Protein AF-A0A7C3GII1-F1 (afdb_monomer)

pLDDT: mean 76.75, std 20.95, range [24.7, 98.31]

Foldseek 3Di:
DDDDDDDDDDDDDDDDDDDPPVVVVVVVVVVPDDDDPDDDFDDLVPPPDAAEDELVVLVVCVVVVQFAAEEQDDLVVVLVKDAPRYAYQHLQDLCSLQLLLLADLAGAYEYFYQAQLSLSLVSLLSVRSPRPHYYYHHRGPPNCVVVVHDIDNPVSPSVVVSVVCVVVSVGDGDRDDALEAEDEQVVLVCVVVVPQAAEEEQDDLVVVQQWDAPNYQYQHLSDSCSLVLCVQPDPLPGEHEYFYQFQSSRSSSRSSVSSNNRRHYYYYHGGCVSVVVVVHDIDRQPPPDDPQEDELVSLVSCVSNVQFQEEEQDDPVVVQQKDAPNYDYQHLPDPCSLVVLLPGDQVGAYEYFYQQQPSRVVSVVSSVVSNHHHHYHHGGVPSNVVVVHDMDHDNPPPPPDDDDDD

Nearest PDB structures (foldseek):
  6mxv-assembly1_A  TM=4.050E-01  e=9.169E-17  Francisella tularensis subsp. tularensis SCHU S4
  1yt8-assembly1_A  TM=3.553E-01  e=3.418E-18  Pseudomonas aeruginosa
  3gk5-assembly1_A  TM=9.476E-01  e=5.091E-07  Thermoplasma volcanium GSS1
  3tp9-assembly1_B  TM=3.722E-01  e=3.457E-14  Alicyclobacillus acidocaldarius subsp. acidocaldarius DSM 446
  2k0z-assembly1_A  TM=7.626E-01  e=1.748E-06  Helicobacter pylori 26695

Structure (mmCIF, N/CA/C/O backbone):
data_AF-A0A7C3GII1-F1
#
_entry.id   AF-A0A7C3GII1-F1
#
loop_
_atom_site.group_PDB
_atom_site.id
_atom_site.type_symbol
_atom_site.label_atom_id
_atom_site.label_alt_id
_atom_site.label_comp_id
_atom_site.label_asym_id
_atom_site.label_entity_id
_atom_site.label_seq_id
_atom_site.pdbx_PDB_ins_code
_atom_site.Cartn_x
_atom_site.Cartn_y
_atom_site.Cartn_z
_atom_site.occupancy
_atom_site.B_iso_or_equiv
_atom_site.auth_seq_id
_atom_site.auth_comp_id
_atom_site.auth_asym_id
_atom_site.auth_atom_id
_atom_site.pdbx_PDB_model_num
ATOM 1 N N . MET A 1 1 ? 48.581 -66.490 5.853 1.00 35.16 1 MET A N 1
ATOM 2 C CA . MET A 1 1 ? 49.638 -65.564 5.386 1.00 35.16 1 MET A CA 1
ATOM 3 C C . MET A 1 1 ? 49.045 -64.550 4.414 1.00 35.16 1 MET A C 1
ATOM 5 O O . MET A 1 1 ? 48.531 -64.962 3.393 1.00 35.16 1 MET A O 1
ATOM 9 N N . LYS A 1 2 ? 49.158 -63.263 4.776 1.00 37.44 2 LYS A N 1
ATOM 10 C CA . LYS A 1 2 ? 49.292 -62.042 3.949 1.00 37.44 2 LYS A CA 1
ATOM 11 C C . LYS A 1 2 ? 48.214 -61.606 2.910 1.00 37.44 2 LYS A C 1
ATOM 13 O O . LYS A 1 2 ? 48.144 -62.140 1.818 1.00 37.44 2 LYS A O 1
ATOM 18 N N . TYR A 1 3 ? 47.553 -60.489 3.267 1.00 38.31 3 TYR A N 1
ATOM 19 C CA . TYR A 1 3 ? 47.397 -59.189 2.556 1.00 38.31 3 TYR A CA 1
ATOM 20 C C . TYR A 1 3 ? 46.614 -59.028 1.217 1.00 38.31 3 TYR A C 1
ATOM 22 O O . TYR A 1 3 ? 47.119 -59.345 0.151 1.00 38.31 3 TYR A O 1
ATOM 30 N N . LEU A 1 4 ? 45.469 -58.315 1.316 1.00 40.38 4 LEU A N 1
ATOM 31 C CA . LEU A 1 4 ? 45.189 -56.928 0.839 1.00 40.38 4 LEU A CA 1
ATOM 32 C C . LEU A 1 4 ? 45.112 -56.586 -0.678 1.00 40.38 4 LEU A C 1
ATOM 34 O O . LEU A 1 4 ? 46.140 -56.604 -1.346 1.00 40.38 4 LEU A O 1
ATOM 38 N N . LYS A 1 5 ? 43.950 -56.051 -1.141 1.00 35.56 5 LYS A N 1
ATOM 39 C CA . LYS A 1 5 ? 43.770 -54.711 -1.797 1.00 35.56 5 LYS A CA 1
ATOM 40 C C . LYS A 1 5 ? 42.331 -54.415 -2.326 1.00 35.56 5 LYS A C 1
ATOM 42 O O . LYS A 1 5 ? 41.905 -54.963 -3.327 1.00 35.56 5 LYS A O 1
ATOM 47 N N . TYR A 1 6 ? 41.630 -53.527 -1.608 1.00 43.16 6 TYR A N 1
ATOM 48 C CA . TYR A 1 6 ? 40.837 -52.331 -1.991 1.00 43.16 6 TYR A CA 1
ATOM 49 C C . TYR A 1 6 ? 40.096 -52.126 -3.350 1.00 43.16 6 TYR A C 1
ATOM 51 O O . TYR A 1 6 ? 40.717 -52.114 -4.405 1.00 43.16 6 TYR A O 1
ATOM 59 N N . LEU A 1 7 ? 38.833 -51.655 -3.196 1.00 34.28 7 LEU A N 1
ATOM 60 C CA . LEU A 1 7 ? 38.180 -50.448 -3.783 1.00 34.28 7 LEU A CA 1
ATOM 61 C C . LEU A 1 7 ? 37.334 -50.566 -5.078 1.00 34.28 7 LEU A C 1
ATOM 63 O O . LEU A 1 7 ? 37.883 -50.710 -6.159 1.00 34.28 7 LEU A O 1
ATOM 67 N N . PHE A 1 8 ? 36.005 -50.366 -4.973 1.00 29.36 8 PHE A N 1
ATOM 68 C CA . PHE A 1 8 ? 35.262 -49.183 -5.475 1.00 29.36 8 PHE A CA 1
ATOM 69 C C . PHE A 1 8 ? 33.763 -49.245 -5.088 1.00 29.36 8 PHE A C 1
ATOM 71 O O . PHE A 1 8 ? 33.096 -50.259 -5.263 1.00 29.36 8 PHE A O 1
ATOM 78 N N . LEU A 1 9 ? 33.254 -48.139 -4.536 1.00 33.44 9 LEU A N 1
ATOM 79 C CA . LEU A 1 9 ? 31.868 -47.897 -4.117 1.00 33.44 9 LEU A CA 1
ATOM 80 C C . LEU A 1 9 ? 31.042 -47.396 -5.318 1.00 33.44 9 LEU A C 1
ATOM 82 O O . LEU A 1 9 ? 31.418 -46.395 -5.924 1.00 33.44 9 LEU A O 1
ATOM 86 N N . VAL A 1 10 ? 29.909 -48.036 -5.628 1.00 33.91 10 VAL A N 1
ATOM 87 C CA . VAL A 1 10 ? 28.922 -47.552 -6.614 1.00 33.91 10 VAL A CA 1
ATOM 88 C C . VAL A 1 10 ? 27.624 -47.212 -5.879 1.00 33.91 10 VAL A C 1
ATOM 90 O O . VAL A 1 10 ? 27.006 -48.079 -5.267 1.00 33.91 10 VAL A O 1
ATOM 93 N N . ILE A 1 11 ? 27.225 -45.940 -5.918 1.00 35.28 11 ILE A N 1
ATOM 94 C CA . ILE A 1 11 ? 25.960 -45.435 -5.366 1.00 35.28 11 ILE A CA 1
ATOM 95 C C . ILE A 1 11 ? 24.881 -45.598 -6.446 1.00 35.28 11 ILE A C 1
ATOM 97 O O . ILE A 1 11 ? 24.970 -44.964 -7.496 1.00 35.28 11 ILE A O 1
ATOM 101 N N . SER A 1 12 ? 23.859 -46.427 -6.204 1.00 34.53 12 SER A N 1
ATOM 102 C CA . SER A 1 12 ? 22.682 -46.516 -7.078 1.00 34.53 12 SER A CA 1
ATOM 103 C C . SER A 1 12 ? 21.666 -45.425 -6.728 1.00 34.53 12 SER A C 1
ATOM 105 O O . SER A 1 12 ? 21.209 -45.337 -5.588 1.00 34.53 12 SER A O 1
ATOM 107 N N . VAL A 1 13 ? 21.280 -44.622 -7.717 1.00 34.84 13 VAL A N 1
ATOM 108 C CA . VAL A 1 13 ? 20.188 -43.645 -7.626 1.00 34.84 13 VAL A CA 1
ATOM 109 C C . VAL A 1 13 ? 18.853 -44.394 -7.649 1.00 34.84 13 VAL A C 1
ATOM 111 O O . VAL A 1 13 ? 18.507 -45.004 -8.656 1.00 34.84 13 VAL A O 1
ATOM 114 N N . ALA A 1 14 ? 18.101 -44.352 -6.548 1.00 32.72 14 ALA A N 1
ATOM 115 C CA . ALA A 1 14 ? 16.725 -44.839 -6.507 1.00 32.72 14 ALA A CA 1
ATOM 116 C C . ALA A 1 14 ? 15.782 -43.761 -7.066 1.00 32.72 14 ALA A C 1
ATOM 118 O O . ALA A 1 14 ? 15.607 -42.696 -6.473 1.00 32.72 14 ALA A O 1
ATOM 119 N N . THR A 1 15 ? 15.183 -44.031 -8.221 1.00 34.72 15 THR A N 1
ATOM 120 C CA . THR A 1 15 ? 14.078 -43.259 -8.792 1.00 34.72 15 THR A CA 1
ATOM 121 C C . THR A 1 15 ? 12.803 -43.516 -7.987 1.00 34.72 15 THR A C 1
ATOM 123 O O . THR A 1 15 ? 12.285 -44.629 -7.961 1.00 34.72 15 THR A O 1
ATOM 126 N N . VAL A 1 16 ? 12.273 -42.484 -7.325 1.00 37.16 16 VAL A N 1
ATOM 127 C CA . VAL A 1 16 ? 10.959 -42.547 -6.668 1.00 37.16 16 VAL A CA 1
ATOM 128 C C . VAL A 1 16 ? 9.889 -42.217 -7.706 1.00 37.16 16 VAL A C 1
ATOM 130 O O . VAL A 1 16 ? 9.766 -41.077 -8.151 1.00 37.16 16 VAL A O 1
ATOM 133 N N . VAL A 1 17 ? 9.129 -43.233 -8.106 1.00 37.06 17 VAL A N 1
ATOM 134 C CA . VAL A 1 17 ? 7.927 -43.095 -8.934 1.00 37.06 17 VAL A CA 1
ATOM 135 C C . VAL A 1 17 ? 6.755 -42.783 -8.002 1.00 37.06 17 VAL A C 1
ATOM 137 O O . VAL A 1 17 ? 6.354 -43.635 -7.212 1.00 37.06 17 VAL A O 1
ATOM 140 N N . PHE A 1 18 ? 6.208 -41.568 -8.071 1.00 35.03 18 PHE A N 1
ATOM 141 C CA . PHE A 1 18 ? 4.968 -41.229 -7.370 1.00 35.03 18 PHE A CA 1
ATOM 142 C C . PHE A 1 18 ? 3.764 -41.825 -8.113 1.00 35.03 18 PHE A C 1
ATOM 144 O O . PHE A 1 18 ? 3.595 -41.633 -9.317 1.00 35.03 18 PHE A O 1
ATOM 151 N N . SER A 1 19 ? 2.947 -42.583 -7.380 1.00 38.78 19 SER A N 1
ATOM 152 C CA . SER A 1 19 ? 1.741 -43.259 -7.863 1.00 38.78 19 SER A CA 1
ATOM 153 C C . SER A 1 19 ? 0.556 -42.290 -7.928 1.00 38.78 19 SER A C 1
ATOM 155 O O . SER A 1 19 ? 0.387 -41.440 -7.062 1.00 38.78 19 SER A O 1
ATOM 157 N N . CYS A 1 20 ? -0.311 -42.456 -8.931 1.00 40.00 20 CYS A N 1
ATOM 158 C CA . CYS A 1 20 ? -1.474 -41.606 -9.233 1.00 40.00 20 CYS A CA 1
ATOM 159 C C . CYS A 1 20 ? -2.535 -41.497 -8.111 1.00 40.00 20 CYS A C 1
ATOM 161 O O . CYS A 1 20 ? -3.489 -40.738 -8.253 1.00 40.00 20 CYS A O 1
ATOM 163 N N . LYS A 1 21 ? -2.394 -42.230 -6.998 1.00 38.19 21 LYS A N 1
ATOM 164 C CA . LYS A 1 21 ? -3.365 -42.233 -5.890 1.00 38.19 21 LYS A CA 1
ATOM 165 C C . LYS A 1 21 ? -3.361 -40.947 -5.048 1.00 38.19 21 LYS A C 1
ATOM 167 O O . LYS A 1 21 ? -4.409 -40.588 -4.521 1.00 38.19 21 LYS A O 1
ATOM 172 N N . ASP A 1 22 ? -2.254 -40.207 -5.001 1.00 44.56 22 ASP A N 1
ATOM 173 C CA . ASP A 1 22 ? -2.147 -38.999 -4.162 1.00 44.56 22 ASP A CA 1
ATOM 174 C C . ASP A 1 22 ? -2.889 -37.783 -4.758 1.00 44.56 22 ASP A C 1
ATOM 176 O O . ASP A 1 22 ? -3.301 -36.868 -4.043 1.00 44.56 22 ASP A O 1
ATOM 180 N N . ALA A 1 23 ? -3.121 -37.773 -6.077 1.00 41.06 23 ALA A N 1
ATOM 181 C CA . ALA A 1 23 ? -3.831 -36.689 -6.760 1.00 41.06 23 ALA A CA 1
ATOM 182 C C . ALA A 1 23 ? -5.346 -36.691 -6.474 1.00 41.06 23 ALA A C 1
ATOM 184 O O . ALA A 1 23 ? -5.972 -35.628 -6.426 1.00 41.06 23 ALA A O 1
ATOM 185 N N . ASP A 1 24 ? -5.940 -37.866 -6.251 1.00 38.62 24 ASP A N 1
ATOM 186 C CA . ASP A 1 24 ? -7.374 -37.990 -5.985 1.00 38.62 24 ASP A CA 1
ATOM 187 C C . ASP A 1 24 ? -7.726 -37.738 -4.508 1.00 38.62 24 ASP A C 1
ATOM 189 O O . ASP A 1 24 ? -8.795 -37.191 -4.222 1.00 38.62 24 ASP A O 1
ATOM 193 N N . GLU A 1 25 ? -6.808 -37.994 -3.567 1.00 37.12 25 GLU A N 1
ATOM 194 C CA . GLU A 1 25 ? -6.968 -37.601 -2.155 1.00 37.12 25 GLU A CA 1
ATOM 195 C C . GLU A 1 25 ? -6.940 -36.073 -1.966 1.00 37.12 25 GLU A C 1
ATOM 197 O O . GLU A 1 25 ? -7.736 -35.519 -1.198 1.00 37.12 25 GLU A O 1
ATOM 202 N N . ILE A 1 26 ? -6.105 -35.361 -2.734 1.00 38.78 26 ILE A N 1
ATOM 203 C CA . ILE A 1 26 ? -6.093 -33.888 -2.764 1.00 38.78 26 ILE A CA 1
ATOM 204 C C . ILE A 1 26 ? -7.424 -33.347 -3.324 1.00 38.78 26 ILE A C 1
ATOM 206 O O . ILE A 1 26 ? -7.982 -32.389 -2.783 1.00 38.78 26 ILE A O 1
ATOM 210 N N . ARG A 1 27 ? -7.996 -33.996 -4.350 1.00 41.72 27 ARG A N 1
ATOM 211 C CA . ARG A 1 27 ? -9.310 -33.634 -4.922 1.00 41.72 27 ARG A CA 1
ATOM 212 C C . ARG A 1 27 ? -10.483 -33.930 -3.985 1.00 41.72 27 ARG A C 1
ATOM 214 O O . ARG A 1 27 ? -11.470 -33.194 -4.004 1.00 41.72 27 ARG A O 1
ATOM 221 N N . ALA A 1 28 ? -10.395 -34.970 -3.156 1.00 33.38 28 ALA A N 1
ATOM 222 C CA . ALA A 1 28 ? -11.432 -35.312 -2.183 1.00 33.38 28 ALA A CA 1
ATOM 223 C C . ALA A 1 28 ? -11.507 -34.297 -1.026 1.00 33.38 28 ALA A C 1
ATOM 225 O O . ALA A 1 28 ? -12.601 -33.954 -0.572 1.00 33.38 28 ALA A O 1
ATOM 226 N N . ARG A 1 29 ? -10.368 -33.729 -0.603 1.00 37.31 29 ARG A N 1
ATOM 227 C CA . ARG A 1 29 ? -10.312 -32.723 0.475 1.00 37.31 29 ARG A CA 1
ATOM 228 C C . ARG A 1 29 ? -10.946 -31.376 0.094 1.00 37.31 29 ARG A C 1
ATOM 230 O O . ARG A 1 29 ? -11.409 -30.654 0.972 1.00 37.31 29 ARG A O 1
ATOM 237 N N . ALA A 1 30 ? -11.054 -31.081 -1.204 1.00 34.34 30 ALA A N 1
ATOM 238 C CA . ALA A 1 30 ? -11.763 -29.913 -1.736 1.00 34.34 30 ALA A CA 1
ATOM 239 C C . ALA A 1 30 ? -13.305 -30.040 -1.699 1.00 34.34 30 ALA A C 1
ATOM 241 O O . ALA A 1 30 ? -14.003 -29.056 -1.927 1.00 34.34 30 ALA A O 1
ATOM 242 N N . LYS A 1 31 ? -13.865 -31.226 -1.401 1.00 32.72 31 LYS A N 1
ATOM 243 C CA . LYS A 1 31 ? -15.322 -31.484 -1.447 1.00 32.72 31 LYS A CA 1
ATOM 244 C C . LYS A 1 31 ? -16.042 -31.448 -0.087 1.00 32.72 31 LYS A C 1
ATOM 246 O O . LYS A 1 31 ? -17.243 -31.708 -0.033 1.00 32.72 31 LYS A O 1
ATOM 251 N N . HIS A 1 32 ? -15.362 -31.087 1.006 1.00 32.75 32 HIS A N 1
ATOM 252 C CA . HIS A 1 32 ? -15.958 -31.0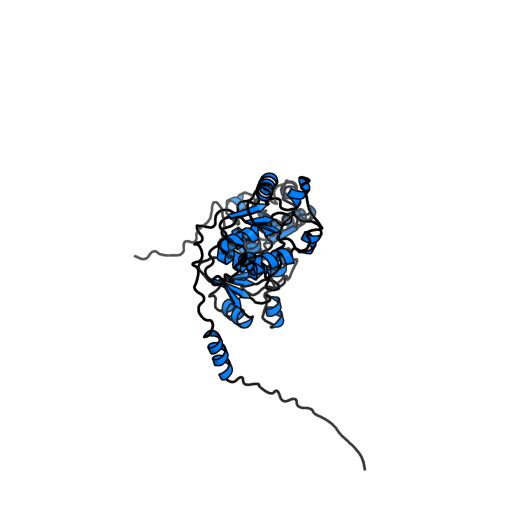57 2.355 1.00 32.75 32 HIS A CA 1
ATOM 253 C C . HIS A 1 32 ? -15.837 -29.727 3.117 1.00 32.75 32 HIS A C 1
ATOM 255 O O . HIS A 1 32 ? -15.880 -29.702 4.345 1.00 32.75 32 HIS A O 1
ATOM 261 N N . SER A 1 33 ? -15.804 -28.591 2.419 1.00 35.25 33 SER A N 1
ATOM 262 C CA . SER A 1 33 ? -16.201 -27.317 3.033 1.00 35.25 33 SER A CA 1
ATOM 263 C C . SER A 1 33 ? -17.701 -27.111 2.826 1.00 35.25 33 SER A C 1
ATOM 265 O O . SER A 1 33 ? -18.138 -26.824 1.710 1.00 35.25 33 SER A O 1
ATOM 267 N N . GLN A 1 34 ? -18.508 -27.274 3.878 1.00 28.05 34 GLN A N 1
ATOM 268 C CA . GLN A 1 34 ? -19.921 -26.903 3.789 1.00 28.05 34 GLN A CA 1
ATOM 269 C C . GLN A 1 34 ? -20.059 -25.414 3.417 1.00 28.05 34 GLN A C 1
ATOM 271 O O . GLN A 1 34 ? -19.295 -24.588 3.925 1.00 28.05 34 GLN A O 1
ATOM 276 N N . PRO A 1 35 ? -21.017 -25.048 2.545 1.00 27.88 35 PRO A N 1
ATOM 277 C CA . PRO A 1 35 ? -21.182 -23.673 2.104 1.00 27.88 35 PRO A CA 1
ATOM 278 C C . PRO A 1 35 ? -21.702 -22.814 3.260 1.00 27.88 35 PRO A C 1
ATOM 280 O O . PRO A 1 35 ? -22.851 -22.929 3.688 1.00 27.88 35 PRO A O 1
ATOM 283 N N . VAL A 1 36 ? -20.852 -21.918 3.757 1.00 29.20 36 VAL A N 1
ATOM 284 C CA . VAL A 1 36 ? -21.273 -20.825 4.637 1.00 29.20 36 VAL A CA 1
ATOM 285 C C . VAL A 1 36 ? -22.140 -19.873 3.812 1.00 29.20 36 VAL A C 1
ATOM 287 O O . VAL A 1 36 ? -21.749 -19.453 2.722 1.00 29.20 36 VAL A O 1
ATOM 290 N N . LYS A 1 37 ? -23.338 -19.540 4.313 1.00 24.70 37 LYS A N 1
ATOM 291 C CA . LYS A 1 37 ? -24.246 -18.583 3.662 1.00 24.70 37 LYS A CA 1
ATOM 292 C C . LYS A 1 37 ? -23.520 -17.257 3.415 1.00 24.70 37 LYS A C 1
ATOM 294 O O . LYS A 1 37 ? -23.164 -16.548 4.352 1.00 24.70 37 LYS A O 1
ATOM 299 N N . ILE A 1 38 ? -23.344 -16.933 2.137 1.00 28.61 38 ILE A N 1
ATOM 300 C CA . ILE A 1 38 ? -22.707 -15.709 1.653 1.00 28.61 38 ILE A CA 1
ATOM 301 C C . ILE A 1 38 ? -23.578 -14.510 2.043 1.00 28.61 38 ILE A C 1
ATOM 303 O O . ILE A 1 38 ? -24.684 -14.335 1.527 1.00 28.61 38 ILE A O 1
ATOM 307 N N . VAL A 1 39 ? -23.071 -13.656 2.931 1.00 30.09 39 VAL A N 1
ATOM 308 C CA . VAL A 1 39 ? -23.587 -12.291 3.076 1.00 30.09 39 VAL A CA 1
ATOM 309 C C . VAL A 1 39 ? -23.078 -11.521 1.859 1.00 30.09 39 VAL A C 1
ATOM 311 O O . VAL A 1 39 ? -21.868 -11.442 1.655 1.00 30.09 39 VAL A O 1
ATOM 314 N N . LYS A 1 40 ? -23.980 -11.015 1.007 1.00 28.39 40 LYS A N 1
ATOM 315 C CA . LYS A 1 40 ? -23.608 -10.241 -0.191 1.00 28.39 40 LYS A CA 1
ATOM 316 C C . LYS A 1 40 ? -22.602 -9.149 0.188 1.00 28.39 40 LYS A C 1
ATOM 318 O O . LYS A 1 40 ? -22.919 -8.284 1.004 1.00 28.39 40 LYS A O 1
ATOM 323 N N . ALA A 1 41 ? -21.418 -9.190 -0.426 1.00 38.03 41 ALA A N 1
ATOM 324 C CA . ALA A 1 41 ? -20.465 -8.092 -0.382 1.00 38.03 41 ALA A CA 1
ATOM 325 C C . ALA A 1 41 ? -21.166 -6.814 -0.867 1.00 38.03 41 ALA A C 1
ATOM 327 O O . ALA A 1 41 ? -21.882 -6.826 -1.873 1.00 38.03 41 ALA A O 1
ATOM 328 N N . VAL A 1 42 ? -21.016 -5.730 -0.108 1.00 38.34 42 VAL A N 1
ATOM 329 C CA . VAL A 1 42 ? -21.570 -4.425 -0.472 1.00 38.34 42 VAL A CA 1
ATOM 330 C C . VAL A 1 42 ? -20.890 -3.981 -1.768 1.00 38.34 42 VAL A C 1
ATOM 332 O O . VAL A 1 42 ? -19.668 -4.014 -1.863 1.00 38.34 42 VAL A O 1
ATOM 335 N N . ALA A 1 43 ? -21.682 -3.605 -2.775 1.00 34.16 43 ALA A N 1
ATOM 336 C CA . ALA A 1 43 ? -21.171 -3.184 -4.075 1.00 34.16 43 ALA A CA 1
ATOM 337 C C . ALA A 1 43 ? -20.152 -2.021 -3.946 1.00 34.16 43 ALA A C 1
ATOM 339 O O . ALA A 1 43 ? -20.352 -1.137 -3.104 1.00 34.16 43 ALA A O 1
ATOM 340 N N . PRO A 1 44 ? -19.111 -1.971 -4.803 1.00 38.84 44 PRO A N 1
ATOM 341 C CA . PRO A 1 44 ? -17.986 -1.025 -4.709 1.00 38.84 44 PRO A CA 1
ATOM 342 C C . PRO A 1 44 ? -18.385 0.461 -4.722 1.00 38.84 44 PRO A C 1
ATOM 344 O O . PRO A 1 44 ? -17.650 1.305 -4.215 1.00 38.84 44 PRO A O 1
ATOM 347 N N . ASN A 1 45 ? -19.582 0.791 -5.214 1.00 36.72 45 ASN A N 1
ATOM 348 C CA . ASN A 1 45 ? -20.076 2.168 -5.304 1.00 36.72 45 ASN A CA 1
ATOM 349 C C . ASN A 1 45 ? -20.572 2.754 -3.963 1.00 36.72 45 ASN A C 1
ATOM 351 O O . ASN A 1 45 ? -20.941 3.923 -3.921 1.00 36.72 45 ASN A O 1
ATOM 355 N N . ASN A 1 46 ? -20.573 1.975 -2.871 1.00 40.69 46 ASN A N 1
ATOM 356 C CA . ASN A 1 46 ? -21.031 2.410 -1.542 1.00 40.69 46 ASN A CA 1
ATOM 357 C C . ASN A 1 46 ? -19.908 2.573 -0.501 1.00 40.69 46 ASN A C 1
ATOM 359 O O . ASN A 1 46 ? -20.197 2.810 0.675 1.00 40.69 46 ASN A O 1
ATOM 363 N N . LEU A 1 47 ? -18.631 2.472 -0.890 1.00 52.75 47 LEU A N 1
ATOM 364 C CA . LEU A 1 47 ? -17.529 2.832 0.004 1.00 52.75 47 LEU A CA 1
ATOM 365 C C . LEU A 1 47 ? -17.500 4.355 0.201 1.00 52.75 47 LEU A C 1
ATOM 367 O O . LEU A 1 47 ? -16.860 5.091 -0.547 1.00 52.75 47 LEU A O 1
ATOM 371 N N . GLY A 1 48 ? -18.216 4.844 1.215 1.00 55.50 48 GLY A N 1
ATOM 372 C CA . GLY A 1 48 ? -18.148 6.247 1.617 1.00 55.50 48 GLY A CA 1
ATOM 373 C C . GLY A 1 48 ? -16.710 6.657 1.955 1.00 55.50 48 GLY A C 1
ATOM 374 O O . GLY A 1 48 ? -15.925 5.853 2.460 1.00 55.50 48 GLY A O 1
ATOM 375 N N . ALA A 1 49 ? -16.351 7.918 1.707 1.00 61.62 49 ALA A N 1
ATOM 376 C CA . ALA A 1 49 ? -15.042 8.438 2.091 1.00 61.62 49 ALA A CA 1
ATOM 377 C C . ALA A 1 49 ? -14.783 8.181 3.588 1.00 61.62 49 ALA A C 1
ATOM 379 O O . ALA A 1 49 ? -15.629 8.488 4.430 1.00 61.62 49 ALA A O 1
ATOM 380 N N . ILE A 1 50 ? -13.613 7.621 3.925 1.00 72.25 50 ILE A N 1
ATOM 381 C CA . ILE A 1 50 ? -13.190 7.430 5.320 1.00 72.25 50 ILE A CA 1
ATOM 382 C C . ILE A 1 50 ? -13.289 8.777 6.037 1.00 72.25 50 ILE A C 1
ATOM 384 O O . ILE A 1 50 ? -12.591 9.733 5.678 1.00 72.25 50 ILE A O 1
ATOM 388 N N . LYS A 1 51 ? -14.145 8.859 7.060 1.00 88.25 51 LYS A N 1
ATOM 389 C CA . LYS A 1 51 ? -14.393 10.110 7.771 1.00 88.25 51 LYS A CA 1
ATOM 390 C C . LYS A 1 51 ? -13.245 10.388 8.734 1.00 88.25 51 LYS A C 1
ATOM 392 O O . LYS A 1 51 ? -13.212 9.896 9.861 1.00 88.25 51 LYS A O 1
ATOM 397 N N . LYS A 1 52 ? -12.279 11.175 8.266 1.00 91.81 52 LYS A N 1
ATOM 398 C CA . LYS A 1 52 ? -11.208 11.702 9.111 1.00 91.81 52 LYS A CA 1
ATOM 399 C C . LYS A 1 52 ? -11.737 12.840 9.966 1.00 91.81 52 LYS A C 1
ATOM 401 O O . LYS A 1 52 ? -12.371 13.749 9.440 1.00 91.81 52 LYS A O 1
ATOM 406 N N . VAL A 1 53 ? -11.441 12.802 11.257 1.00 94.75 53 VAL A N 1
ATOM 407 C CA . VAL A 1 53 ? -11.900 13.811 12.219 1.00 94.75 53 VAL A CA 1
ATOM 408 C C . VAL A 1 53 ? -10.734 14.489 12.934 1.00 94.75 53 VAL A C 1
ATOM 410 O O . VAL A 1 53 ? -9.612 13.963 12.982 1.00 94.75 53 VAL A O 1
ATOM 413 N N . SER A 1 54 ? -10.995 15.700 13.433 1.00 96.00 54 SER A N 1
ATOM 414 C CA . SER A 1 54 ? -10.048 16.487 14.224 1.00 96.00 54 SER A CA 1
ATOM 415 C C . SER A 1 54 ? -9.858 15.883 15.622 1.00 96.00 54 SER A C 1
ATOM 417 O O . SER A 1 54 ? -10.646 15.042 16.047 1.00 96.00 54 SER A O 1
ATOM 419 N N . VAL A 1 55 ? -8.820 16.308 16.350 1.00 96.94 55 VAL A N 1
ATOM 420 C CA . VAL A 1 55 ? -8.620 15.897 17.754 1.00 96.94 55 VAL A CA 1
ATOM 421 C C . VAL A 1 55 ? -9.810 16.331 18.615 1.00 96.94 55 VAL A C 1
ATOM 423 O O . VAL A 1 55 ? -10.329 15.516 19.369 1.00 96.94 55 VAL A O 1
ATOM 426 N N . ALA A 1 56 ? -10.286 17.568 18.441 1.00 96.19 56 ALA A N 1
ATOM 427 C CA . ALA A 1 56 ? -11.421 18.108 19.186 1.00 96.19 56 ALA A CA 1
ATOM 428 C C . ALA A 1 56 ? -12.727 17.334 18.933 1.00 96.19 56 ALA A C 1
ATOM 430 O O . ALA A 1 56 ? -13.452 17.028 19.876 1.00 96.19 56 ALA A O 1
ATOM 431 N N . ASP A 1 57 ? -13.028 16.983 17.680 1.00 95.81 57 ASP A N 1
ATOM 432 C CA . ASP A 1 57 ? -14.235 16.205 17.368 1.00 95.81 57 ASP A CA 1
ATOM 433 C C . ASP A 1 57 ? -14.119 14.766 17.877 1.00 95.81 57 ASP A C 1
ATOM 435 O O . ASP A 1 57 ? -15.079 14.223 18.415 1.00 95.81 57 ASP A O 1
ATOM 439 N N . PHE A 1 58 ? -12.936 14.156 17.751 1.00 96.31 58 PHE A N 1
ATOM 440 C CA . PHE A 1 58 ? -12.685 12.802 18.243 1.00 96.31 58 PHE A CA 1
ATOM 441 C C . PHE A 1 58 ? -12.837 12.722 19.768 1.00 96.31 58 PHE A C 1
ATOM 443 O O . PHE A 1 58 ? -13.445 11.785 20.272 1.00 96.31 58 PHE A O 1
ATOM 450 N N . GLU A 1 59 ? -12.349 13.725 20.503 1.00 96.00 59 GLU A N 1
ATOM 451 C CA . GLU A 1 59 ? -12.521 13.836 21.956 1.00 96.00 59 GLU A CA 1
ATOM 452 C C . GLU A 1 59 ? -13.993 13.979 22.358 1.00 96.00 59 GLU A C 1
ATOM 454 O O . GLU A 1 59 ? -14.450 13.275 23.257 1.00 96.00 59 GLU A O 1
ATOM 459 N N . LYS A 1 60 ? -14.761 14.830 21.663 1.00 95.62 60 LYS A N 1
ATOM 460 C CA . LYS A 1 60 ? -16.207 14.961 21.902 1.00 95.62 60 LYS A CA 1
ATOM 461 C C . LYS A 1 60 ? -16.929 13.626 21.734 1.00 95.62 60 LYS A C 1
ATOM 463 O O . LYS A 1 60 ? -17.723 13.265 22.594 1.00 95.62 60 LYS A O 1
ATOM 468 N N . MET A 1 61 ? -16.615 12.881 20.676 1.00 94.31 61 MET A N 1
ATOM 469 C CA . MET A 1 61 ? -17.226 11.574 20.422 1.00 94.31 61 MET A CA 1
ATOM 470 C C . MET A 1 61 ? -16.835 10.521 21.474 1.00 94.31 61 MET A C 1
ATOM 472 O O . MET A 1 61 ? -17.667 9.693 21.847 1.00 94.31 61 MET A O 1
ATOM 476 N N . ILE A 1 62 ? -15.592 10.552 21.979 1.00 92.31 62 ILE A N 1
ATOM 477 C CA . ILE A 1 62 ? -15.160 9.696 23.098 1.00 92.31 62 ILE A CA 1
ATOM 478 C C . ILE A 1 62 ? -15.965 10.034 24.356 1.00 92.31 62 ILE A C 1
ATOM 480 O O . ILE A 1 62 ? -16.525 9.138 24.984 1.00 92.31 62 ILE A O 1
ATOM 484 N N . ASN A 1 63 ? -16.070 11.320 24.696 1.00 92.00 63 ASN A N 1
ATOM 485 C CA . ASN A 1 63 ? -16.772 11.780 25.896 1.00 92.00 63 ASN A CA 1
ATOM 486 C C . ASN A 1 63 ? -18.289 11.551 25.817 1.00 92.00 63 ASN A C 1
ATOM 488 O O . ASN A 1 63 ? -18.921 11.276 26.832 1.00 92.00 63 ASN A O 1
ATOM 492 N N . GLY A 1 64 ? -18.866 11.612 24.615 1.00 90.19 64 GLY A N 1
ATOM 493 C CA . GLY A 1 64 ? -20.256 11.242 24.349 1.00 90.19 64 GLY A CA 1
ATOM 494 C C . GLY A 1 64 ? -20.516 9.732 24.356 1.00 90.19 64 GLY A C 1
ATOM 495 O O . GLY A 1 64 ? -21.659 9.322 24.170 1.00 90.19 64 GLY A O 1
ATOM 496 N N . ASN A 1 65 ? -19.478 8.905 24.553 1.00 82.88 65 ASN A N 1
ATOM 497 C CA . ASN A 1 65 ? -19.533 7.443 24.479 1.00 82.88 65 ASN A CA 1
ATOM 498 C C . ASN A 1 65 ? -20.178 6.950 23.169 1.00 82.88 65 ASN A C 1
ATOM 500 O O . ASN A 1 65 ? -20.955 5.995 23.148 1.00 82.88 65 ASN A O 1
ATOM 504 N N . GLU A 1 66 ? -19.879 7.636 22.061 1.00 82.62 66 GLU A N 1
ATOM 505 C CA . GLU A 1 66 ? -20.561 7.416 20.784 1.00 82.62 66 GLU A CA 1
ATOM 506 C C . GLU A 1 66 ? -20.201 6.073 20.136 1.00 82.62 66 GLU A C 1
ATOM 508 O O . GLU A 1 66 ? -20.865 5.658 19.188 1.00 82.62 66 GLU A O 1
ATOM 513 N N . GLY A 1 67 ? -19.166 5.373 20.609 1.00 84.19 67 GLY A N 1
ATOM 514 C CA . GLY A 1 67 ? -18.708 4.152 19.965 1.00 84.19 67 GLY A CA 1
ATOM 515 C C . GLY A 1 67 ? -17.525 3.458 20.624 1.00 84.19 67 GLY A C 1
ATOM 516 O O . GLY A 1 67 ? -17.055 3.832 21.695 1.00 84.19 67 GLY A O 1
ATOM 517 N N . ILE A 1 68 ? -17.026 2.428 19.942 1.00 87.94 68 ILE A N 1
ATOM 518 C CA . ILE A 1 68 ? -15.876 1.643 20.396 1.00 87.94 68 ILE A CA 1
ATOM 519 C C . ILE A 1 68 ? -14.594 2.349 19.956 1.00 87.94 68 ILE A C 1
ATOM 521 O O . ILE A 1 68 ? -14.384 2.586 18.765 1.00 87.94 68 ILE A O 1
ATOM 525 N N . LEU A 1 69 ? -13.734 2.670 20.921 1.00 92.56 69 LEU A N 1
ATOM 526 C CA . LEU A 1 69 ? -12.431 3.280 20.685 1.00 92.56 69 LEU A CA 1
ATOM 527 C C . LEU A 1 69 ? -11.373 2.196 20.442 1.00 92.56 69 LEU A C 1
ATOM 529 O O . LEU A 1 69 ? -11.151 1.339 21.292 1.00 92.56 69 LEU A O 1
ATOM 533 N N . VAL A 1 70 ? -10.703 2.235 19.291 1.00 92.88 70 VAL A N 1
ATOM 534 C CA . VAL A 1 70 ? -9.734 1.223 18.856 1.00 92.88 70 VAL A CA 1
ATOM 535 C C . VAL A 1 70 ? -8.381 1.860 18.553 1.00 92.88 70 VAL A C 1
ATOM 537 O O . VAL A 1 70 ? -8.232 2.692 17.653 1.00 92.88 70 VAL A O 1
ATOM 540 N N . ASP A 1 71 ? -7.357 1.395 19.260 1.00 92.88 71 ASP A N 1
ATOM 541 C CA . ASP A 1 71 ? -5.964 1.707 18.980 1.00 92.88 71 ASP A CA 1
ATOM 542 C C . ASP A 1 71 ? -5.352 0.622 18.093 1.00 92.88 71 ASP A C 1
ATOM 544 O O . ASP A 1 71 ? -5.165 -0.515 18.527 1.00 92.88 71 ASP A O 1
ATOM 548 N N . VAL A 1 72 ? -4.978 0.966 16.860 1.00 93.50 72 VAL A N 1
ATOM 549 C CA . VAL A 1 72 ? -4.380 0.003 15.923 1.00 93.50 72 VAL A CA 1
ATOM 550 C C . VAL A 1 72 ? -2.840 0.021 15.899 1.00 93.50 72 VAL A C 1
ATOM 552 O O . VAL A 1 72 ? -2.200 -0.469 14.955 1.00 93.50 72 VAL A O 1
ATOM 555 N N . ARG A 1 73 ? -2.205 0.625 16.914 1.00 93.50 73 ARG A N 1
ATOM 556 C CA . ARG A 1 73 ? -0.749 0.580 17.141 1.00 93.50 73 ARG A CA 1
ATOM 557 C C . ARG A 1 73 ? -0.289 -0.791 17.647 1.00 93.50 73 ARG A C 1
ATOM 559 O O . ARG A 1 73 ? -1.094 -1.698 17.841 1.00 93.50 73 ARG A O 1
ATOM 566 N N . THR A 1 74 ? 1.026 -0.981 17.770 1.00 86.81 74 THR A N 1
ATOM 567 C CA . THR A 1 74 ? 1.547 -2.204 18.396 1.00 86.81 74 THR A CA 1
ATOM 568 C C . THR A 1 74 ? 1.306 -2.186 19.913 1.00 86.81 74 THR A C 1
ATOM 570 O O . THR A 1 74 ? 1.138 -1.099 20.465 1.00 86.81 74 THR A O 1
ATOM 573 N N . PRO A 1 75 ? 1.300 -3.350 20.589 1.00 83.50 75 PRO A N 1
ATOM 574 C CA . PRO A 1 75 ? 1.136 -3.419 22.040 1.00 83.50 75 PRO A CA 1
ATOM 575 C C . PRO A 1 75 ? 2.173 -2.592 22.799 1.00 83.50 75 PRO A C 1
ATOM 577 O O . PRO A 1 75 ? 1.842 -1.956 23.790 1.00 83.50 75 PRO A O 1
ATOM 580 N N . GLU A 1 76 ? 3.406 -2.530 22.295 1.00 82.44 76 GLU A N 1
ATOM 581 C CA . GLU A 1 76 ? 4.480 -1.741 22.904 1.00 82.44 76 GLU A CA 1
ATOM 582 C C . GLU A 1 76 ? 4.158 -0.241 22.827 1.00 82.44 76 GLU A C 1
ATOM 584 O O . GLU A 1 76 ? 4.177 0.457 23.834 1.00 82.44 76 GLU A O 1
ATOM 589 N N . GLU A 1 77 ? 3.737 0.243 21.650 1.00 90.94 77 GLU A N 1
ATOM 590 C CA . GLU A 1 77 ? 3.291 1.633 21.473 1.00 90.94 77 GLU A CA 1
ATOM 591 C C . GLU A 1 77 ? 2.050 1.974 22.320 1.00 90.94 77 GLU A C 1
ATOM 593 O O . GLU A 1 77 ? 1.827 3.151 22.602 1.00 90.94 77 GLU A O 1
ATOM 598 N N . TYR A 1 78 ? 1.196 0.993 22.624 1.00 88.00 78 TYR A N 1
ATOM 599 C CA . TYR A 1 78 ? -0.003 1.157 23.450 1.00 88.00 78 TYR A CA 1
ATOM 600 C C . TYR A 1 78 ? 0.358 1.247 24.938 1.00 88.00 78 TYR A C 1
ATOM 602 O O . TYR A 1 78 ? -0.117 2.149 25.626 1.00 88.00 78 TYR A O 1
ATOM 610 N N . ALA A 1 79 ? 1.243 0.364 25.409 1.00 83.38 79 ALA A N 1
ATOM 611 C CA . ALA A 1 79 ? 1.726 0.329 26.789 1.00 83.38 79 ALA A CA 1
ATOM 612 C C . ALA A 1 79 ? 2.518 1.592 27.174 1.00 83.38 79 ALA A C 1
ATOM 614 O O . ALA A 1 79 ? 2.424 2.061 28.304 1.00 83.38 79 ALA A O 1
ATOM 615 N N . GLU A 1 80 ? 3.240 2.195 26.222 1.00 88.25 80 GLU A N 1
ATOM 616 C CA . GLU A 1 80 ? 3.901 3.502 26.389 1.00 88.25 80 GLU A CA 1
ATOM 617 C C . GLU A 1 80 ? 2.917 4.671 26.605 1.00 88.25 80 GLU A C 1
ATOM 619 O O . GLU A 1 80 ? 3.327 5.777 26.961 1.00 88.25 80 GLU A O 1
ATOM 624 N N . GLY A 1 81 ? 1.625 4.457 26.353 1.00 90.44 81 GLY A N 1
ATOM 625 C CA . GLY A 1 81 ? 0.561 5.426 26.579 1.00 90.44 81 GLY A CA 1
ATOM 626 C C . GLY A 1 81 ? -0.491 5.401 25.476 1.00 90.44 81 GLY A C 1
ATOM 627 O O . GLY A 1 81 ? -0.161 5.388 24.284 1.00 90.44 81 GLY A O 1
ATOM 628 N N . HIS A 1 82 ? -1.766 5.440 25.853 1.00 92.56 82 HIS A N 1
ATOM 629 C CA . HIS A 1 82 ? -2.923 5.340 24.957 1.00 92.56 82 HIS A CA 1
ATOM 630 C C . HIS A 1 82 ? -4.104 6.189 25.448 1.00 92.56 82 HIS A C 1
ATOM 632 O O . HIS A 1 82 ? -4.045 6.790 26.516 1.00 92.56 82 HIS A O 1
ATOM 638 N N . LEU A 1 83 ? -5.159 6.300 24.637 1.00 93.69 83 LEU A N 1
ATOM 639 C CA . LEU A 1 83 ? -6.382 7.003 25.034 1.00 93.69 83 LEU A CA 1
ATOM 640 C C . LEU A 1 83 ? -7.196 6.107 25.975 1.00 93.69 83 LEU A C 1
ATOM 642 O O . LEU A 1 83 ? -7.362 4.919 25.703 1.00 93.69 83 LEU A O 1
ATOM 646 N N . LYS A 1 84 ? -7.720 6.681 27.060 1.00 90.31 84 LYS A N 1
ATOM 647 C CA . LYS A 1 84 ? -8.484 5.955 28.083 1.00 90.31 84 LYS A CA 1
ATOM 648 C C . LYS A 1 84 ? -9.650 5.174 27.474 1.00 90.31 84 LYS A C 1
ATOM 650 O O . LYS A 1 84 ? -10.423 5.719 26.689 1.00 90.31 84 LYS A O 1
ATOM 655 N N . GLY A 1 85 ? -9.784 3.901 27.850 1.00 86.81 85 GLY A N 1
ATOM 656 C CA . GLY A 1 85 ? -10.859 3.035 27.376 1.00 86.81 85 GLY A CA 1
ATOM 657 C C . GLY A 1 85 ? -10.696 2.497 25.950 1.00 86.81 85 GLY A C 1
ATOM 658 O O . GLY A 1 85 ? -11.595 1.783 25.498 1.00 86.81 85 GLY A O 1
ATOM 659 N N . ALA A 1 86 ? -9.587 2.795 25.264 1.00 89.75 86 ALA 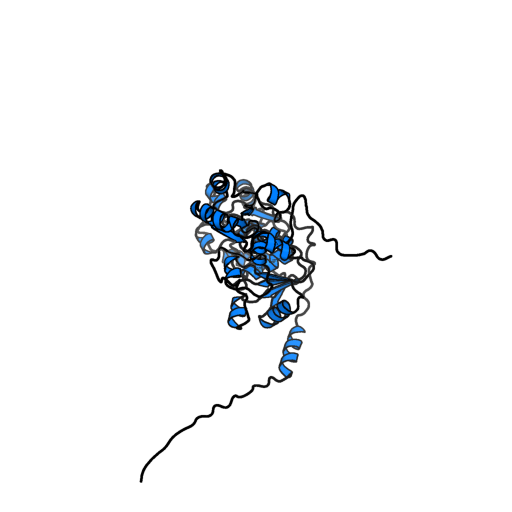A N 1
ATOM 660 C CA . ALA A 1 86 ? -9.274 2.215 23.963 1.00 89.75 86 ALA A CA 1
ATOM 661 C C . ALA A 1 86 ? -9.049 0.696 24.053 1.00 89.75 86 ALA A C 1
ATOM 663 O O . ALA A 1 86 ? -8.557 0.178 25.046 1.00 89.75 86 ALA A O 1
ATOM 664 N N . VAL A 1 87 ? -9.367 -0.025 22.981 1.00 86.50 87 VAL A N 1
ATOM 665 C CA . VAL A 1 87 ? -9.022 -1.440 22.807 1.00 86.50 87 VAL A CA 1
ATOM 666 C C . VAL A 1 87 ? -7.862 -1.537 21.820 1.00 86.50 87 VAL A C 1
ATOM 668 O O . VAL A 1 87 ? -7.945 -0.989 20.717 1.00 86.50 87 VAL A O 1
ATOM 671 N N . ASN A 1 88 ? -6.771 -2.224 22.175 1.00 87.56 88 ASN A N 1
ATOM 672 C CA . ASN A 1 88 ? -5.649 -2.397 21.249 1.00 87.56 88 ASN A CA 1
ATOM 673 C C . ASN A 1 88 ? -5.893 -3.552 20.270 1.00 87.56 88 ASN A C 1
ATOM 675 O O . ASN A 1 88 ? -5.910 -4.715 20.659 1.00 87.56 88 ASN A O 1
ATOM 679 N N . ILE A 1 89 ? -5.997 -3.244 18.976 1.00 86.50 89 ILE A N 1
ATOM 680 C CA . ILE A 1 89 ? -6.101 -4.244 17.906 1.00 86.50 89 ILE A CA 1
ATOM 681 C C . ILE A 1 89 ? -4.957 -4.022 16.921 1.00 86.50 89 ILE A C 1
ATOM 683 O O . ILE A 1 89 ? -5.032 -3.223 15.988 1.00 86.50 89 ILE A O 1
ATOM 687 N N . ASN A 1 90 ? -3.851 -4.735 17.142 1.00 82.69 90 ASN A N 1
ATOM 688 C CA . ASN A 1 90 ? -2.598 -4.492 16.433 1.00 82.69 90 ASN A CA 1
ATOM 689 C C . ASN A 1 90 ? -2.715 -4.713 14.915 1.00 82.69 90 ASN A C 1
ATOM 691 O O . ASN A 1 90 ? -2.629 -5.843 14.423 1.00 82.69 90 ASN A O 1
ATOM 695 N N . PHE A 1 91 ? -2.742 -3.611 14.159 1.00 86.50 91 PHE A N 1
ATOM 696 C CA . PHE A 1 91 ? -2.801 -3.617 12.695 1.00 86.50 91 PHE A CA 1
ATOM 697 C C . PHE A 1 91 ? -1.695 -4.439 12.037 1.00 86.50 91 PHE A C 1
ATOM 699 O O . PHE A 1 91 ? -1.845 -4.908 10.912 1.00 86.50 91 PHE A O 1
ATOM 706 N N . LYS A 1 92 ? -0.535 -4.593 12.689 1.00 79.06 92 LYS A N 1
ATOM 707 C CA . LYS A 1 92 ? 0.613 -5.296 12.107 1.00 79.06 92 LYS A CA 1
ATOM 708 C C . LYS A 1 92 ? 0.464 -6.824 12.121 1.00 79.06 92 LYS A C 1
ATOM 710 O O . LYS A 1 92 ? 1.226 -7.475 11.397 1.00 79.06 92 LYS A O 1
ATOM 715 N N . LYS A 1 93 ? -0.498 -7.394 12.851 1.00 72.44 93 LYS A N 1
ATOM 716 C CA . LYS A 1 93 ? -0.724 -8.848 12.926 1.00 72.44 93 LYS A CA 1
ATOM 717 C C . LYS A 1 93 ? -1.636 -9.351 11.798 1.00 72.44 93 LYS A C 1
ATOM 719 O O . LYS A 1 93 ? -2.450 -8.596 11.277 1.00 72.44 93 LYS A O 1
ATOM 724 N N . ARG A 1 94 ? -1.469 -10.627 11.414 1.00 65.06 94 ARG A N 1
ATOM 725 C CA . ARG A 1 94 ? -2.328 -11.324 10.428 1.00 65.06 94 ARG A CA 1
ATOM 726 C C . ARG A 1 94 ? -3.769 -11.443 10.932 1.00 65.06 94 ARG A C 1
ATOM 728 O O . ARG A 1 94 ? -4.675 -11.312 10.131 1.00 65.06 94 ARG A O 1
ATOM 735 N N . THR A 1 95 ? -3.941 -11.580 12.246 1.00 66.38 95 THR A N 1
ATOM 736 C CA . THR A 1 95 ? -5.225 -11.718 12.956 1.00 66.38 95 THR A CA 1
ATOM 737 C C . THR A 1 95 ? -6.016 -10.414 13.097 1.00 66.38 95 THR A C 1
ATOM 739 O O . THR A 1 95 ? -7.071 -10.395 13.718 1.00 66.38 95 THR A O 1
ATOM 742 N N . PHE A 1 96 ? -5.497 -9.286 12.597 1.00 79.44 96 PHE A N 1
ATOM 743 C CA . PHE A 1 96 ? -6.178 -7.991 12.705 1.00 79.44 96 PHE A CA 1
ATOM 744 C C . PHE A 1 96 ? -7.612 -8.013 12.133 1.00 79.44 96 PHE A C 1
ATOM 746 O O . PHE A 1 96 ? -8.512 -7.556 12.834 1.00 79.44 96 PHE A O 1
ATOM 753 N N . PRO A 1 97 ? -7.858 -8.549 10.919 1.00 72.38 97 PRO A N 1
ATOM 754 C CA . PRO A 1 97 ? -9.204 -8.630 10.355 1.00 72.38 97 PRO A CA 1
ATOM 755 C C . PRO A 1 97 ? -10.151 -9.467 11.219 1.00 72.38 97 PRO A C 1
ATOM 757 O O . PRO A 1 97 ? -11.296 -9.067 11.398 1.00 72.38 97 PRO A O 1
ATOM 760 N N . ASP A 1 98 ? -9.662 -10.556 11.820 1.00 69.56 98 ASP A N 1
ATOM 761 C CA . ASP A 1 98 ? -10.462 -11.429 12.688 1.00 69.56 98 ASP A CA 1
ATOM 762 C C . ASP A 1 98 ? -10.954 -10.675 13.931 1.00 69.56 98 ASP A C 1
ATOM 764 O O . ASP A 1 98 ? -12.148 -10.665 14.229 1.00 69.56 98 ASP A O 1
ATOM 768 N N . TYR A 1 99 ? -10.045 -9.970 14.615 1.00 74.25 99 TYR A N 1
ATOM 769 C CA . TYR A 1 99 ? -10.381 -9.175 15.799 1.00 74.25 99 TYR A CA 1
ATOM 770 C C . TYR A 1 99 ? -11.300 -7.995 15.484 1.00 74.25 99 TYR A C 1
ATOM 772 O O . TYR A 1 99 ? -12.221 -7.712 16.244 1.00 74.25 99 TYR A O 1
ATOM 780 N N . ILE A 1 100 ? -11.081 -7.313 14.358 1.00 79.06 100 ILE A N 1
ATOM 781 C CA . ILE A 1 100 ? -11.960 -6.228 13.915 1.00 79.06 100 ILE A CA 1
ATOM 782 C C . ILE A 1 100 ? -13.350 -6.745 13.586 1.00 79.06 100 ILE A C 1
ATOM 784 O O . ILE A 1 100 ? -14.339 -6.113 13.933 1.00 79.06 100 ILE A O 1
ATOM 788 N N . ASN A 1 101 ? -13.442 -7.884 12.912 1.00 73.88 101 ASN A N 1
ATOM 789 C CA . ASN A 1 101 ? -14.716 -8.422 12.477 1.00 73.88 101 ASN A CA 1
ATOM 790 C C . ASN A 1 101 ? -15.590 -8.915 13.646 1.00 73.88 101 ASN A C 1
ATOM 792 O O . ASN A 1 101 ? -16.794 -9.089 13.477 1.00 73.88 101 ASN A O 1
ATOM 796 N N . ALA A 1 102 ? -15.006 -9.084 14.833 1.00 70.44 102 ALA A N 1
ATOM 797 C CA . ALA A 1 102 ? -15.766 -9.295 16.053 1.00 70.44 102 ALA A CA 1
ATOM 798 C C . ALA A 1 102 ? -16.536 -8.040 16.511 1.00 70.44 102 ALA A C 1
ATOM 800 O O . ALA A 1 102 ? -17.530 -8.179 17.213 1.00 70.44 102 ALA A O 1
ATOM 801 N N . ILE A 1 103 ? -16.135 -6.832 16.099 1.00 79.50 103 ILE A N 1
ATOM 802 C CA . ILE A 1 103 ? -16.786 -5.569 16.483 1.00 79.50 103 ILE A CA 1
ATOM 803 C C . ILE A 1 103 ? -18.166 -5.419 15.823 1.00 79.50 103 ILE A C 1
ATOM 805 O O . ILE A 1 103 ? -18.337 -5.694 14.635 1.00 79.50 103 ILE A O 1
ATOM 809 N N . ASP A 1 104 ? -19.158 -4.957 16.598 1.00 80.19 104 ASP A N 1
ATOM 810 C CA . ASP A 1 104 ? -20.500 -4.635 16.099 1.00 80.19 104 ASP A CA 1
ATOM 811 C C . ASP A 1 104 ? -20.438 -3.531 15.034 1.00 80.19 104 ASP A C 1
ATOM 813 O O . ASP A 1 104 ? -20.190 -2.356 15.312 1.00 80.19 104 ASP A O 1
ATOM 817 N N . LYS A 1 105 ? -20.729 -3.931 13.797 1.00 82.62 105 LYS A N 1
ATOM 818 C CA . LYS A 1 105 ? -20.648 -3.118 12.578 1.00 82.62 105 LYS A CA 1
ATOM 819 C C . LYS A 1 105 ? -21.661 -1.967 12.538 1.00 82.62 105 LYS A C 1
ATOM 821 O O . LYS A 1 105 ? -21.527 -1.066 11.702 1.00 82.62 105 LYS A O 1
ATOM 826 N N . ASN A 1 106 ? -22.687 -1.999 13.397 1.00 83.44 106 ASN A N 1
ATOM 827 C CA . ASN A 1 106 ? -23.710 -0.954 13.493 1.00 83.44 106 ASN A CA 1
ATOM 828 C C . ASN A 1 106 ? -23.332 0.167 14.467 1.00 83.44 106 ASN A C 1
ATOM 830 O O . ASN A 1 106 ? -23.845 1.282 14.329 1.00 83.44 106 ASN A O 1
ATOM 834 N N . LYS A 1 107 ? -22.439 -0.104 15.426 1.00 85.06 107 LYS A N 1
ATOM 835 C CA . LYS A 1 107 ? -21.944 0.906 16.362 1.00 85.06 107 LYS A CA 1
ATOM 836 C C . LYS A 1 107 ? -20.836 1.736 15.706 1.00 85.06 107 LYS A C 1
ATOM 838 O O . LYS A 1 107 ? -20.027 1.194 14.948 1.00 85.06 107 LYS A O 1
ATOM 843 N N . PRO A 1 108 ? -20.763 3.051 15.976 1.00 90.69 108 PRO A N 1
ATOM 844 C CA . PRO A 1 108 ? -19.603 3.842 15.596 1.00 90.69 108 PRO A CA 1
ATOM 845 C C . PRO A 1 108 ? -18.307 3.218 16.111 1.00 90.69 108 PRO A C 1
ATOM 847 O O . PRO A 1 108 ? -18.224 2.779 17.257 1.00 90.69 108 PRO A O 1
ATOM 850 N N . THR A 1 109 ? -17.285 3.181 15.262 1.00 92.38 109 THR A N 1
ATOM 851 C CA . THR A 1 109 ? -15.927 2.842 15.687 1.00 92.38 109 THR A CA 1
ATOM 852 C C . THR A 1 109 ? -15.020 4.047 15.505 1.00 92.38 109 THR A C 1
ATOM 854 O O . THR A 1 109 ? -14.905 4.596 14.407 1.00 92.38 109 THR A O 1
ATOM 857 N N . LEU A 1 110 ? -14.367 4.440 16.591 1.00 95.00 110 LEU A N 1
ATOM 858 C CA . LEU A 1 110 ? -13.368 5.492 16.641 1.00 95.00 110 LEU A CA 1
ATOM 859 C C . LEU A 1 110 ? -12.001 4.840 16.576 1.00 95.00 110 LEU A C 1
ATOM 861 O O . LEU A 1 110 ? -11.624 4.110 17.484 1.00 95.00 110 LEU A O 1
ATOM 865 N N . ILE A 1 111 ? -11.252 5.073 15.507 1.00 96.25 111 ILE A N 1
ATOM 866 C CA . ILE A 1 111 ? -9.979 4.394 15.297 1.00 96.25 111 ILE A CA 1
ATOM 867 C C . ILE A 1 111 ? -8.834 5.389 15.237 1.00 96.25 111 ILE A C 1
ATOM 869 O O . ILE A 1 111 ? -8.940 6.472 14.660 1.00 96.25 111 ILE A O 1
ATOM 873 N N . TYR A 1 112 ? -7.692 5.003 15.791 1.00 97.38 112 TYR A N 1
ATOM 874 C CA . TYR A 1 112 ? -6.479 5.790 15.650 1.00 97.38 112 TYR A CA 1
ATOM 875 C C . TYR A 1 112 ? -5.237 4.911 15.589 1.00 97.38 112 TYR A C 1
ATOM 877 O O . TYR A 1 112 ? -5.209 3.749 15.986 1.00 97.38 112 TYR A O 1
ATOM 885 N N . CYS A 1 113 ? -4.165 5.487 15.058 1.00 96.56 113 CYS A N 1
ATOM 886 C CA . CYS A 1 113 ? -2.829 4.933 15.199 1.00 96.56 113 CYS A CA 1
ATOM 887 C C . CYS A 1 113 ? -1.846 6.051 15.560 1.00 96.56 113 CYS A C 1
ATOM 889 O O . CYS A 1 113 ? -2.247 7.174 15.837 1.00 96.56 113 CYS A O 1
ATOM 891 N N . ARG A 1 114 ? -0.532 5.810 15.456 1.00 96.12 114 ARG A N 1
ATOM 892 C CA . ARG A 1 114 ? 0.486 6.847 15.712 1.00 96.12 114 ARG A CA 1
ATOM 893 C C . ARG A 1 114 ? 0.296 8.147 14.909 1.00 96.12 114 ARG A C 1
ATOM 895 O O . ARG A 1 114 ? 0.476 9.218 15.469 1.00 96.12 114 ARG A O 1
ATOM 902 N N . SER A 1 115 ? -0.014 8.071 13.611 1.00 92.06 115 SER A N 1
ATOM 903 C CA . SER A 1 115 ? -0.017 9.238 12.706 1.00 92.06 115 SER A CA 1
ATOM 904 C C . SER A 1 115 ? -1.058 9.178 11.570 1.00 92.06 115 SER A C 1
ATOM 906 O O . SER A 1 115 ? -0.803 9.713 10.496 1.00 92.06 115 SER A O 1
ATOM 908 N N . GLY A 1 116 ? -2.147 8.420 11.723 1.00 89.00 116 GLY A N 1
ATOM 909 C CA . GLY A 1 116 ? -3.221 8.312 10.717 1.00 89.00 116 GLY A CA 1
ATOM 910 C C . GLY A 1 116 ? -3.012 7.321 9.553 1.00 89.00 116 GLY A C 1
ATOM 911 O O . GLY A 1 116 ? -3.954 6.997 8.843 1.00 89.00 116 GLY A O 1
ATOM 912 N N . ASN A 1 117 ? -1.799 6.799 9.311 1.00 86.88 117 ASN A N 1
ATOM 913 C CA . ASN A 1 117 ? -1.558 5.906 8.154 1.00 86.88 117 ASN A CA 1
ATOM 914 C C . ASN A 1 117 ? -2.132 4.486 8.356 1.00 86.88 117 ASN A C 1
ATOM 916 O O . ASN A 1 117 ? -2.765 3.932 7.462 1.00 86.88 117 ASN A O 1
ATOM 920 N N . ARG A 1 118 ? -1.906 3.874 9.528 1.00 92.75 118 ARG A N 1
ATOM 921 C CA . ARG A 1 118 ? -2.440 2.528 9.820 1.00 92.75 118 ARG A CA 1
ATOM 922 C C . ARG A 1 118 ? -3.941 2.571 10.055 1.00 92.75 118 ARG A C 1
ATOM 924 O O . ARG A 1 118 ? -4.631 1.705 9.541 1.00 92.75 118 ARG A O 1
ATOM 931 N N . SER A 1 119 ? -4.421 3.576 10.786 1.00 93.75 119 SER A N 1
ATOM 932 C CA . SER A 1 119 ? -5.846 3.750 11.050 1.00 93.75 119 SER A CA 1
ATOM 933 C C . SER A 1 119 ? -6.622 4.027 9.764 1.00 93.75 119 SER A C 1
ATOM 935 O O . SER A 1 119 ? -7.601 3.343 9.527 1.00 93.75 119 SER A O 1
ATOM 937 N N . GLY A 1 120 ? -6.121 4.851 8.838 1.00 88.62 120 GLY A N 1
ATOM 938 C CA . GLY A 1 120 ? -6.760 4.996 7.523 1.00 88.62 120 GLY A CA 1
ATOM 939 C C . GLY A 1 120 ? -6.912 3.670 6.755 1.00 88.62 120 GLY A C 1
ATOM 940 O O . GLY A 1 120 ? -7.966 3.387 6.198 1.00 88.62 120 GLY A O 1
ATOM 941 N N . LYS A 1 121 ? -5.897 2.796 6.767 1.00 87.50 121 LYS A N 1
ATOM 942 C CA . LYS A 1 121 ? -5.997 1.465 6.129 1.00 87.50 121 LYS A CA 1
ATOM 943 C C . LYS A 1 121 ? -6.906 0.508 6.899 1.00 87.50 121 LYS A C 1
ATOM 945 O O . LYS A 1 121 ? -7.605 -0.288 6.286 1.00 87.50 121 LYS A O 1
ATOM 950 N N . ALA A 1 122 ? -6.893 0.584 8.228 1.00 90.12 122 ALA A N 1
ATOM 951 C CA . ALA A 1 122 ? -7.825 -0.140 9.079 1.00 90.12 122 ALA A CA 1
ATOM 952 C C . ALA A 1 122 ? -9.272 0.270 8.779 1.00 90.12 122 ALA A C 1
ATOM 954 O O . ALA A 1 122 ? -10.094 -0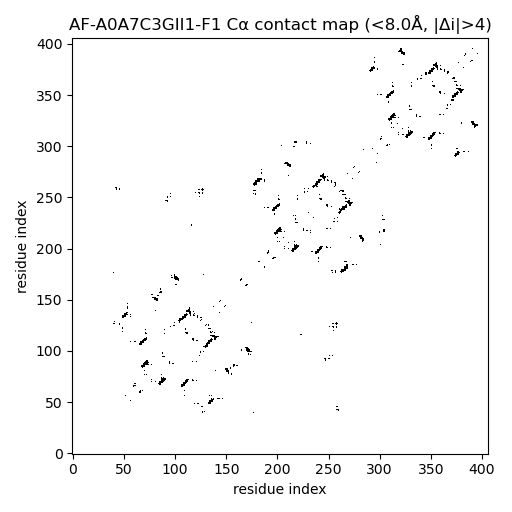.613 8.588 1.00 90.12 122 ALA A O 1
ATOM 955 N N . ALA A 1 123 ? -9.565 1.568 8.639 1.00 89.50 123 ALA A N 1
ATOM 956 C CA . ALA A 1 123 ? -10.892 2.053 8.265 1.00 89.50 123 ALA A CA 1
ATOM 957 C C . ALA A 1 123 ? -11.359 1.482 6.928 1.00 89.50 123 ALA A C 1
ATOM 959 O O . ALA A 1 123 ? -12.502 1.050 6.840 1.00 89.50 123 ALA A O 1
ATOM 960 N N . LEU A 1 124 ? -10.479 1.420 5.924 1.00 82.19 124 LEU A N 1
ATOM 961 C CA . LEU A 1 124 ? -10.815 0.812 4.636 1.00 82.19 124 LEU A CA 1
ATOM 962 C C . LEU A 1 124 ? -11.210 -0.666 4.794 1.00 82.19 124 LEU A C 1
ATOM 964 O O . LEU A 1 124 ? -12.232 -1.092 4.268 1.00 82.19 124 LEU A O 1
ATOM 968 N N . ILE A 1 125 ? -10.433 -1.434 5.568 1.00 81.06 125 ILE A N 1
ATOM 969 C CA . ILE A 1 125 ? -10.746 -2.840 5.875 1.00 81.06 125 ILE A CA 1
ATOM 970 C C . ILE A 1 125 ? -12.072 -2.942 6.643 1.00 81.06 125 ILE A C 1
ATOM 972 O O . ILE A 1 125 ? -12.889 -3.803 6.349 1.00 81.06 125 ILE A O 1
ATOM 976 N N . MET A 1 126 ? -12.324 -2.057 7.606 1.00 85.00 126 MET A N 1
ATOM 977 C CA . MET A 1 126 ? -13.584 -2.034 8.353 1.00 85.00 126 MET A CA 1
ATOM 978 C C . MET A 1 126 ? -14.777 -1.738 7.440 1.00 85.00 126 MET A C 1
ATOM 980 O O . MET A 1 126 ? -15.792 -2.421 7.517 1.00 85.00 126 MET A O 1
ATOM 984 N N . GLN A 1 127 ? -14.665 -0.782 6.522 1.00 79.00 127 GLN A N 1
ATOM 985 C CA . GLN A 1 127 ? -15.716 -0.534 5.533 1.00 79.00 127 GLN A CA 1
ATOM 986 C C . GLN A 1 127 ? -15.972 -1.774 4.662 1.00 79.00 127 GLN A C 1
ATOM 988 O O . GLN A 1 127 ? -17.129 -2.145 4.482 1.00 79.00 127 GLN A O 1
ATOM 993 N N . ALA A 1 128 ? -14.911 -2.472 4.232 1.00 71.69 128 ALA A N 1
ATOM 994 C CA . ALA A 1 128 ? -14.996 -3.756 3.522 1.00 71.69 128 ALA A CA 1
ATOM 995 C C . ALA A 1 128 ? -15.806 -4.805 4.290 1.00 71.69 128 ALA A C 1
ATOM 997 O O . ALA A 1 128 ? -16.641 -5.513 3.735 1.00 71.69 128 ALA A O 1
ATOM 998 N N . LEU A 1 129 ? -15.560 -4.883 5.599 1.00 75.12 129 LEU A N 1
ATOM 999 C CA . LEU A 1 129 ? -16.223 -5.819 6.499 1.00 75.12 129 LEU A CA 1
ATOM 1000 C C . LEU A 1 129 ? -17.674 -5.415 6.807 1.00 75.12 129 LEU A C 1
ATOM 1002 O O . LEU A 1 129 ? -18.363 -6.164 7.502 1.00 75.12 129 LEU A O 1
ATOM 1006 N N . GLY A 1 130 ? -18.149 -4.272 6.299 1.00 78.69 130 GLY A N 1
ATOM 1007 C CA . GLY A 1 130 ? -19.526 -3.797 6.429 1.00 78.69 130 GLY A CA 1
ATOM 1008 C C . GLY A 1 130 ? -19.766 -2.822 7.584 1.00 78.69 130 GLY A C 1
ATOM 1009 O O . GLY A 1 130 ? -20.914 -2.635 7.986 1.00 78.69 130 GLY A O 1
ATOM 1010 N N . PHE A 1 131 ? -18.720 -2.207 8.145 1.00 85.00 131 PHE A N 1
ATOM 1011 C CA . PHE A 1 131 ? -18.885 -1.186 9.182 1.00 85.00 131 PHE A CA 1
ATOM 1012 C C . PHE A 1 131 ? -19.559 0.061 8.617 1.00 85.00 131 PHE A C 1
ATOM 1014 O O . PHE A 1 131 ? -19.078 0.664 7.659 1.00 85.00 131 PHE A O 1
ATOM 1021 N N . LYS A 1 132 ? -20.651 0.488 9.257 1.00 83.81 132 LYS A N 1
ATOM 1022 C CA . LYS A 1 132 ? -21.449 1.632 8.791 1.00 83.81 132 LYS A CA 1
ATOM 1023 C C . LYS A 1 132 ? -20.829 2.983 9.147 1.00 83.81 132 LYS A C 1
ATOM 1025 O O . LYS A 1 132 ? -21.018 3.957 8.426 1.00 83.81 132 LYS A O 1
ATOM 1030 N N . LYS A 1 133 ? -20.134 3.065 10.286 1.00 89.19 133 LYS A N 1
ATOM 1031 C CA . LYS A 1 133 ? -19.617 4.318 10.857 1.00 89.19 133 LYS A CA 1
ATOM 1032 C C . LYS A 1 133 ? -18.204 4.111 11.397 1.00 89.19 133 LYS A C 1
ATOM 1034 O O . LYS A 1 133 ? -18.032 3.570 12.486 1.00 89.19 133 LYS A O 1
ATOM 1039 N N . VAL A 1 134 ? -17.204 4.565 10.644 1.00 92.19 134 VAL A N 1
ATOM 1040 C CA . VAL A 1 134 ? -15.795 4.536 11.060 1.00 92.19 134 VAL A CA 1
ATOM 1041 C C . VAL A 1 134 ? -15.221 5.948 11.031 1.00 92.19 134 VAL A C 1
ATOM 1043 O O . VAL A 1 134 ? -15.249 6.609 9.992 1.00 92.19 134 VAL A O 1
ATOM 1046 N N . TYR A 1 135 ? -14.695 6.393 12.170 1.00 94.62 135 TYR A N 1
ATOM 1047 C CA . TYR A 1 135 ? -14.093 7.710 12.360 1.00 94.62 135 TYR A CA 1
ATOM 1048 C C . TYR A 1 135 ? -12.593 7.552 12.617 1.00 94.62 135 TYR A C 1
ATOM 1050 O O . TYR A 1 135 ? -12.193 6.967 13.619 1.00 94.62 135 TYR A O 1
ATOM 1058 N N . ASP A 1 136 ? -11.757 8.048 11.704 1.00 95.44 136 ASP A N 1
ATOM 1059 C CA . ASP A 1 136 ? -10.292 7.972 11.805 1.00 95.44 136 ASP A CA 1
ATOM 1060 C C . ASP A 1 136 ? -9.731 9.268 12.401 1.00 95.44 136 ASP A C 1
ATOM 1062 O O . ASP A 1 136 ? -9.920 10.351 11.837 1.00 95.44 136 ASP A O 1
ATOM 1066 N N . LEU A 1 137 ? -8.999 9.175 13.514 1.00 96.31 137 LEU A N 1
ATOM 1067 C CA . LEU A 1 137 ? -8.260 10.313 14.059 1.00 96.31 137 LEU A CA 1
ATOM 1068 C C . LEU A 1 137 ? -7.125 10.689 13.097 1.00 96.31 137 LEU A C 1
ATOM 1070 O O . LEU A 1 137 ? -6.036 10.106 13.121 1.00 96.31 137 LEU A O 1
ATOM 1074 N N . GLY A 1 138 ? -7.355 11.702 12.258 1.00 87.81 138 GLY A N 1
ATOM 1075 C CA . GLY A 1 138 ? -6.526 11.960 11.077 1.00 87.81 138 GLY A CA 1
ATOM 1076 C C . GLY A 1 138 ? -5.055 12.266 11.386 1.00 87.81 138 GLY A C 1
ATOM 1077 O O . GLY A 1 138 ? -4.162 11.784 10.685 1.00 87.81 138 GLY A O 1
ATOM 1078 N N . LYS A 1 139 ? -4.782 13.024 12.459 1.00 92.06 139 LYS A N 1
ATOM 1079 C CA . LYS A 1 139 ? -3.412 13.305 12.944 1.00 92.06 139 LYS A CA 1
ATOM 1080 C C . LYS A 1 139 ? -2.851 12.191 13.847 1.00 92.06 139 LYS A C 1
ATOM 1082 O O . LYS A 1 139 ? -1.672 12.217 14.212 1.00 92.06 139 LYS A O 1
ATOM 1087 N N . GLY A 1 140 ? -3.670 11.192 14.171 1.00 96.06 140 GLY A N 1
ATOM 1088 C CA . GLY A 1 140 ? -3.369 10.091 15.076 1.00 96.06 140 GLY A CA 1
ATOM 1089 C C . GLY A 1 140 ? -2.992 10.538 16.490 1.00 96.06 140 GLY A C 1
ATOM 1090 O O . GLY A 1 140 ? -3.131 11.699 16.872 1.00 96.06 140 GLY A O 1
ATOM 1091 N N . PHE A 1 141 ? -2.423 9.601 17.241 1.00 97.31 141 PHE A N 1
ATOM 1092 C CA . PHE A 1 141 ? -1.922 9.798 18.601 1.00 97.31 141 PHE A CA 1
ATOM 1093 C C . PHE A 1 141 ? -0.868 10.914 18.704 1.00 97.31 141 PHE A C 1
ATOM 1095 O O . PHE A 1 141 ? -0.766 11.585 19.723 1.00 97.31 141 PHE A O 1
ATOM 1102 N N . LYS A 1 142 ? -0.084 11.159 17.642 1.00 97.06 142 LYS A N 1
ATOM 1103 C CA . LYS A 1 142 ? 0.831 12.310 17.593 1.00 97.06 142 LYS A CA 1
ATOM 1104 C C . LYS A 1 142 ? 0.091 13.643 17.687 1.00 97.06 142 LYS A C 1
ATOM 1106 O O . LYS A 1 142 ? 0.548 14.506 18.422 1.00 97.06 142 LYS A O 1
ATOM 1111 N N . GLY A 1 143 ? -1.008 13.802 16.948 1.00 96.38 143 GLY A N 1
ATOM 1112 C CA . GLY A 1 143 ? -1.843 15.001 17.025 1.00 96.38 143 GLY A CA 1
ATOM 1113 C C . GLY A 1 143 ? -2.477 15.159 18.401 1.00 96.38 143 GLY A C 1
ATOM 1114 O O . GLY A 1 143 ? -2.392 16.232 18.977 1.00 96.38 143 GLY A O 1
ATOM 1115 N N . TRP A 1 144 ? -3.000 14.061 18.953 1.00 97.69 144 TRP A N 1
ATOM 1116 C CA . TRP A 1 144 ? -3.559 14.022 20.308 1.00 97.69 144 TRP A CA 1
ATOM 1117 C C . TRP A 1 144 ? -2.569 14.547 21.359 1.00 97.69 144 TRP A C 1
ATOM 1119 O O . TRP A 1 144 ? -2.881 15.461 22.115 1.00 97.69 144 TRP A O 1
ATOM 1129 N N . LYS A 1 145 ? -1.328 14.038 21.339 1.00 96.44 145 LYS A N 1
ATOM 1130 C CA . LYS A 1 145 ? -0.265 14.503 22.242 1.00 96.44 145 LYS A CA 1
ATOM 1131 C C . LYS A 1 145 ? 0.183 15.937 21.972 1.00 96.44 145 LYS A C 1
ATOM 1133 O O . LYS A 1 145 ? 0.487 16.652 22.915 1.00 96.44 145 LYS A O 1
ATOM 1138 N N . ALA A 1 146 ? 0.250 16.353 20.708 1.00 96.06 146 ALA A N 1
ATOM 1139 C CA . ALA A 1 146 ? 0.637 17.719 20.354 1.00 96.06 146 ALA A CA 1
ATOM 1140 C C . ALA A 1 146 ? -0.368 18.767 20.864 1.00 96.06 146 ALA A C 1
ATOM 1142 O O . ALA A 1 146 ? 0.004 19.915 21.066 1.00 96.06 146 ALA A O 1
ATOM 1143 N N . GLU A 1 147 ? -1.620 18.364 21.087 1.00 97.19 147 GLU A N 1
ATOM 1144 C CA . GLU A 1 147 ? -2.673 19.192 21.681 1.00 97.19 147 GLU A CA 1
ATOM 1145 C C . GLU A 1 147 ? -2.805 18.981 23.206 1.00 97.19 147 GLU A C 1
ATOM 1147 O O . GLU A 1 147 ? -3.803 19.383 23.796 1.00 97.19 147 GLU A O 1
ATOM 1152 N N . ASN A 1 148 ? -1.803 18.360 23.849 1.00 95.81 148 ASN A N 1
ATOM 1153 C CA . ASN A 1 148 ? -1.723 18.118 25.298 1.00 95.81 148 ASN A CA 1
ATOM 1154 C C . ASN A 1 148 ? -2.945 17.394 25.894 1.00 95.81 148 ASN A C 1
ATOM 1156 O O . ASN A 1 148 ? -3.325 17.632 27.039 1.00 95.81 148 ASN A O 1
ATOM 1160 N N . LYS A 1 149 ? -3.575 16.510 25.114 1.00 96.00 149 LYS A N 1
ATOM 1161 C CA . LYS A 1 149 ? -4.731 15.724 25.557 1.00 96.00 149 LYS A CA 1
ATOM 1162 C C . LYS A 1 149 ? -4.322 14.556 26.457 1.00 96.00 149 LYS A C 1
ATOM 1164 O O . LYS A 1 149 ? -3.216 14.026 26.332 1.00 96.00 149 LYS A O 1
ATOM 1169 N N . GLU A 1 150 ? -5.235 14.141 27.337 1.00 93.31 150 GLU A N 1
ATOM 1170 C CA . GLU A 1 150 ? -4.998 13.094 28.340 1.00 93.31 150 GLU A CA 1
ATOM 1171 C C . GLU A 1 150 ? -4.634 11.748 27.692 1.00 93.31 150 GLU A C 1
ATOM 1173 O O . GLU A 1 150 ? -5.208 11.340 26.676 1.00 93.31 150 GLU A O 1
ATOM 1178 N N . ILE A 1 151 ? -3.671 11.051 28.298 1.00 93.75 151 ILE A N 1
ATOM 1179 C CA . ILE A 1 151 ? -3.289 9.678 27.966 1.00 93.75 151 ILE A CA 1
ATOM 1180 C C . ILE A 1 151 ? -3.170 8.867 29.256 1.00 93.75 151 ILE A C 1
ATOM 1182 O O . ILE A 1 151 ? -2.865 9.416 30.313 1.00 93.75 151 ILE A O 1
ATOM 1186 N N . VAL A 1 152 ? -3.345 7.556 29.156 1.00 90.38 152 VAL A N 1
ATOM 1187 C CA . VAL A 1 152 ? -3.189 6.615 30.269 1.00 90.38 152 VAL A CA 1
ATOM 1188 C C . VAL A 1 152 ? -2.114 5.578 29.951 1.00 90.38 152 VAL A C 1
ATOM 1190 O O . VAL A 1 152 ? -1.863 5.268 28.787 1.00 90.38 152 VAL A O 1
ATOM 1193 N N . THR A 1 153 ? -1.482 5.042 30.994 1.00 84.19 153 THR A N 1
ATOM 1194 C CA . THR A 1 153 ? -0.456 3.981 30.923 1.00 84.19 153 THR A CA 1
ATOM 1195 C C . THR A 1 153 ? -0.777 2.786 31.824 1.00 84.19 153 THR A C 1
ATOM 1197 O O . THR A 1 153 ? -0.030 1.815 31.832 1.00 84.19 153 THR A O 1
ATOM 1200 N N . THR A 1 154 ? -1.860 2.852 32.605 1.00 67.50 154 THR A N 1
ATOM 1201 C CA . THR A 1 154 ? -2.236 1.855 33.623 1.00 67.50 154 THR A CA 1
ATOM 1202 C C . THR A 1 154 ? -3.466 1.027 33.241 1.00 67.50 154 THR A C 1
ATOM 1204 O O . THR A 1 154 ? -3.689 -0.027 33.827 1.00 67.50 154 THR A O 1
ATOM 1207 N N . ASP A 1 155 ? -4.210 1.428 32.205 1.00 63.25 155 ASP A N 1
ATOM 1208 C CA . ASP A 1 155 ? -5.317 0.669 31.590 1.00 63.25 155 ASP A CA 1
ATOM 1209 C C . ASP A 1 155 ? -4.771 -0.379 30.587 1.00 63.25 155 ASP A C 1
ATOM 1211 O O . ASP A 1 155 ? -5.214 -0.517 29.447 1.00 63.25 155 ASP A O 1
ATOM 1215 N N . ASN A 1 156 ? -3.702 -1.081 30.987 1.00 58.41 156 ASN A N 1
ATOM 1216 C CA . ASN A 1 156 ? -2.893 -1.940 30.111 1.00 58.41 156 ASN A CA 1
ATOM 1217 C C . ASN A 1 156 ? -3.496 -3.324 29.840 1.00 58.41 156 ASN A C 1
ATOM 1219 O O . ASN A 1 156 ? -2.871 -4.129 29.147 1.00 58.41 156 ASN A O 1
ATOM 1223 N N . ASP A 1 157 ? -4.711 -3.611 30.307 1.00 58.75 157 ASP A N 1
ATOM 1224 C CA . ASP A 1 157 ? -5.365 -4.895 30.046 1.00 58.75 157 ASP A CA 1
ATOM 1225 C C . ASP A 1 157 ? -6.145 -4.888 28.719 1.00 58.75 157 ASP A C 1
ATOM 1227 O O . ASP A 1 157 ? -7.322 -5.249 28.618 1.00 58.75 157 ASP A O 1
ATOM 1231 N N . ALA A 1 158 ? -5.460 -4.438 27.662 1.00 52.03 158 ALA A N 1
ATOM 1232 C CA . ALA A 1 158 ? -6.018 -4.260 26.323 1.00 52.03 158 ALA A CA 1
ATOM 1233 C C . ALA A 1 158 ? -6.622 -5.556 25.754 1.00 52.03 158 ALA A C 1
ATOM 1235 O O . ALA A 1 158 ? -7.536 -5.513 24.929 1.00 52.03 158 ALA A O 1
ATOM 1236 N N . ASN A 1 159 ? -6.125 -6.706 26.224 1.00 53.56 159 ASN A N 1
ATOM 1237 C CA . ASN A 1 159 ? -6.648 -8.019 25.878 1.00 53.56 159 ASN A CA 1
ATOM 1238 C C . ASN A 1 159 ? -7.862 -8.392 26.732 1.00 53.56 159 ASN A C 1
ATOM 1240 O O . ASN A 1 159 ? -8.832 -8.875 26.159 1.00 53.56 159 ASN A O 1
ATOM 1244 N N . LYS A 1 160 ? -7.886 -8.135 28.047 1.00 61.34 160 LYS A N 1
ATOM 1245 C CA . LYS A 1 160 ? -9.051 -8.465 28.885 1.00 61.34 160 LYS A CA 1
ATOM 1246 C C . LYS A 1 160 ? -10.310 -7.742 28.441 1.00 61.34 160 LYS A C 1
ATOM 1248 O O . LYS A 1 160 ? -11.342 -8.387 28.345 1.00 61.34 160 LYS A O 1
ATOM 1253 N N . LYS A 1 161 ? -10.240 -6.465 28.057 1.00 60.91 161 LYS A N 1
ATOM 1254 C CA . LYS A 1 161 ? -11.432 -5.736 27.586 1.00 60.91 161 LYS A CA 1
ATOM 1255 C C . LYS A 1 161 ? -11.979 -6.281 26.262 1.00 60.91 161 LYS A C 1
ATOM 1257 O O . LYS A 1 161 ? -13.189 -6.417 26.105 1.00 60.91 161 LYS A O 1
ATOM 1262 N N . LEU A 1 162 ? -11.101 -6.658 25.327 1.00 60.03 162 LEU A N 1
ATOM 1263 C CA . LEU A 1 162 ? -11.495 -7.351 24.095 1.00 60.03 162 LEU A CA 1
ATOM 1264 C C . LEU A 1 162 ? -12.091 -8.736 24.399 1.00 60.03 162 LEU A C 1
ATOM 1266 O O . LEU A 1 162 ? -13.125 -9.087 23.840 1.00 60.03 162 LEU A O 1
ATOM 1270 N N . GLN A 1 163 ? -11.475 -9.498 25.307 1.00 59.41 163 GLN A N 1
ATOM 1271 C CA . GLN A 1 163 ? -11.953 -10.820 25.727 1.00 59.41 163 GLN A CA 1
ATOM 1272 C C . GLN A 1 163 ? -13.278 -10.752 26.502 1.00 59.41 163 GLN A C 1
ATOM 1274 O O . GLN A 1 163 ? -14.133 -11.603 26.302 1.00 59.41 163 GLN A O 1
ATOM 1279 N N . GLU A 1 164 ? -13.505 -9.729 27.325 1.00 65.25 164 GLU A N 1
ATOM 1280 C CA . GLU A 1 164 ? -14.774 -9.488 28.022 1.00 65.25 164 GLU A CA 1
ATOM 1281 C C . GLU A 1 164 ? -15.900 -9.158 27.040 1.00 65.25 164 GLU A C 1
ATOM 1283 O O . GLU A 1 164 ? -16.999 -9.696 27.155 1.00 65.25 164 GLU A O 1
ATOM 1288 N N . LEU A 1 165 ? -15.627 -8.303 26.051 1.00 60.09 165 LEU A N 1
ATOM 1289 C CA . LEU A 1 165 ? -16.586 -7.973 24.998 1.00 60.09 165 LEU A CA 1
ATOM 1290 C C . LEU A 1 165 ? -16.910 -9.203 24.118 1.00 60.09 165 LEU A C 1
ATOM 1292 O O . LEU A 1 165 ? -18.060 -9.386 23.713 1.00 60.09 165 LEU A O 1
ATOM 1296 N N . LEU A 1 166 ? -15.923 -10.077 23.865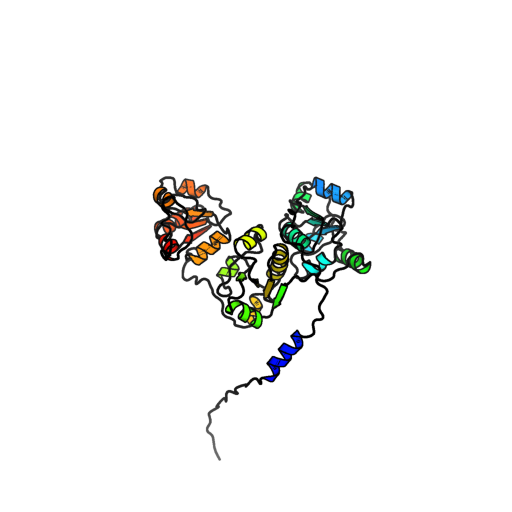 1.00 59.53 166 LEU A N 1
ATOM 1297 C CA . LEU A 1 166 ? -16.105 -11.370 23.187 1.00 59.53 166 LEU A CA 1
ATOM 1298 C C . LEU A 1 166 ? -16.940 -12.338 24.038 1.00 59.53 166 LEU A C 1
ATOM 1300 O O . LEU A 1 166 ? -17.907 -12.914 23.544 1.00 59.53 166 LEU A O 1
ATOM 1304 N N . ALA A 1 167 ? -16.611 -12.478 25.323 1.00 59.88 167 ALA A N 1
ATOM 1305 C CA . ALA A 1 167 ? -17.268 -13.394 26.255 1.00 59.88 167 ALA A CA 1
ATOM 1306 C C . ALA A 1 167 ? -18.727 -13.013 26.550 1.00 59.88 167 ALA A C 1
ATOM 1308 O O . ALA A 1 167 ? -19.566 -13.891 26.732 1.00 59.88 167 ALA A O 1
ATOM 1309 N N . LYS A 1 168 ? -19.057 -11.715 26.549 1.00 61.00 168 LYS A N 1
ATOM 1310 C CA . LYS A 1 168 ? -20.437 -11.220 26.705 1.00 61.00 168 LYS A CA 1
ATOM 1311 C C . LYS A 1 168 ? -21.305 -11.424 25.457 1.00 61.00 168 LYS A C 1
ATOM 1313 O O . LYS A 1 168 ? -22.487 -11.098 25.477 1.00 61.00 168 LYS A O 1
ATOM 1318 N N . GLY A 1 169 ? -20.740 -11.928 24.355 1.00 50.62 169 GLY A N 1
ATOM 1319 C CA . GLY A 1 169 ? -21.458 -12.097 23.088 1.00 50.62 169 GLY A CA 1
ATOM 1320 C C . GLY A 1 169 ? -21.864 -10.776 22.419 1.00 50.62 169 GLY A C 1
ATOM 1321 O O . GLY A 1 169 ? -22.610 -10.790 21.437 1.00 50.62 169 GLY A O 1
ATOM 1322 N N . GLU A 1 170 ? -21.362 -9.647 22.929 1.00 50.69 170 GLU A N 1
ATOM 1323 C CA . GLU A 1 170 ? -21.500 -8.301 22.357 1.00 50.69 170 GLU A CA 1
ATOM 1324 C C . GLU A 1 170 ? -20.593 -8.107 21.129 1.00 50.69 170 GLU A C 1
ATOM 1326 O O . GLU A 1 170 ? -20.761 -7.153 20.369 1.00 50.69 170 GLU A O 1
ATOM 1331 N N . LEU A 1 171 ? -19.660 -9.040 20.918 1.00 47.84 171 LEU A N 1
ATOM 1332 C CA . LEU A 1 171 ? -18.811 -9.166 19.744 1.00 47.84 171 LEU A CA 1
ATOM 1333 C C . LEU A 1 171 ? -19.050 -10.529 19.079 1.00 47.84 171 LEU A C 1
ATOM 1335 O O . LEU A 1 171 ? -18.575 -11.561 19.553 1.00 47.84 171 LEU A O 1
ATOM 1339 N N . LYS A 1 172 ? -19.797 -10.555 17.973 1.00 43.94 172 LYS A N 1
ATOM 1340 C CA . LYS A 1 172 ? -20.063 -11.780 17.199 1.00 43.94 172 LYS A CA 1
ATOM 1341 C C . LYS A 1 172 ? -19.197 -11.785 15.943 1.00 43.94 172 LYS A C 1
ATOM 1343 O O . LYS A 1 172 ? -19.621 -11.325 14.888 1.00 43.94 172 LYS A O 1
ATOM 1348 N N . GLY A 1 173 ? -17.973 -12.292 16.052 1.00 39.62 173 GLY A N 1
ATOM 1349 C CA . GLY A 1 173 ? -17.076 -12.436 14.905 1.00 39.62 173 GLY A CA 1
ATOM 1350 C C . GLY A 1 173 ? -17.333 -13.733 14.146 1.00 39.62 173 GLY A C 1
ATOM 1351 O O . GLY A 1 173 ? -16.893 -14.789 14.582 1.00 39.62 173 GLY A O 1
ATOM 1352 N N . GLN A 1 174 ? -18.002 -13.671 12.993 1.00 35.25 174 GLN A N 1
ATOM 1353 C CA . GLN A 1 174 ? -17.915 -14.735 11.982 1.00 35.25 174 GLN A CA 1
ATOM 1354 C C . GLN A 1 174 ? -16.917 -14.308 10.911 1.00 35.25 174 GLN A C 1
ATOM 1356 O O . GLN A 1 174 ? -17.209 -13.298 10.273 1.00 35.25 174 GLN A O 1
ATOM 1361 N N . PRO A 1 175 ? -15.787 -15.005 10.688 1.00 36.59 175 PRO A N 1
ATOM 1362 C CA . PRO A 1 175 ? -14.770 -14.583 9.725 1.00 36.59 175 PRO A CA 1
ATOM 1363 C C . PRO A 1 175 ? -15.415 -14.246 8.378 1.00 36.59 175 PRO A C 1
ATOM 1365 O O . PRO A 1 175 ? -16.002 -15.105 7.725 1.00 36.59 175 PRO A O 1
ATOM 1368 N N . VAL A 1 176 ? -15.344 -12.975 7.980 1.00 38.22 176 VAL A N 1
ATOM 1369 C CA . VAL A 1 176 ? -15.769 -12.563 6.643 1.00 38.22 176 VAL A CA 1
ATOM 1370 C C . VAL A 1 176 ? -14.585 -12.826 5.738 1.00 38.22 176 VAL A C 1
ATOM 1372 O O . VAL A 1 176 ? -13.622 -12.065 5.723 1.00 38.22 176 VAL A O 1
ATOM 1375 N N . VAL A 1 177 ? -14.648 -13.938 5.022 1.00 39.53 177 VAL A N 1
ATOM 1376 C CA . VAL A 1 177 ? -13.788 -14.186 3.873 1.00 39.53 177 VAL A CA 1
ATOM 1377 C C . VAL A 1 177 ? -14.565 -13.660 2.670 1.00 39.53 177 VAL A C 1
ATOM 1379 O O . VAL A 1 177 ? -15.704 -14.073 2.446 1.00 39.53 177 VAL A O 1
ATOM 1382 N N . GLY A 1 178 ? -13.994 -12.713 1.923 1.00 50.06 178 GLY A N 1
ATOM 1383 C CA . GLY A 1 178 ? -14.433 -12.463 0.549 1.00 50.06 178 GLY A CA 1
ATOM 1384 C C . GLY A 1 178 ? -14.188 -13.704 -0.324 1.00 50.06 178 GLY A C 1
ATOM 1385 O O . GLY A 1 178 ? -13.967 -14.805 0.179 1.00 50.06 178 GLY A O 1
ATOM 1386 N N . LYS A 1 179 ? -14.125 -13.548 -1.647 1.00 57.72 179 LYS A N 1
ATOM 1387 C CA . LYS A 1 179 ? -13.596 -14.593 -2.553 1.00 57.72 179 LYS A CA 1
ATOM 1388 C C . LYS A 1 179 ? -12.062 -14.667 -2.473 1.00 57.72 179 LYS A C 1
ATOM 1390 O O . LYS A 1 179 ? -11.356 -14.631 -3.472 1.00 57.72 179 LYS A O 1
ATOM 1395 N N . SER A 1 180 ? -11.534 -14.613 -1.261 1.00 70.81 180 SER A N 1
ATOM 1396 C CA . SER A 1 180 ? -10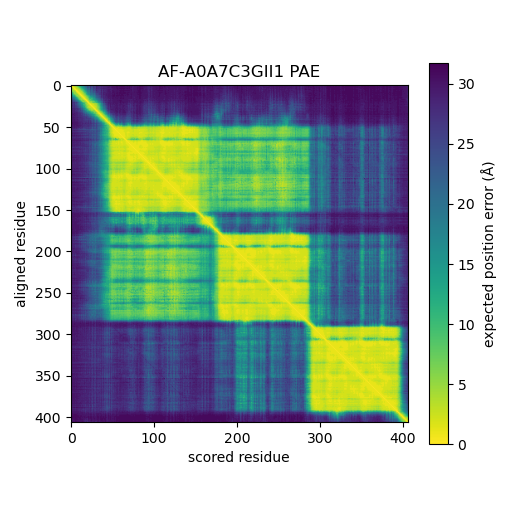.122 -14.402 -0.997 1.00 70.81 180 SER A CA 1
ATOM 1397 C C . SER A 1 180 ? -9.511 -15.689 -0.467 1.00 70.81 180 SER A C 1
ATOM 1399 O O . SER A 1 180 ? -9.982 -16.260 0.515 1.00 70.81 180 SER A O 1
ATOM 1401 N N . HIS A 1 181 ? -8.449 -16.145 -1.121 1.00 82.00 181 HIS A N 1
ATOM 1402 C CA . HIS A 1 181 ? -7.888 -17.477 -0.945 1.00 82.00 181 HIS A CA 1
ATOM 1403 C C . HIS A 1 181 ? -6.479 -17.380 -0.369 1.00 82.00 181 HIS A C 1
ATOM 1405 O O . HIS A 1 181 ? -5.660 -16.572 -0.800 1.00 82.00 181 HIS A O 1
ATOM 1411 N N . GLN A 1 182 ? -6.181 -18.205 0.629 1.00 84.75 182 GLN A N 1
ATOM 1412 C CA . GLN A 1 182 ? -4.806 -18.456 1.050 1.00 84.75 182 GLN A CA 1
ATOM 1413 C C . GLN A 1 182 ? -4.320 -19.685 0.292 1.00 84.75 182 GLN A C 1
ATOM 1415 O O . GLN A 1 182 ? -4.958 -20.729 0.388 1.00 84.75 182 GLN A O 1
ATOM 1420 N N . VAL A 1 183 ? -3.223 -19.559 -0.451 1.00 90.94 183 VAL A N 1
ATOM 1421 C CA . VAL A 1 183 ? -2.722 -20.643 -1.306 1.00 90.94 183 VAL A CA 1
ATOM 1422 C C . VAL A 1 183 ? -1.266 -20.973 -1.006 1.00 90.94 183 VAL A C 1
ATOM 1424 O O . VAL A 1 183 ? -0.461 -20.099 -0.662 1.00 90.94 183 VAL A O 1
ATOM 1427 N N . GLY A 1 184 ? -0.933 -22.256 -1.132 1.00 91.94 184 GLY A N 1
ATOM 1428 C CA . GLY A 1 184 ? 0.432 -22.759 -0.999 1.00 91.94 184 GLY A CA 1
ATOM 1429 C C . GLY A 1 184 ? 1.312 -22.389 -2.196 1.00 91.94 184 GLY A C 1
ATOM 1430 O O . GLY A 1 184 ? 0.849 -21.826 -3.184 1.00 91.94 184 GLY A O 1
ATOM 1431 N N . VAL A 1 185 ? 2.603 -22.724 -2.118 1.00 95.38 185 VAL A N 1
ATOM 1432 C CA . VAL A 1 185 ? 3.585 -22.359 -3.154 1.00 95.38 185 VAL A CA 1
ATOM 1433 C C . VAL A 1 185 ? 3.238 -22.955 -4.523 1.00 95.38 185 VAL A C 1
ATOM 1435 O O . VAL A 1 185 ? 3.315 -22.240 -5.518 1.00 95.38 185 VAL A O 1
ATOM 1438 N N . ASP A 1 186 ? 2.858 -24.233 -4.584 1.00 93.81 186 ASP A N 1
ATOM 1439 C CA . ASP A 1 186 ? 2.629 -24.918 -5.864 1.00 93.81 186 ASP A CA 1
ATOM 1440 C C . ASP A 1 186 ? 1.368 -24.418 -6.576 1.00 93.81 186 ASP A C 1
ATOM 1442 O O . ASP A 1 186 ? 1.401 -24.147 -7.774 1.00 93.81 186 ASP A O 1
ATOM 1446 N N . GLU A 1 187 ? 0.277 -24.209 -5.837 1.00 94.38 187 GLU A N 1
ATOM 1447 C CA . GLU A 1 187 ? -0.944 -23.597 -6.371 1.00 94.38 187 GLU A CA 1
ATOM 1448 C C . GLU A 1 187 ? -0.687 -22.153 -6.826 1.00 94.38 187 GLU A C 1
ATOM 1450 O O . GLU A 1 187 ? -1.067 -21.768 -7.930 1.00 94.38 187 GLU A O 1
ATOM 1455 N N . PHE A 1 188 ? 0.037 -21.363 -6.024 1.00 95.06 188 PHE A N 1
ATOM 1456 C CA . PHE A 1 188 ? 0.402 -19.997 -6.396 1.00 95.06 188 PHE A CA 1
ATOM 1457 C C . PHE A 1 188 ? 1.265 -19.949 -7.666 1.00 95.06 188 PHE A C 1
ATOM 1459 O O . PHE A 1 188 ? 1.098 -19.056 -8.493 1.00 95.06 188 PHE A O 1
ATOM 1466 N N . GLU A 1 189 ? 2.179 -20.905 -7.848 1.00 94.56 189 GLU A N 1
ATOM 1467 C CA . GLU A 1 189 ? 2.991 -21.013 -9.061 1.00 94.56 189 GLU A CA 1
ATOM 1468 C C . GLU A 1 189 ? 2.144 -21.350 -10.293 1.00 94.56 189 GLU A C 1
ATOM 1470 O O . GLU A 1 189 ? 2.354 -20.760 -11.353 1.00 94.56 189 GLU A O 1
ATOM 1475 N N . GLN A 1 190 ? 1.183 -22.268 -10.162 1.00 92.62 190 GLN A N 1
ATOM 1476 C CA . GLN A 1 190 ? 0.253 -22.601 -11.243 1.00 92.62 190 GLN A CA 1
ATOM 1477 C C . GLN A 1 190 ? -0.578 -21.381 -11.651 1.00 92.62 190 GLN A C 1
ATOM 1479 O O . GLN A 1 190 ? -0.668 -21.076 -12.840 1.00 92.62 190 GLN A O 1
ATOM 1484 N N . LEU A 1 191 ? -1.107 -20.641 -10.670 1.00 90.94 191 LEU A N 1
ATOM 1485 C CA . LEU A 1 191 ? -1.823 -19.385 -10.900 1.00 90.94 191 LEU A CA 1
ATOM 1486 C C . LEU A 1 191 ? -0.936 -18.364 -11.629 1.00 90.94 191 LEU A C 1
ATOM 1488 O O . LEU A 1 191 ? -1.343 -17.819 -12.652 1.00 90.94 191 LEU A O 1
ATOM 1492 N N . ALA A 1 192 ? 0.294 -18.149 -11.151 1.00 87.00 192 ALA A N 1
ATOM 1493 C CA . ALA A 1 192 ? 1.230 -17.189 -11.738 1.00 87.00 192 ALA A CA 1
ATOM 1494 C C . ALA A 1 192 ? 1.642 -17.545 -13.180 1.00 87.00 192 ALA A C 1
ATOM 1496 O O . ALA A 1 192 ? 1.813 -16.651 -14.004 1.00 87.00 192 ALA A O 1
ATOM 1497 N N . LYS A 1 193 ? 1.785 -18.838 -13.503 1.00 85.88 193 LYS A N 1
ATOM 1498 C CA . LYS A 1 193 ? 2.147 -19.316 -14.850 1.00 85.88 193 LYS A CA 1
ATOM 1499 C C . LYS A 1 193 ? 0.972 -19.341 -15.825 1.00 85.88 193 LYS A C 1
ATOM 1501 O O . LYS A 1 193 ? 1.181 -19.172 -17.021 1.00 85.88 193 LYS A O 1
ATOM 1506 N N . GLY A 1 194 ? -0.244 -19.571 -15.333 1.00 76.25 194 GLY A N 1
ATOM 1507 C CA . GLY A 1 194 ? -1.431 -19.753 -16.170 1.00 76.25 194 GLY A CA 1
ATOM 1508 C C . GLY A 1 194 ? -1.925 -18.485 -16.872 1.00 76.25 194 GLY A C 1
ATOM 1509 O O . GLY A 1 194 ? -2.825 -18.574 -17.701 1.00 76.25 194 GLY A O 1
ATOM 1510 N N . GLY A 1 195 ? -1.389 -17.304 -16.530 1.00 73.12 195 GLY A N 1
ATOM 1511 C CA . GLY A 1 195 ? -1.809 -16.014 -17.098 1.00 73.12 195 GLY A CA 1
ATOM 1512 C C . GLY A 1 195 ? -3.243 -15.596 -16.738 1.00 73.12 195 GLY A C 1
ATOM 1513 O O . GLY A 1 195 ? -3.727 -14.570 -17.213 1.00 73.12 195 GLY A O 1
ATOM 1514 N N . SER A 1 196 ? -3.925 -16.378 -15.895 1.00 80.19 196 SER A N 1
ATOM 1515 C CA . SER A 1 196 ? -5.300 -16.152 -15.443 1.00 80.19 196 SER A CA 1
ATOM 1516 C C . SER A 1 196 ? -5.399 -15.142 -14.301 1.00 80.19 196 SER A C 1
ATOM 1518 O O . SER A 1 196 ? -6.493 -14.669 -13.998 1.00 80.19 196 SER A O 1
ATOM 1520 N N . VAL A 1 197 ? -4.267 -14.792 -13.684 1.00 90.00 197 VAL A N 1
ATOM 1521 C CA . VAL A 1 197 ? -4.180 -13.837 -12.579 1.00 90.00 197 VAL A CA 1
ATOM 1522 C C . VAL A 1 197 ? -3.312 -12.639 -12.948 1.00 90.00 197 VAL A C 1
ATOM 1524 O O . VAL A 1 197 ? -2.329 -12.769 -13.676 1.00 90.00 197 VAL A O 1
ATOM 1527 N N . THR A 1 198 ? -3.606 -11.476 -12.368 1.00 90.94 198 THR A N 1
ATOM 1528 C CA . THR A 1 198 ? -2.604 -10.406 -12.270 1.00 90.94 198 THR A CA 1
ATOM 1529 C C . THR A 1 198 ? -1.723 -10.668 -11.055 1.00 90.94 198 THR A C 1
ATOM 1531 O O . THR A 1 198 ? -2.226 -10.764 -9.936 1.00 90.94 198 THR A O 1
ATOM 1534 N N . LEU A 1 199 ? -0.412 -10.789 -11.251 1.00 93.31 199 LEU A N 1
ATOM 1535 C CA . LEU A 1 199 ? 0.531 -11.040 -10.164 1.00 93.31 199 LEU A CA 1
ATOM 1536 C C . LEU A 1 199 ? 0.987 -9.721 -9.521 1.00 93.31 199 LEU A C 1
ATOM 1538 O O . LEU A 1 199 ? 1.460 -8.820 -10.210 1.00 93.31 199 LEU A O 1
ATOM 1542 N N . VAL A 1 200 ? 0.870 -9.596 -8.198 1.00 93.31 200 VAL A N 1
ATOM 1543 C CA . VAL A 1 200 ? 1.151 -8.356 -7.459 1.00 93.31 200 VAL A CA 1
ATOM 1544 C C . VAL A 1 200 ? 2.051 -8.606 -6.251 1.00 93.31 200 VAL A C 1
ATOM 1546 O O . VAL A 1 200 ? 1.735 -9.359 -5.328 1.00 93.31 200 VAL A O 1
ATOM 1549 N N . ASP A 1 201 ? 3.161 -7.879 -6.200 1.00 92.88 201 ASP A N 1
ATOM 1550 C CA . ASP A 1 201 ? 4.048 -7.816 -5.047 1.00 92.88 201 ASP A CA 1
ATOM 1551 C C . ASP A 1 201 ? 3.736 -6.575 -4.208 1.00 92.88 201 ASP A C 1
ATOM 1553 O O . ASP A 1 201 ? 3.972 -5.447 -4.644 1.00 92.88 201 ASP A O 1
ATOM 1557 N N . VAL A 1 202 ? 3.269 -6.757 -2.970 1.00 93.44 202 VAL A N 1
ATOM 1558 C CA . VAL A 1 202 ? 2.960 -5.631 -2.070 1.00 93.44 202 VAL A CA 1
ATOM 1559 C C . VAL A 1 202 ? 4.099 -5.263 -1.107 1.00 93.44 202 VAL A C 1
ATOM 1561 O O . VAL A 1 202 ? 3.886 -4.636 -0.057 1.00 93.44 202 VAL A O 1
ATOM 1564 N N . ARG A 1 203 ? 5.332 -5.694 -1.401 1.00 92.25 203 ARG A N 1
ATOM 1565 C CA . ARG A 1 203 ? 6.550 -5.277 -0.686 1.00 92.25 203 ARG A CA 1
ATOM 1566 C C . ARG A 1 203 ? 7.021 -3.892 -1.134 1.00 92.25 203 ARG A C 1
ATOM 1568 O O . ARG A 1 203 ? 6.450 -3.287 -2.034 1.00 92.25 203 ARG A O 1
ATOM 1575 N N . THR A 1 204 ? 8.057 -3.370 -0.476 1.00 76.62 204 THR A N 1
ATOM 1576 C CA . THR A 1 204 ? 8.670 -2.116 -0.928 1.00 76.62 204 THR A CA 1
ATOM 1577 C C . THR A 1 204 ? 9.384 -2.314 -2.270 1.00 76.62 204 THR A C 1
ATOM 1579 O O . THR A 1 204 ? 9.844 -3.427 -2.540 1.00 76.62 204 THR A O 1
ATOM 1582 N N . PRO A 1 205 ? 9.600 -1.243 -3.055 1.00 72.25 205 PRO A N 1
ATOM 1583 C CA . PRO A 1 205 ? 10.335 -1.337 -4.320 1.00 72.25 205 PRO A CA 1
ATOM 1584 C C . PRO A 1 205 ? 11.742 -1.924 -4.164 1.00 72.25 205 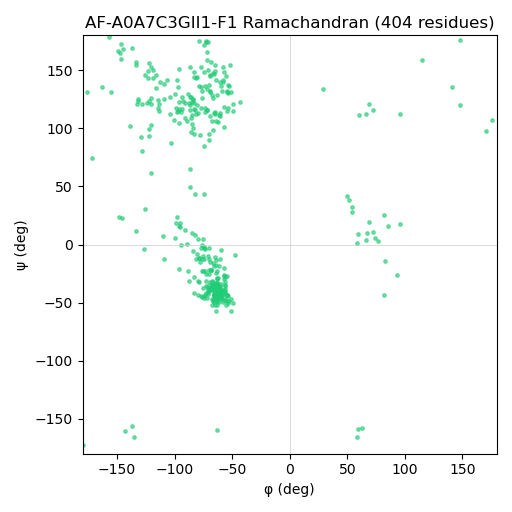PRO A C 1
ATOM 1586 O O . PRO A 1 205 ? 12.196 -2.696 -4.999 1.00 72.25 205 PRO A O 1
ATOM 1589 N N . LYS A 1 206 ? 12.415 -1.626 -3.043 1.00 66.88 206 LYS A N 1
ATOM 1590 C CA . LYS A 1 206 ? 13.719 -2.219 -2.716 1.00 66.88 206 LYS A CA 1
ATOM 1591 C C . LYS A 1 206 ? 13.636 -3.744 -2.581 1.00 66.88 206 LYS A C 1
ATOM 1593 O O . LYS A 1 206 ? 14.435 -4.450 -3.178 1.00 66.88 206 LYS A O 1
ATOM 1598 N N . GLU A 1 207 ? 12.667 -4.245 -1.812 1.00 82.75 207 GLU A N 1
ATOM 1599 C CA . GLU A 1 207 ? 12.483 -5.691 -1.628 1.00 82.75 207 GLU A CA 1
ATOM 1600 C C . GLU A 1 207 ? 12.124 -6.394 -2.948 1.00 82.75 207 GLU A C 1
ATOM 1602 O O . GLU A 1 207 ? 12.508 -7.546 -3.140 1.00 82.75 207 GLU A O 1
ATOM 1607 N N . PHE A 1 208 ? 11.366 -5.722 -3.819 1.00 78.62 208 PHE A N 1
ATOM 1608 C CA . PHE A 1 208 ? 11.003 -6.208 -5.150 1.00 78.62 208 PHE A CA 1
ATOM 1609 C C . PHE A 1 208 ? 12.232 -6.332 -6.062 1.00 78.62 208 PHE A C 1
ATOM 1611 O O . PHE A 1 208 ? 12.482 -7.397 -6.625 1.00 78.62 208 PHE A O 1
ATOM 1618 N N . ALA A 1 209 ? 13.050 -5.276 -6.132 1.00 65.00 209 ALA A N 1
ATOM 1619 C CA . ALA A 1 209 ? 14.251 -5.231 -6.964 1.00 65.00 209 ALA A CA 1
ATOM 1620 C C . ALA A 1 209 ? 15.284 -6.310 -6.598 1.00 65.00 209 ALA A C 1
ATOM 1622 O O . ALA A 1 209 ? 15.859 -6.942 -7.481 1.00 65.00 209 ALA A O 1
ATOM 1623 N N . GLU A 1 210 ? 15.467 -6.568 -5.298 1.00 72.38 210 GLU A N 1
ATOM 1624 C CA . GLU A 1 210 ? 16.367 -7.606 -4.762 1.00 72.38 210 GLU A CA 1
ATOM 1625 C C . GLU A 1 210 ? 15.942 -9.044 -5.115 1.00 72.38 210 GLU A C 1
ATOM 1627 O O . GLU A 1 210 ? 16.687 -9.992 -4.868 1.00 72.38 210 GLU A O 1
ATOM 1632 N N . GLY A 1 211 ? 14.735 -9.234 -5.648 1.00 77.69 211 GLY A N 1
ATOM 1633 C CA . GLY A 1 211 ? 14.227 -10.530 -6.077 1.00 77.69 211 GLY A CA 1
ATOM 1634 C C . GLY A 1 211 ? 12.718 -10.621 -5.896 1.00 77.69 211 GLY A C 1
ATOM 1635 O O . GLY A 1 211 ? 12.232 -10.526 -4.764 1.00 77.69 211 GLY A O 1
ATOM 1636 N N . HIS A 1 212 ? 11.990 -10.844 -6.983 1.00 88.12 212 HIS A N 1
ATOM 1637 C CA . HIS A 1 212 ? 10.534 -10.951 -7.081 1.00 88.12 212 HIS A CA 1
ATOM 1638 C C . HIS A 1 212 ? 10.141 -12.126 -7.990 1.00 88.12 212 HIS A C 1
ATOM 1640 O O . HIS A 1 212 ? 10.989 -12.749 -8.628 1.00 88.12 212 HIS A O 1
ATOM 1646 N N . ILE A 1 213 ? 8.859 -12.480 -7.985 1.00 92.38 213 ILE A N 1
ATOM 1647 C CA . ILE A 1 213 ? 8.317 -13.522 -8.862 1.00 92.38 213 ILE A CA 1
ATOM 1648 C C . ILE A 1 213 ? 8.128 -12.908 -10.256 1.00 92.38 213 ILE A C 1
ATOM 1650 O O . ILE A 1 213 ? 7.676 -11.770 -10.356 1.00 92.38 213 ILE A O 1
ATOM 1654 N N . ASP A 1 214 ? 8.516 -13.633 -11.306 1.00 84.94 214 ASP A N 1
ATOM 1655 C CA . ASP A 1 214 ? 8.472 -13.150 -12.694 1.00 84.94 214 ASP A CA 1
ATOM 1656 C C . ASP A 1 214 ? 7.076 -12.640 -13.089 1.00 84.94 214 ASP A C 1
ATOM 1658 O O . ASP A 1 214 ? 6.073 -13.255 -12.730 1.00 84.94 214 ASP A O 1
ATOM 1662 N N . GLY A 1 215 ? 7.010 -11.512 -13.799 1.00 81.44 215 GLY A N 1
ATOM 1663 C CA . GLY A 1 215 ? 5.752 -10.873 -14.212 1.00 81.44 215 GLY A CA 1
ATOM 1664 C C . GLY A 1 215 ? 4.966 -10.150 -13.105 1.00 81.44 215 GLY A C 1
ATOM 1665 O O . GLY A 1 215 ? 3.855 -9.682 -13.353 1.00 81.44 215 GLY A O 1
ATOM 1666 N N . ALA A 1 216 ? 5.499 -10.043 -11.883 1.00 87.00 216 ALA A N 1
ATOM 1667 C CA . ALA A 1 216 ? 4.817 -9.355 -10.788 1.00 87.00 216 ALA A CA 1
ATOM 1668 C C . ALA A 1 216 ? 4.833 -7.821 -10.938 1.00 87.00 216 ALA A C 1
ATOM 1670 O O . ALA A 1 216 ? 5.875 -7.216 -11.166 1.00 87.00 216 ALA A O 1
ATOM 1671 N N . ILE A 1 217 ? 3.701 -7.165 -10.676 1.00 82.19 217 ILE A N 1
ATOM 1672 C CA . ILE A 1 217 ? 3.592 -5.704 -10.548 1.00 82.19 217 ILE A CA 1
ATOM 1673 C C . ILE A 1 217 ? 3.854 -5.306 -9.090 1.00 82.19 217 ILE A C 1
ATOM 1675 O O . ILE A 1 217 ? 3.227 -5.843 -8.174 1.00 82.19 217 ILE A O 1
ATOM 1679 N N . ASN A 1 218 ? 4.739 -4.338 -8.828 1.00 82.00 218 ASN A N 1
ATOM 1680 C CA . ASN A 1 218 ? 4.971 -3.866 -7.458 1.00 82.00 218 ASN A CA 1
ATOM 1681 C C . ASN A 1 218 ? 3.999 -2.750 -7.038 1.00 82.00 218 ASN A C 1
ATOM 1683 O O . ASN A 1 218 ? 4.021 -1.651 -7.590 1.00 82.00 218 ASN A O 1
ATOM 1687 N N . VAL A 1 219 ? 3.211 -2.994 -5.986 1.00 79.75 219 VAL A N 1
ATOM 1688 C CA . VAL A 1 219 ? 2.318 -1.999 -5.369 1.00 79.75 219 VAL A CA 1
ATOM 1689 C C . VAL A 1 219 ? 2.548 -1.957 -3.857 1.00 79.75 219 VAL A C 1
ATOM 1691 O O . VAL A 1 219 ? 1.948 -2.704 -3.088 1.00 79.75 219 VAL A O 1
ATOM 1694 N N . ASP A 1 220 ? 3.436 -1.068 -3.402 1.00 80.75 220 ASP A N 1
ATOM 1695 C CA . ASP A 1 220 ? 3.900 -1.045 -2.007 1.00 80.75 220 ASP A CA 1
ATOM 1696 C C . ASP A 1 220 ? 2.776 -0.798 -0.985 1.00 80.75 220 ASP A C 1
ATOM 1698 O O . ASP A 1 220 ? 2.279 0.322 -0.823 1.00 80.75 220 ASP A O 1
ATOM 1702 N N . TRP A 1 221 ? 2.465 -1.824 -0.186 1.00 87.12 221 TRP A N 1
ATOM 1703 C CA . TRP A 1 221 ? 1.510 -1.737 0.921 1.00 87.12 221 TRP A CA 1
ATOM 1704 C C . TRP A 1 221 ? 1.874 -0.664 1.950 1.00 87.12 221 TRP A C 1
ATOM 1706 O O . TRP A 1 221 ? 0.997 -0.160 2.652 1.00 87.12 221 TRP A O 1
ATOM 1716 N N . LYS A 1 222 ? 3.153 -0.310 2.125 1.00 78.31 222 LYS A N 1
ATOM 1717 C CA . LYS A 1 222 ? 3.552 0.736 3.081 1.00 78.31 222 LYS A CA 1
ATOM 1718 C C . LYS A 1 222 ? 3.198 2.134 2.585 1.00 78.31 222 LYS A C 1
ATOM 1720 O O . LYS A 1 222 ? 2.998 3.015 3.429 1.00 78.31 222 LYS A O 1
ATOM 1725 N N . ASN A 1 223 ? 3.038 2.325 1.275 1.00 71.94 223 ASN A N 1
ATOM 1726 C CA . ASN A 1 223 ? 2.623 3.597 0.702 1.00 71.94 223 ASN A CA 1
ATOM 1727 C C . ASN A 1 223 ? 1.248 4.006 1.266 1.00 71.94 223 ASN A C 1
ATOM 1729 O O . ASN A 1 223 ? 0.349 3.181 1.445 1.00 71.94 223 ASN A O 1
ATOM 1733 N N . ARG A 1 224 ? 1.093 5.283 1.627 1.00 67.62 224 ARG A N 1
ATOM 1734 C CA . ARG A 1 224 ? -0.170 5.831 2.153 1.00 67.62 224 ARG A CA 1
ATOM 1735 C C . ARG A 1 224 ? -1.280 5.876 1.095 1.00 67.62 224 ARG A C 1
ATOM 1737 O O . ARG A 1 224 ? -2.444 5.887 1.465 1.00 67.62 224 ARG A O 1
ATOM 1744 N N . HIS A 1 225 ? -0.907 5.876 -0.184 1.00 66.44 225 HIS A N 1
ATOM 1745 C CA . HIS A 1 225 ? -1.798 5.871 -1.344 1.00 66.44 225 HIS A CA 1
ATOM 1746 C C . HIS A 1 225 ? -1.995 4.463 -1.915 1.00 66.44 225 HIS A C 1
ATOM 1748 O O . HIS A 1 225 ? -2.296 4.320 -3.090 1.00 66.44 225 HIS A O 1
ATOM 1754 N N . PHE A 1 226 ? -1.801 3.409 -1.111 1.00 78.12 226 PHE A N 1
ATOM 1755 C CA . PHE A 1 226 ? -1.952 2.030 -1.584 1.00 78.12 226 PHE A CA 1
ATOM 1756 C C . PHE A 1 226 ? -3.292 1.799 -2.298 1.00 78.12 226 PHE A C 1
ATOM 1758 O O . PHE A 1 226 ? -3.282 1.256 -3.392 1.00 78.12 226 PHE A O 1
ATOM 1765 N N . ALA A 1 227 ? -4.410 2.256 -1.719 1.00 74.19 227 ALA A N 1
ATOM 1766 C CA . ALA A 1 227 ? -5.737 2.101 -2.319 1.00 74.19 227 ALA A CA 1
ATOM 1767 C C . ALA A 1 227 ? -5.830 2.773 -3.699 1.00 74.19 227 ALA A C 1
ATOM 1769 O O . ALA A 1 227 ? -6.250 2.138 -4.655 1.00 74.19 227 ALA A O 1
ATOM 1770 N N . ASP A 1 228 ? -5.350 4.014 -3.827 1.00 66.25 228 ASP A N 1
ATOM 1771 C CA . ASP A 1 228 ? -5.329 4.725 -5.112 1.00 66.25 228 ASP A CA 1
ATOM 1772 C C . ASP A 1 228 ? -4.400 4.053 -6.128 1.00 66.25 228 ASP A C 1
ATOM 1774 O O . ASP A 1 228 ? -4.668 4.068 -7.325 1.00 66.25 228 ASP A O 1
ATOM 1778 N N . ASN A 1 229 ? -3.272 3.516 -5.664 1.00 69.56 229 ASN A N 1
ATOM 1779 C CA . ASN A 1 229 ? -2.279 2.893 -6.527 1.00 69.56 229 ASN A CA 1
ATOM 1780 C C . ASN A 1 229 ? -2.772 1.531 -7.025 1.00 69.56 229 ASN A C 1
ATOM 1782 O O . ASN A 1 229 ? -2.641 1.248 -8.208 1.00 69.56 229 ASN A O 1
ATOM 1786 N N . ILE A 1 230 ? -3.364 0.701 -6.159 1.00 79.19 230 ILE A N 1
ATOM 1787 C CA . ILE A 1 230 ? -3.796 -0.645 -6.547 1.00 79.19 230 ILE A CA 1
ATOM 1788 C C . ILE A 1 230 ? -4.924 -0.592 -7.581 1.00 79.19 230 ILE A C 1
ATOM 1790 O O . ILE A 1 230 ? -4.821 -1.273 -8.590 1.00 79.19 230 ILE A O 1
ATOM 1794 N N . VAL A 1 231 ? -5.921 0.286 -7.410 1.00 76.56 231 VAL A N 1
ATOM 1795 C CA . VAL A 1 231 ? -7.034 0.433 -8.373 1.00 76.56 231 VAL A CA 1
ATOM 1796 C C . VAL A 1 231 ? -6.601 1.027 -9.716 1.00 76.56 231 VAL A C 1
ATOM 1798 O O . VAL A 1 231 ? -7.289 0.855 -10.714 1.00 76.56 231 VAL A O 1
ATOM 1801 N N . LYS A 1 232 ? -5.474 1.750 -9.756 1.00 72.31 232 LYS A N 1
ATOM 1802 C CA . LYS A 1 232 ? -4.914 2.316 -10.996 1.00 72.31 232 LYS A CA 1
ATOM 1803 C C . LYS A 1 232 ? -3.987 1.352 -11.721 1.00 72.31 232 LYS A C 1
ATOM 1805 O O . LYS A 1 232 ? -3.869 1.438 -12.938 1.00 72.31 232 LYS A O 1
ATOM 1810 N N . SER A 1 233 ? -3.289 0.504 -10.972 1.00 72.44 233 SER A N 1
ATOM 1811 C CA . SER A 1 233 ? -2.257 -0.385 -11.508 1.00 72.44 233 SER A CA 1
ATOM 1812 C C . SER A 1 233 ? -2.767 -1.788 -11.811 1.00 72.44 233 SER A C 1
ATOM 1814 O O . SER A 1 233 ? -2.121 -2.509 -12.564 1.00 72.44 233 SER A O 1
ATOM 1816 N N . VAL A 1 234 ? -3.874 -2.202 -11.194 1.00 80.81 234 VAL A N 1
ATOM 1817 C CA . VAL A 1 234 ? -4.392 -3.568 -11.268 1.00 80.81 234 VAL A CA 1
ATOM 1818 C C . VAL A 1 234 ? -5.877 -3.497 -11.581 1.00 80.81 234 VAL A C 1
ATOM 1820 O O . VAL A 1 234 ? -6.641 -2.856 -10.860 1.00 80.81 234 VAL A O 1
ATOM 1823 N N . SER A 1 235 ? -6.273 -4.156 -12.666 1.00 79.31 235 SER A N 1
ATOM 1824 C CA . SER A 1 235 ? -7.678 -4.283 -13.038 1.00 79.31 235 SER A CA 1
ATOM 1825 C C . SER A 1 235 ? -8.416 -5.193 -12.053 1.00 79.31 235 SER A C 1
ATOM 1827 O O . SER A 1 235 ? -7.839 -6.150 -11.538 1.00 79.31 235 SER A O 1
ATOM 1829 N N . ASN A 1 236 ? -9.684 -4.891 -11.777 1.00 79.12 236 ASN A N 1
ATOM 1830 C CA . ASN A 1 236 ? -10.523 -5.661 -10.854 1.00 79.12 236 ASN A CA 1
ATOM 1831 C C . ASN A 1 236 ? -11.388 -6.729 -11.553 1.00 79.12 236 ASN A C 1
ATOM 1833 O O . ASN A 1 236 ? -12.108 -7.457 -10.870 1.00 79.12 236 ASN A O 1
ATOM 1837 N N . ASP A 1 237 ? -11.306 -6.836 -12.884 1.00 79.25 237 ASP A N 1
ATOM 1838 C CA . ASP A 1 237 ? -12.026 -7.814 -13.711 1.00 79.25 237 ASP A CA 1
ATOM 1839 C C . ASP A 1 237 ? -11.431 -9.227 -13.616 1.00 79.25 237 ASP A C 1
ATOM 1841 O O . ASP A 1 237 ? -12.175 -10.209 -13.568 1.00 79.25 237 ASP A O 1
ATOM 1845 N N . LYS A 1 238 ? -10.103 -9.326 -13.530 1.00 82.81 238 LYS A N 1
ATOM 1846 C CA . LYS A 1 238 ? -9.351 -10.576 -13.415 1.00 82.81 238 LYS A CA 1
ATOM 1847 C C . LYS A 1 238 ? -9.011 -10.897 -11.959 1.00 82.81 238 LYS A C 1
ATOM 1849 O O . LYS A 1 238 ? -8.802 -9.982 -11.158 1.00 82.81 238 LYS A O 1
ATOM 1854 N N . PRO A 1 239 ? -8.879 -12.187 -11.614 1.00 90.38 239 PRO A N 1
ATOM 1855 C CA . PRO A 1 239 ? -8.315 -12.578 -10.335 1.00 90.38 239 PRO A CA 1
ATOM 1856 C C . PRO A 1 239 ? -6.901 -12.023 -10.125 1.00 90.38 239 PRO A C 1
ATOM 1858 O O . PRO A 1 239 ? -6.148 -11.791 -11.075 1.00 90.38 239 PRO A O 1
ATOM 1861 N N . VAL A 1 240 ? -6.514 -11.822 -8.869 1.00 93.06 240 VAL A N 1
ATOM 1862 C CA . VAL A 1 240 ? -5.203 -11.275 -8.505 1.00 93.06 240 VAL A CA 1
ATOM 1863 C C . VAL A 1 240 ? -4.452 -12.264 -7.626 1.00 93.06 240 VAL A C 1
ATOM 1865 O O . VAL A 1 240 ? -4.940 -12.651 -6.572 1.00 93.06 240 VAL A O 1
ATOM 1868 N N . ALA A 1 241 ? -3.230 -12.624 -8.005 1.00 94.75 241 ALA A N 1
ATOM 1869 C CA . ALA A 1 241 ? -2.311 -13.347 -7.137 1.00 94.75 241 ALA A CA 1
ATOM 1870 C C . ALA A 1 241 ? -1.412 -12.337 -6.423 1.00 94.75 241 ALA A C 1
ATOM 1872 O O . ALA A 1 241 ? -0.646 -11.617 -7.057 1.00 94.75 241 ALA A O 1
ATOM 1873 N N . ILE A 1 242 ? -1.495 -12.253 -5.100 1.00 96.00 242 ILE A N 1
ATOM 1874 C CA . ILE A 1 242 ? -0.763 -11.272 -4.304 1.00 96.00 242 ILE A CA 1
ATOM 1875 C C . ILE A 1 242 ? 0.236 -11.951 -3.376 1.00 96.00 242 ILE A C 1
ATOM 1877 O O . ILE A 1 242 ? -0.014 -13.015 -2.809 1.00 96.00 242 ILE A O 1
ATOM 1881 N N . TYR A 1 243 ? 1.369 -11.302 -3.138 1.00 97.19 243 TYR A N 1
ATOM 1882 C CA . TYR A 1 243 ? 2.30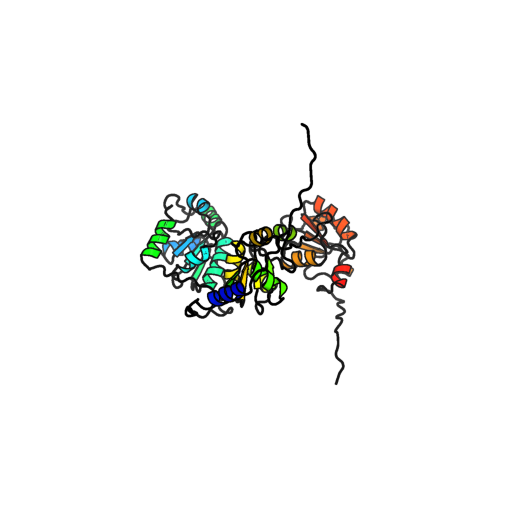6 -11.777 -2.130 1.00 97.19 243 TYR A CA 1
ATOM 1883 C C . TYR A 1 243 ? 3.077 -10.639 -1.472 1.00 97.19 243 TYR A C 1
ATOM 1885 O O . TYR A 1 243 ? 3.084 -9.483 -1.892 1.00 97.19 243 TYR A O 1
ATOM 1893 N N . CYS A 1 244 ? 3.732 -10.969 -0.361 1.00 96.06 244 CYS A N 1
ATOM 1894 C CA . CYS A 1 244 ? 4.678 -10.068 0.279 1.00 96.06 244 CYS A CA 1
ATOM 1895 C C . CYS A 1 244 ? 5.865 -10.849 0.847 1.00 96.06 244 CYS A C 1
ATOM 1897 O O . CYS A 1 244 ? 6.088 -11.991 0.473 1.00 96.06 244 CYS A O 1
ATOM 1899 N N . ARG A 1 245 ? 6.628 -10.285 1.796 1.00 95.19 245 ARG A N 1
ATOM 1900 C CA . ARG A 1 245 ? 7.761 -11.009 2.401 1.00 95.19 245 ARG A CA 1
ATOM 1901 C C . ARG A 1 245 ? 7.351 -12.254 3.198 1.00 95.19 245 ARG A C 1
ATOM 1903 O O . ARG A 1 245 ? 8.088 -13.225 3.185 1.00 95.19 245 ARG A O 1
ATOM 1910 N N . SER A 1 246 ? 6.257 -12.196 3.959 1.00 89.62 246 SER A N 1
ATOM 1911 C CA . SER A 1 246 ? 5.920 -13.217 4.971 1.00 89.62 246 SER A CA 1
ATOM 1912 C C . SER A 1 246 ? 4.413 -13.479 5.117 1.00 89.62 246 SER A C 1
ATOM 1914 O O . SER A 1 246 ? 3.958 -13.820 6.204 1.00 89.62 246 SER A O 1
ATOM 1916 N N . GLY A 1 247 ? 3.609 -13.179 4.097 1.00 85.25 247 GLY A N 1
ATOM 1917 C CA . GLY A 1 247 ? 2.138 -13.246 4.144 1.00 85.25 247 GLY A CA 1
ATOM 1918 C C . GLY A 1 247 ? 1.447 -12.027 4.781 1.00 85.25 247 GLY A C 1
ATOM 1919 O O . GLY A 1 247 ? 0.534 -11.472 4.192 1.00 85.25 247 GLY A O 1
ATOM 1920 N N . ASN A 1 248 ? 1.935 -11.495 5.908 1.00 83.50 248 ASN A N 1
ATOM 1921 C CA . ASN A 1 248 ? 1.193 -10.495 6.710 1.00 83.50 248 ASN A CA 1
ATOM 1922 C C . ASN A 1 248 ? 0.742 -9.210 5.981 1.00 83.50 248 ASN A C 1
ATOM 1924 O O . ASN A 1 248 ? -0.303 -8.650 6.304 1.00 83.50 248 ASN A O 1
ATOM 1928 N N . ARG A 1 249 ? 1.559 -8.651 5.074 1.00 91.31 249 ARG A N 1
ATOM 1929 C CA . ARG A 1 249 ? 1.164 -7.446 4.309 1.00 91.31 249 ARG A CA 1
ATOM 1930 C C . ARG A 1 249 ? 0.146 -7.794 3.240 1.00 91.31 249 ARG A C 1
ATOM 1932 O O . ARG A 1 249 ? -0.843 -7.086 3.134 1.00 91.31 249 ARG A O 1
ATOM 1939 N N . ALA A 1 250 ? 0.398 -8.881 2.526 1.00 90.88 250 ALA A N 1
ATOM 1940 C CA . ALA A 1 250 ? -0.476 -9.374 1.485 1.00 90.88 250 ALA A CA 1
ATOM 1941 C C . ALA A 1 250 ? -1.845 -9.762 2.048 1.00 90.88 250 ALA A C 1
ATOM 1943 O O . ALA A 1 250 ? -2.827 -9.280 1.522 1.00 90.88 250 ALA A O 1
ATOM 1944 N N . THR A 1 251 ? -1.941 -10.427 3.206 1.00 84.06 251 THR A N 1
ATOM 1945 C CA . THR A 1 251 ? -3.241 -10.683 3.852 1.00 84.06 251 THR A CA 1
ATOM 1946 C C . THR A 1 251 ? -4.048 -9.402 4.083 1.00 84.06 251 THR A C 1
ATOM 1948 O O . THR A 1 251 ? -5.234 -9.367 3.800 1.00 84.06 251 THR A O 1
ATOM 1951 N N . ARG A 1 252 ? -3.434 -8.309 4.555 1.00 84.94 252 ARG A N 1
ATOM 1952 C CA . ARG A 1 252 ? -4.167 -7.040 4.737 1.00 84.94 252 ARG A CA 1
ATOM 1953 C C . ARG A 1 252 ? -4.490 -6.337 3.424 1.00 84.94 252 ARG A C 1
ATOM 1955 O O . ARG A 1 252 ? -5.533 -5.702 3.330 1.00 84.94 252 ARG A O 1
ATOM 1962 N N . ALA A 1 253 ? -3.583 -6.420 2.454 1.00 87.75 253 ALA A N 1
ATOM 1963 C CA . ALA A 1 253 ? -3.815 -5.909 1.113 1.00 87.75 253 ALA A CA 1
ATOM 1964 C C . ALA A 1 253 ? -4.996 -6.635 0.461 1.00 87.75 253 ALA A C 1
ATOM 1966 O O . ALA A 1 253 ? -5.852 -5.964 -0.087 1.00 87.75 253 ALA A O 1
ATOM 1967 N N . MET A 1 254 ? -5.094 -7.954 0.636 1.00 86.50 254 MET A N 1
ATOM 1968 C CA . MET A 1 254 ? -6.208 -8.807 0.216 1.00 86.50 254 MET A CA 1
ATOM 1969 C C . MET A 1 254 ? -7.552 -8.253 0.696 1.00 86.50 254 MET A C 1
ATOM 1971 O O . MET A 1 254 ? -8.386 -7.894 -0.118 1.00 86.50 254 MET A O 1
ATOM 1975 N N . PHE A 1 255 ? -7.714 -8.053 2.010 1.00 77.25 255 PHE A N 1
ATOM 1976 C CA . PHE A 1 255 ? -8.950 -7.500 2.577 1.00 77.25 255 PHE A CA 1
ATOM 1977 C C . PHE A 1 255 ? -9.238 -6.069 2.108 1.00 77.25 255 PHE A C 1
ATOM 1979 O O . PHE A 1 255 ? -10.391 -5.684 1.942 1.00 77.25 255 PHE A O 1
ATOM 1986 N N . ALA A 1 256 ? -8.197 -5.259 1.903 1.00 78.44 256 ALA A N 1
ATOM 1987 C CA . ALA A 1 256 ? -8.369 -3.932 1.325 1.00 78.44 256 ALA A CA 1
ATOM 1988 C C . ALA A 1 256 ? -8.809 -4.008 -0.148 1.00 78.44 256 ALA A C 1
ATOM 1990 O O . ALA A 1 256 ? -9.607 -3.187 -0.576 1.00 78.44 256 ALA A O 1
ATOM 1991 N N . MET A 1 257 ? -8.315 -4.979 -0.915 1.00 82.94 257 MET A N 1
ATOM 1992 C CA . MET A 1 257 ? -8.704 -5.212 -2.306 1.00 82.94 257 MET A CA 1
ATOM 1993 C C . MET A 1 257 ? -10.132 -5.761 -2.404 1.00 82.94 257 MET A C 1
ATOM 1995 O O . MET A 1 257 ? -10.893 -5.268 -3.230 1.00 82.94 257 MET A O 1
ATOM 1999 N N . ASP A 1 258 ? -10.546 -6.655 -1.501 1.00 75.69 258 ASP A N 1
ATOM 2000 C CA . ASP A 1 258 ? -11.952 -7.068 -1.371 1.00 75.69 258 ASP A CA 1
ATOM 2001 C C . ASP A 1 258 ? -12.863 -5.842 -1.175 1.00 75.69 258 ASP A C 1
ATOM 2003 O O . ASP A 1 258 ? -13.890 -5.712 -1.839 1.00 75.69 258 ASP A O 1
ATOM 2007 N N . ALA A 1 259 ? -12.452 -4.893 -0.319 1.00 67.00 259 ALA A N 1
ATOM 2008 C CA . ALA A 1 259 ? -13.164 -3.625 -0.118 1.00 67.00 259 ALA A CA 1
ATOM 2009 C C . ALA A 1 259 ? -13.319 -2.848 -1.426 1.00 67.00 259 ALA A C 1
ATOM 2011 O O . ALA A 1 259 ? -14.395 -2.361 -1.752 1.00 67.00 259 ALA A O 1
ATOM 2012 N N . LEU A 1 260 ? -12.216 -2.733 -2.164 1.00 73.81 260 LEU A N 1
ATOM 2013 C CA . LEU A 1 260 ? -12.109 -1.951 -3.392 1.00 73.81 260 LEU A CA 1
ATOM 2014 C C . LEU A 1 260 ? -12.778 -2.636 -4.597 1.00 73.81 260 LEU A C 1
ATOM 2016 O O . LEU A 1 260 ? -12.695 -2.118 -5.709 1.00 73.81 260 LEU A O 1
ATOM 2020 N N . GLY A 1 261 ? -13.451 -3.772 -4.389 1.00 74.06 261 GLY A N 1
ATOM 2021 C CA . GLY A 1 261 ? -14.223 -4.466 -5.414 1.00 74.06 261 GLY A CA 1
ATOM 2022 C C . GLY A 1 261 ? -13.388 -5.344 -6.340 1.00 74.06 261 GLY A C 1
ATOM 2023 O O . GLY A 1 261 ? -13.798 -5.568 -7.474 1.00 74.06 261 GLY A O 1
ATOM 2024 N N . PHE A 1 262 ? -12.224 -5.822 -5.895 1.00 81.81 262 PHE A N 1
ATOM 2025 C CA . PHE A 1 262 ? -11.492 -6.854 -6.629 1.00 81.81 262 PHE A CA 1
ATOM 2026 C C . PHE A 1 262 ? -12.252 -8.182 -6.564 1.00 81.81 262 PHE A C 1
ATOM 2028 O O . PHE A 1 262 ? -12.682 -8.605 -5.492 1.00 81.81 262 PHE A O 1
ATOM 2035 N N . ASN A 1 263 ? -12.435 -8.820 -7.724 1.00 72.25 263 ASN A N 1
ATOM 2036 C CA . ASN A 1 263 ? -13.295 -9.994 -7.866 1.00 72.25 263 ASN A CA 1
ATOM 2037 C C . ASN A 1 263 ? -12.823 -11.209 -7.059 1.00 72.25 263 ASN A C 1
ATOM 2039 O O . ASN A 1 263 ? -13.645 -11.868 -6.428 1.00 72.25 263 ASN A O 1
ATOM 2043 N N . GLU A 1 264 ? -11.533 -11.537 -7.122 1.00 85.62 264 GLU A N 1
ATOM 2044 C CA . GLU A 1 264 ? -10.959 -12.733 -6.502 1.00 85.62 264 GLU A CA 1
ATOM 2045 C C . GLU A 1 264 ? -9.469 -12.501 -6.231 1.00 85.62 264 GLU A C 1
ATOM 2047 O O . GLU A 1 264 ? -8.748 -12.015 -7.108 1.00 85.62 264 GLU A O 1
ATOM 2052 N N . VAL A 1 265 ? -8.998 -12.801 -5.017 1.00 89.50 265 VAL A N 1
ATOM 2053 C CA . VAL A 1 265 ? -7.615 -12.511 -4.609 1.00 89.50 265 VAL A CA 1
ATOM 2054 C C . VAL A 1 265 ? -6.974 -13.725 -3.934 1.00 89.50 265 VAL A C 1
ATOM 2056 O O . VAL A 1 265 ? -7.426 -14.186 -2.892 1.00 89.50 265 VAL A O 1
ATOM 2059 N N . TYR A 1 266 ? -5.869 -14.214 -4.493 1.00 91.94 266 TYR A N 1
ATOM 2060 C CA . TYR A 1 266 ? -5.090 -15.350 -4.000 1.00 91.94 266 TYR A CA 1
ATOM 2061 C C . TYR A 1 266 ? -3.817 -14.854 -3.311 1.00 91.94 266 TYR A C 1
ATOM 2063 O O . TYR A 1 266 ? -2.918 -14.318 -3.953 1.00 91.94 266 TYR A O 1
ATOM 2071 N N . ASN A 1 267 ? -3.706 -15.017 -1.997 1.00 92.62 267 ASN A N 1
ATOM 2072 C CA . ASN A 1 267 ? -2.516 -14.656 -1.235 1.00 92.62 267 ASN A CA 1
ATOM 2073 C C . ASN A 1 267 ? -1.569 -15.849 -1.064 1.00 92.62 267 ASN A C 1
ATOM 2075 O O . ASN A 1 267 ? -1.961 -16.865 -0.491 1.00 92.62 267 ASN A O 1
ATOM 2079 N N . LEU A 1 268 ? -0.297 -15.676 -1.436 1.00 94.62 268 LEU A N 1
ATOM 2080 C CA . LEU A 1 268 ? 0.750 -16.658 -1.150 1.00 94.62 268 LEU A CA 1
ATOM 2081 C C . LEU A 1 268 ? 0.979 -16.797 0.363 1.00 94.62 268 LEU A C 1
ATOM 2083 O O . LEU A 1 268 ? 1.506 -15.886 1.026 1.00 94.62 268 LEU A O 1
ATOM 2087 N N . GLU A 1 269 ? 0.655 -17.967 0.907 1.00 88.56 269 GLU A N 1
ATOM 2088 C CA . GLU A 1 269 ? 0.902 -18.295 2.304 1.00 88.56 269 GLU A CA 1
ATOM 2089 C C . GLU A 1 269 ? 2.391 -18.199 2.635 1.00 88.56 269 GLU A C 1
ATOM 2091 O O . GLU A 1 269 ? 3.266 -18.674 1.913 1.00 88.56 269 GLU A O 1
ATOM 2096 N N . HIS A 1 270 ? 2.690 -17.519 3.744 1.00 88.38 270 HIS A N 1
ATOM 2097 C CA . HIS A 1 270 ? 4.053 -17.192 4.175 1.00 88.38 270 HIS A CA 1
ATOM 2098 C C . HIS A 1 270 ? 4.875 -16.353 3.170 1.00 88.38 270 HIS A C 1
ATOM 2100 O O . HIS A 1 270 ? 6.043 -16.057 3.432 1.00 88.38 270 HIS A O 1
ATOM 2106 N N . GLY A 1 271 ? 4.249 -15.840 2.104 1.00 94.69 271 GLY A N 1
ATOM 2107 C CA . GLY A 1 271 ? 4.827 -14.921 1.124 1.00 94.69 271 GLY A CA 1
ATOM 2108 C C . GLY A 1 271 ? 6.053 -15.469 0.390 1.00 94.69 271 GLY A C 1
ATOM 2109 O O . GLY A 1 271 ? 6.332 -16.655 0.386 1.00 94.69 271 GLY A O 1
ATOM 2110 N N . ILE A 1 272 ? 6.871 -14.584 -0.176 1.00 96.81 272 ILE A N 1
ATOM 2111 C CA . ILE A 1 272 ? 8.062 -14.962 -0.955 1.00 96.81 272 ILE A CA 1
ATOM 2112 C C . ILE A 1 272 ? 9.110 -15.759 -0.148 1.00 96.81 272 ILE A C 1
ATOM 2114 O O . ILE A 1 272 ? 10.043 -16.315 -0.717 1.00 96.81 272 ILE A O 1
ATOM 2118 N N . LYS A 1 273 ? 9.000 -15.819 1.187 1.00 96.19 273 LYS A N 1
ATOM 2119 C CA . LYS A 1 273 ? 9.843 -16.698 2.008 1.00 96.19 273 LYS A CA 1
ATOM 2120 C C . LYS A 1 273 ? 9.566 -18.177 1.737 1.00 96.19 273 LYS A C 1
ATOM 2122 O O . LYS A 1 273 ? 10.532 -18.923 1.630 1.00 96.19 273 LYS A O 1
ATOM 2127 N N . SER A 1 274 ? 8.300 -18.590 1.625 1.00 95.69 274 SER A N 1
ATOM 2128 C CA . SER A 1 274 ? 7.958 -19.980 1.283 1.00 95.69 274 SER A CA 1
ATOM 2129 C C . SER A 1 274 ? 8.343 -20.293 -0.160 1.00 95.69 274 SER A C 1
ATOM 2131 O O . SER A 1 274 ? 8.929 -21.338 -0.409 1.00 95.69 274 SER A O 1
ATOM 2133 N N . TRP A 1 275 ? 8.150 -19.340 -1.079 1.00 96.94 275 TRP A N 1
ATOM 2134 C CA . TRP A 1 275 ? 8.629 -19.433 -2.464 1.00 96.94 275 TRP A CA 1
ATOM 2135 C C . TRP A 1 275 ? 10.136 -19.720 -2.550 1.00 96.94 275 TRP A C 1
ATOM 2137 O O . TRP A 1 275 ? 10.564 -20.651 -3.228 1.00 96.94 275 TRP A O 1
ATOM 2147 N N . LYS A 1 276 ? 10.945 -18.957 -1.798 1.00 94.94 276 LYS A N 1
ATOM 2148 C CA . LYS A 1 276 ? 12.399 -19.164 -1.693 1.00 94.94 276 LYS A CA 1
ATOM 2149 C C . LYS A 1 276 ? 12.753 -20.503 -1.051 1.00 94.94 276 LYS A C 1
ATOM 2151 O O . LYS A 1 276 ? 13.645 -21.180 -1.540 1.00 94.94 276 LYS A O 1
ATOM 2156 N N . ALA A 1 277 ? 12.071 -20.878 0.031 1.00 95.50 277 ALA A N 1
ATOM 2157 C CA . ALA A 1 277 ? 12.312 -22.148 0.718 1.00 95.50 277 ALA A CA 1
ATOM 2158 C C . ALA A 1 277 ? 12.011 -23.364 -0.177 1.00 95.50 277 ALA A C 1
ATOM 2160 O O . ALA A 1 277 ? 12.660 -24.394 -0.046 1.00 95.50 277 ALA A O 1
ATOM 2161 N N . ALA A 1 278 ? 11.072 -23.219 -1.111 1.00 96.12 278 ALA A N 1
ATOM 2162 C CA . ALA A 1 278 ? 10.742 -24.215 -2.124 1.00 96.12 278 ALA A CA 1
ATOM 2163 C C . ALA A 1 278 ? 11.640 -24.151 -3.380 1.00 96.12 278 ALA A C 1
ATOM 2165 O O . ALA A 1 278 ? 11.324 -24.790 -4.380 1.00 96.12 278 ALA A O 1
ATOM 2166 N N . ASN A 1 279 ? 12.734 -23.375 -3.359 1.00 95.62 279 ASN A N 1
ATOM 2167 C CA . ASN A 1 279 ? 13.674 -23.198 -4.476 1.00 95.62 279 ASN A CA 1
ATOM 2168 C C . ASN A 1 279 ? 13.020 -22.754 -5.799 1.00 95.62 279 ASN A C 1
ATOM 2170 O O . ASN A 1 279 ? 13.531 -23.041 -6.882 1.00 95.62 279 ASN A O 1
ATOM 2174 N N . LYS A 1 280 ? 11.885 -22.049 -5.732 1.00 94.75 280 LYS A N 1
ATOM 2175 C CA . LYS A 1 280 ? 11.199 -21.545 -6.924 1.00 94.75 280 LYS A CA 1
ATOM 2176 C C . LYS A 1 280 ? 11.955 -20.341 -7.514 1.00 94.75 280 LYS A C 1
ATOM 2178 O O . LYS A 1 280 ? 12.573 -19.575 -6.763 1.00 94.75 280 LYS A O 1
ATOM 2183 N N . PRO A 1 281 ? 11.912 -20.141 -8.844 1.00 91.38 281 PRO A N 1
ATOM 2184 C CA . PRO A 1 281 ? 12.711 -19.121 -9.511 1.00 91.38 281 PRO A CA 1
ATOM 2185 C C . PRO A 1 281 ? 12.289 -17.713 -9.098 1.00 91.38 281 PRO A C 1
ATOM 2187 O O . PRO A 1 281 ? 11.114 -17.432 -8.862 1.00 91.38 281 PRO A O 1
ATOM 2190 N N . LEU A 1 282 ? 13.263 -16.813 -9.045 1.00 88.00 282 LEU A N 1
ATOM 2191 C CA . LEU A 1 282 ? 13.038 -15.389 -8.855 1.00 88.00 282 LEU A CA 1
ATOM 2192 C C . LEU A 1 282 ? 13.665 -14.632 -10.009 1.00 88.00 282 LEU A C 1
ATOM 2194 O O . LEU A 1 282 ? 14.763 -14.965 -10.455 1.00 88.00 282 LEU A O 1
ATOM 2198 N N . LYS A 1 283 ? 12.996 -13.567 -10.427 1.00 80.25 283 LYS A N 1
ATOM 2199 C CA . LYS A 1 283 ? 13.647 -12.499 -11.161 1.00 80.25 283 LYS A CA 1
ATOM 2200 C C . LYS A 1 283 ? 14.267 -11.570 -10.150 1.00 80.25 283 LYS A C 1
ATOM 2202 O O . LYS A 1 283 ? 13.608 -11.055 -9.252 1.00 80.25 283 LYS A O 1
ATOM 2207 N N . THR A 1 284 ? 15.555 -11.350 -10.280 1.00 60.53 284 THR A N 1
ATOM 2208 C CA . THR A 1 284 ? 16.100 -10.070 -9.872 1.00 60.53 284 THR A CA 1
ATOM 2209 C C . THR A 1 284 ? 15.867 -9.126 -11.035 1.00 60.53 284 THR A C 1
ATOM 2211 O O . THR A 1 284 ? 15.861 -9.534 -12.197 1.00 60.53 284 THR A O 1
ATOM 2214 N N . LEU A 1 285 ? 15.669 -7.852 -10.738 1.00 52.25 285 LEU A N 1
ATOM 2215 C CA . LEU A 1 285 ? 16.011 -6.870 -11.753 1.00 52.25 285 LEU A CA 1
ATOM 2216 C C . LEU A 1 285 ? 17.526 -7.016 -11.885 1.00 52.25 285 LEU A C 1
ATOM 2218 O O . LEU A 1 285 ? 18.207 -6.846 -10.876 1.00 52.25 285 LEU A O 1
ATOM 2222 N N . GLU A 1 286 ? 18.043 -7.501 -13.020 1.00 38.31 286 GLU A N 1
ATOM 2223 C CA . GLU A 1 286 ? 19.485 -7.715 -13.173 1.00 38.31 286 GLU A CA 1
ATOM 2224 C C . GLU A 1 286 ? 20.207 -6.393 -12.911 1.00 38.31 286 GLU A C 1
ATOM 2226 O O . GLU A 1 286 ? 20.277 -5.507 -13.757 1.00 38.31 286 GLU A O 1
ATOM 2231 N N . VAL A 1 287 ? 20.762 -6.256 -11.709 1.00 41.97 287 VAL A N 1
ATOM 2232 C CA . VAL A 1 287 ? 21.590 -5.118 -11.329 1.00 41.97 287 VAL A CA 1
ATOM 2233 C C . VAL A 1 287 ? 23.024 -5.438 -11.748 1.00 41.97 287 VAL A C 1
ATOM 2235 O O . VAL A 1 287 ? 23.915 -5.622 -10.920 1.00 41.97 287 VAL A O 1
ATOM 2238 N N . LYS A 1 288 ? 23.260 -5.565 -13.057 1.00 32.22 288 LYS A N 1
ATOM 2239 C CA . LYS A 1 288 ? 24.608 -5.393 -13.607 1.00 32.22 288 LYS A CA 1
ATOM 2240 C C . LYS A 1 288 ? 24.803 -3.905 -13.866 1.00 32.22 288 LYS A C 1
ATOM 2242 O O . LYS A 1 288 ? 24.378 -3.378 -14.887 1.00 32.22 288 LYS A O 1
ATOM 2247 N N . GLY A 1 289 ? 25.444 -3.238 -12.913 1.00 41.47 289 GLY A N 1
ATOM 2248 C CA . GLY A 1 289 ? 25.682 -1.796 -12.943 1.00 41.47 289 GLY A CA 1
ATOM 2249 C C . GLY A 1 289 ? 24.946 -1.063 -11.827 1.00 41.47 289 GLY A C 1
ATOM 2250 O O . GLY A 1 289 ? 24.017 -1.586 -11.225 1.00 41.47 289 GLY A O 1
ATOM 2251 N N . ASP A 1 290 ? 25.430 0.136 -11.514 1.00 47.22 290 ASP A N 1
ATOM 2252 C CA . ASP A 1 290 ? 24.944 1.012 -10.445 1.00 47.22 290 ASP A CA 1
ATOM 2253 C C . ASP A 1 290 ? 23.396 1.046 -10.421 1.00 47.22 290 ASP A C 1
ATOM 2255 O O . ASP A 1 290 ? 22.777 1.393 -11.426 1.00 47.22 290 ASP A O 1
ATOM 2259 N N . ILE A 1 291 ? 22.773 0.693 -9.276 1.00 55.78 291 ILE A N 1
ATOM 2260 C CA . ILE A 1 291 ? 21.304 0.611 -8.977 1.00 55.78 291 ILE A CA 1
ATOM 2261 C C . ILE A 1 291 ? 20.474 1.834 -9.409 1.00 55.78 291 ILE A C 1
ATOM 2263 O O . ILE A 1 291 ? 19.249 1.887 -9.325 1.00 55.78 291 ILE A O 1
ATOM 2267 N N . ARG A 1 292 ? 21.209 2.851 -9.803 1.00 68.56 292 ARG A N 1
ATOM 2268 C CA . ARG A 1 292 ? 20.885 4.157 -10.309 1.00 68.56 292 ARG A CA 1
ATOM 2269 C C . ARG A 1 292 ? 20.530 4.184 -11.794 1.00 68.56 292 ARG A C 1
ATOM 2271 O O . ARG A 1 292 ? 20.087 5.223 -12.256 1.00 68.56 292 ARG A O 1
ATOM 2278 N N . HIS A 1 293 ? 20.694 3.093 -12.535 1.00 79.81 293 HIS A N 1
ATOM 2279 C CA . HIS A 1 293 ? 20.488 3.009 -13.982 1.00 79.81 293 HIS A CA 1
ATOM 2280 C C . HIS A 1 293 ? 19.434 1.940 -14.324 1.00 79.81 293 HIS A C 1
ATOM 2282 O O . HIS A 1 293 ? 19.738 0.753 -14.351 1.00 79.81 293 HIS A O 1
ATOM 2288 N N . LEU A 1 294 ? 18.189 2.358 -14.568 1.00 76.69 294 LEU A N 1
ATOM 2289 C CA . LEU A 1 294 ? 17.018 1.495 -14.769 1.00 76.69 294 LEU A CA 1
ATOM 2290 C C . LEU A 1 294 ? 16.714 1.294 -16.259 1.00 76.69 294 LEU A C 1
ATOM 2292 O O . LEU A 1 294 ? 16.785 2.246 -17.030 1.00 76.69 294 LEU A O 1
ATOM 2296 N N . ASP A 1 295 ? 16.310 0.094 -16.671 1.00 76.94 295 ASP A N 1
ATOM 2297 C CA . ASP A 1 295 ? 15.676 -0.112 -17.982 1.00 76.94 295 ASP A CA 1
ATOM 2298 C C . ASP A 1 295 ? 14.253 0.487 -18.044 1.00 76.94 295 ASP A C 1
ATOM 2300 O O . ASP A 1 295 ? 13.707 0.961 -17.046 1.00 76.94 295 ASP A O 1
ATOM 2304 N N . VAL A 1 296 ? 13.638 0.458 -19.230 1.00 79.31 296 VAL A N 1
ATOM 2305 C CA . VAL A 1 296 ? 12.295 1.011 -19.487 1.00 79.31 296 VAL A CA 1
ATOM 2306 C C . VAL A 1 296 ? 11.205 0.423 -18.585 1.00 79.31 296 VAL A C 1
ATOM 2308 O O . VAL A 1 296 ? 10.337 1.166 -18.131 1.00 79.31 296 VAL A O 1
ATOM 2311 N N . GLU A 1 297 ? 11.229 -0.882 -18.317 1.00 73.12 297 GLU A N 1
ATOM 2312 C CA . GLU A 1 297 ? 10.170 -1.551 -17.554 1.00 73.12 297 GLU A CA 1
ATOM 2313 C C . GLU A 1 297 ? 10.255 -1.159 -16.077 1.00 73.12 297 GLU A C 1
ATOM 2315 O O . GLU A 1 297 ? 9.277 -0.716 -15.473 1.00 73.12 297 GLU A O 1
ATOM 2320 N N . ASN A 1 298 ? 11.464 -1.192 -15.524 1.00 65.00 298 ASN A N 1
ATOM 2321 C CA . ASN A 1 298 ? 11.740 -0.792 -14.150 1.00 65.00 298 ASN A CA 1
ATOM 2322 C C . ASN A 1 298 ? 11.523 0.695 -13.911 1.00 65.00 298 ASN A C 1
ATOM 2324 O O . ASN A 1 298 ? 10.998 1.098 -12.869 1.00 65.00 298 ASN A O 1
ATOM 2328 N N . PHE A 1 299 ? 11.883 1.520 -14.890 1.00 81.88 299 PHE A N 1
ATOM 2329 C CA . PHE A 1 299 ? 11.610 2.945 -14.851 1.00 81.88 299 PHE A CA 1
ATOM 2330 C C . PHE A 1 299 ? 10.100 3.221 -14.898 1.00 81.88 299 PHE A C 1
ATOM 2332 O O . PHE A 1 299 ? 9.606 4.021 -14.104 1.00 81.88 299 PHE A O 1
ATOM 2339 N N . ASN A 1 300 ? 9.342 2.512 -15.744 1.00 82.25 300 ASN A N 1
ATOM 2340 C CA . ASN A 1 300 ? 7.882 2.613 -15.789 1.00 82.25 300 ASN A CA 1
ATOM 2341 C C . ASN A 1 300 ? 7.226 2.164 -14.481 1.00 82.25 300 ASN A C 1
ATOM 2343 O O . ASN A 1 300 ? 6.375 2.874 -13.954 1.00 82.25 300 ASN A O 1
ATOM 2347 N N . ASN A 1 301 ? 7.664 1.048 -13.902 1.00 67.56 301 ASN A N 1
ATOM 2348 C CA . ASN A 1 301 ? 7.168 0.575 -12.609 1.00 67.56 301 ASN A CA 1
ATOM 2349 C C . ASN A 1 301 ? 7.415 1.608 -11.499 1.00 67.56 301 ASN A C 1
ATOM 2351 O O . ASN A 1 301 ? 6.541 1.851 -10.664 1.00 67.56 301 ASN A O 1
ATOM 2355 N N . ALA A 1 302 ? 8.566 2.287 -11.518 1.00 67.75 302 ALA A N 1
ATOM 2356 C CA . ALA A 1 302 ? 8.851 3.373 -10.587 1.00 67.75 302 ALA A CA 1
ATOM 2357 C C . ALA A 1 302 ? 7.937 4.600 -10.799 1.00 67.75 302 ALA A C 1
ATOM 2359 O O . ALA A 1 302 ? 7.538 5.240 -9.819 1.00 67.75 302 ALA A O 1
ATOM 2360 N N . ILE A 1 303 ? 7.564 4.912 -12.047 1.00 75.19 303 ILE A N 1
ATOM 2361 C CA . ILE A 1 303 ? 6.598 5.973 -12.382 1.00 75.19 303 ILE A CA 1
ATOM 2362 C C . ILE A 1 303 ? 5.192 5.595 -11.903 1.00 75.19 303 ILE A C 1
ATOM 2364 O O . ILE A 1 303 ? 4.567 6.360 -11.166 1.00 75.19 303 ILE A O 1
ATOM 2368 N N . VAL A 1 304 ? 4.712 4.404 -12.271 1.00 56.84 304 VAL A N 1
ATOM 2369 C CA . VAL A 1 304 ? 3.385 3.879 -11.911 1.00 56.84 304 VAL A CA 1
ATOM 2370 C C . VAL A 1 304 ? 3.233 3.789 -10.392 1.00 56.84 304 VAL A C 1
ATOM 2372 O O . VAL A 1 304 ? 2.238 4.250 -9.833 1.00 56.84 304 VAL A O 1
ATOM 2375 N N . GLY A 1 305 ? 4.263 3.304 -9.694 1.00 50.69 305 GLY A N 1
ATOM 2376 C CA . GLY A 1 305 ? 4.318 3.269 -8.232 1.00 50.69 305 GLY A CA 1
ATOM 2377 C C . GLY A 1 305 ? 4.465 4.644 -7.563 1.00 50.69 305 GLY A C 1
ATOM 2378 O O . GLY A 1 305 ? 4.472 4.716 -6.329 1.00 50.69 305 GLY A O 1
ATOM 2379 N N . ARG A 1 306 ? 4.589 5.730 -8.347 1.00 61.88 306 ARG A N 1
ATOM 2380 C CA . ARG A 1 306 ? 4.833 7.117 -7.905 1.00 61.88 306 ARG A CA 1
ATOM 2381 C C . ARG A 1 306 ? 6.006 7.218 -6.931 1.00 61.88 306 ARG A C 1
ATOM 2383 O O . ARG A 1 306 ? 5.944 7.920 -5.920 1.00 61.88 306 ARG A O 1
ATOM 2390 N N . VAL A 1 307 ? 7.069 6.474 -7.225 1.00 59.75 307 VAL A N 1
ATOM 2391 C CA . VAL A 1 307 ? 8.239 6.322 -6.351 1.00 59.75 307 VAL A CA 1
ATOM 2392 C C . VAL A 1 307 ? 9.055 7.615 -6.279 1.00 59.75 307 VAL A C 1
ATOM 2394 O O . VAL A 1 307 ? 9.720 7.852 -5.273 1.00 59.75 307 VAL A O 1
ATOM 2397 N N . GLY A 1 308 ? 8.991 8.474 -7.302 1.00 71.56 308 GLY A N 1
ATOM 2398 C CA . GLY A 1 308 ? 9.783 9.698 -7.372 1.00 71.56 308 GLY A CA 1
ATOM 2399 C C . GLY A 1 308 ? 9.214 10.782 -8.286 1.00 71.56 308 GLY A C 1
ATOM 2400 O O . GLY A 1 308 ? 8.173 10.621 -8.916 1.00 71.56 308 GLY A O 1
ATOM 2401 N N . GLN A 1 309 ? 9.923 11.906 -8.328 1.00 91.69 309 GLN A N 1
ATOM 2402 C CA . GLN A 1 309 ? 9.690 13.035 -9.223 1.00 91.69 309 GLN A CA 1
ATOM 2403 C C . GLN A 1 309 ? 10.228 12.666 -10.610 1.00 91.69 309 GLN A C 1
ATOM 2405 O O . GLN A 1 309 ? 11.426 12.420 -10.742 1.00 91.69 309 GLN A O 1
ATOM 2410 N N . LEU A 1 310 ? 9.365 12.597 -11.624 1.00 96.44 310 LEU A N 1
ATOM 2411 C CA . LEU A 1 310 ? 9.757 12.258 -12.993 1.00 96.44 310 LEU A CA 1
ATOM 2412 C C . LEU A 1 310 ? 10.279 13.501 -13.719 1.00 96.44 310 LEU A C 1
ATOM 2414 O O . LEU A 1 310 ? 9.534 14.454 -13.926 1.00 96.44 310 LEU A O 1
ATOM 2418 N N . ILE A 1 311 ? 11.554 13.486 -14.101 1.00 97.94 311 ILE A N 1
ATOM 2419 C CA . ILE A 1 311 ? 12.272 14.631 -14.656 1.00 97.94 311 ILE A CA 1
ATOM 2420 C C . ILE A 1 311 ? 12.796 14.312 -16.055 1.00 97.94 311 ILE A C 1
ATOM 2422 O O . ILE A 1 311 ? 13.617 13.412 -16.249 1.00 97.94 311 ILE A O 1
ATOM 2426 N N . ASP A 1 312 ? 12.366 15.113 -17.024 1.00 98.25 312 ASP A N 1
ATOM 2427 C CA . ASP A 1 312 ? 12.915 15.124 -18.374 1.00 98.25 312 ASP A CA 1
ATOM 2428 C C . ASP A 1 312 ? 13.957 16.237 -18.498 1.00 98.25 312 ASP A C 1
ATOM 2430 O O . ASP A 1 312 ? 13.620 17.418 -18.396 1.00 98.25 312 ASP A O 1
ATOM 2434 N N . VAL A 1 313 ? 15.218 15.880 -18.752 1.00 98.25 313 VAL A N 1
ATOM 2435 C CA . VAL A 1 313 ? 16.304 16.863 -18.916 1.00 98.25 313 VAL A CA 1
ATOM 2436 C C . VAL A 1 313 ? 16.653 17.192 -20.366 1.00 98.25 313 VAL A C 1
ATOM 2438 O O . VAL A 1 313 ? 17.750 17.678 -20.665 1.00 98.25 313 VAL A O 1
ATOM 2441 N N . ARG A 1 314 ? 15.749 16.897 -21.302 1.00 98.31 314 ARG A N 1
ATOM 2442 C CA . ARG A 1 314 ? 15.844 17.358 -22.691 1.00 98.31 314 ARG A CA 1
ATOM 2443 C C . ARG A 1 314 ? 15.499 18.842 -22.812 1.00 98.31 314 ARG A C 1
ATOM 2445 O O . ARG A 1 314 ? 15.041 19.471 -21.862 1.00 98.31 314 ARG A O 1
ATOM 2452 N N . THR A 1 315 ? 15.721 19.395 -24.002 1.00 97.50 315 THR A N 1
ATOM 2453 C CA . THR A 1 315 ? 15.320 20.775 -24.299 1.00 97.50 315 THR A CA 1
ATOM 2454 C C . THR A 1 315 ? 13.793 20.925 -24.255 1.00 97.50 315 THR A C 1
ATOM 2456 O O . THR A 1 315 ? 13.088 19.952 -24.545 1.00 97.50 315 THR A O 1
ATOM 2459 N N . PRO A 1 316 ? 13.257 22.131 -23.986 1.00 96.69 316 PRO A N 1
ATOM 2460 C CA . PRO A 1 316 ? 11.811 22.368 -23.984 1.00 96.69 316 PRO A CA 1
ATOM 2461 C C . PRO A 1 316 ? 11.128 21.990 -25.301 1.00 96.69 316 PRO A C 1
ATOM 2463 O O . PRO A 1 316 ? 9.998 21.514 -25.292 1.00 96.69 316 PRO A O 1
ATOM 2466 N N . ARG A 1 317 ? 11.833 22.140 -26.432 1.00 95.69 317 ARG A N 1
ATOM 2467 C CA . ARG A 1 317 ? 11.345 21.710 -27.749 1.00 95.69 317 ARG A CA 1
ATOM 2468 C C . ARG A 1 317 ? 11.151 20.194 -27.809 1.00 95.69 317 ARG A C 1
ATOM 2470 O O . ARG A 1 317 ? 10.062 19.736 -28.116 1.00 95.69 317 ARG A O 1
ATOM 2477 N N . GLU A 1 318 ? 12.173 19.422 -27.436 1.00 96.88 318 GLU A N 1
ATOM 2478 C CA . GLU A 1 318 ? 12.083 17.955 -27.402 1.00 96.88 318 GLU A CA 1
ATOM 2479 C C . GLU A 1 318 ? 11.006 17.445 -26.435 1.00 96.88 318 GLU A C 1
ATOM 2481 O O . GLU A 1 318 ? 10.387 16.417 -26.704 1.00 96.88 318 GLU A O 1
ATOM 2486 N N . PHE A 1 319 ? 10.817 18.130 -25.302 1.00 96.56 319 PHE A N 1
ATOM 2487 C CA . PHE A 1 319 ? 9.767 17.818 -24.337 1.00 96.56 319 PHE A CA 1
ATOM 2488 C C . PHE A 1 319 ? 8.376 18.088 -24.926 1.00 96.56 319 PHE A C 1
ATOM 2490 O O . PHE A 1 319 ? 7.512 17.216 -24.887 1.00 96.56 319 PHE A O 1
ATOM 2497 N N . ALA A 1 320 ? 8.172 19.266 -25.525 1.00 94.50 320 ALA A N 1
ATOM 2498 C CA . ALA A 1 320 ? 6.905 19.651 -26.143 1.00 94.50 320 ALA A CA 1
ATOM 2499 C C . ALA A 1 320 ? 6.504 18.736 -27.314 1.00 94.50 320 ALA A C 1
ATOM 2501 O O . ALA A 1 320 ? 5.312 18.484 -27.504 1.00 94.50 320 ALA A O 1
ATOM 2502 N N . ASP A 1 321 ? 7.480 18.229 -28.074 1.00 93.31 321 ASP A N 1
ATOM 2503 C CA . ASP A 1 321 ? 7.242 17.305 -29.185 1.00 93.31 321 ASP A CA 1
ATOM 2504 C C . ASP A 1 321 ? 6.645 15.977 -28.695 1.00 93.31 321 ASP A C 1
ATOM 2506 O O . ASP A 1 321 ? 5.561 15.591 -29.134 1.00 93.31 321 ASP A O 1
ATOM 2510 N N . ALA A 1 322 ? 7.341 15.293 -27.778 1.00 95.12 322 ALA A N 1
ATOM 2511 C CA . ALA A 1 322 ? 6.861 14.085 -27.108 1.00 95.12 322 ALA A CA 1
ATOM 2512 C C . ALA A 1 322 ? 7.691 13.791 -25.850 1.00 95.12 322 ALA A C 1
ATOM 2514 O O . ALA A 1 322 ? 8.922 13.803 -25.924 1.00 95.12 322 ALA A O 1
ATOM 2515 N N . HIS A 1 323 ? 7.055 13.445 -24.731 1.00 97.19 323 HIS A N 1
ATOM 2516 C CA . HIS A 1 323 ? 7.665 13.109 -23.441 1.00 97.19 323 HIS A CA 1
ATOM 2517 C C . HIS A 1 323 ? 6.891 12.015 -22.690 1.00 97.19 323 HIS A C 1
ATOM 2519 O O . HIS A 1 323 ? 5.796 11.623 -23.080 1.00 97.19 323 HIS A O 1
ATOM 2525 N N . ILE A 1 324 ? 7.492 11.472 -21.629 1.00 96.38 324 ILE A N 1
ATOM 2526 C CA . ILE A 1 324 ? 6.845 10.498 -20.740 1.00 96.38 324 ILE A CA 1
ATOM 2527 C C . ILE A 1 324 ? 5.742 11.209 -19.933 1.00 96.38 324 ILE A C 1
ATOM 2529 O O . ILE A 1 324 ? 6.042 12.251 -19.344 1.00 96.38 324 ILE A O 1
ATOM 2533 N N . PRO A 1 325 ? 4.514 10.657 -19.853 1.00 92.69 325 PRO A N 1
ATOM 2534 C CA . PRO A 1 325 ? 3.383 11.293 -19.186 1.00 92.69 325 PRO A CA 1
ATOM 2535 C C . PRO A 1 325 ? 3.683 11.761 -17.762 1.00 92.69 325 PRO A C 1
ATOM 2537 O O . PRO A 1 325 ? 4.223 11.007 -16.948 1.00 92.69 325 PRO A O 1
ATOM 2540 N N . GLY A 1 326 ? 3.318 13.007 -17.454 1.00 88.69 326 GLY A N 1
ATOM 2541 C CA . GLY A 1 326 ? 3.521 13.601 -16.127 1.00 88.69 326 GLY A CA 1
ATOM 2542 C C . GLY A 1 326 ? 4.973 13.954 -15.772 1.00 88.69 326 GLY A C 1
ATOM 2543 O O . GLY A 1 326 ? 5.257 14.257 -14.611 1.00 88.69 326 GLY A O 1
ATOM 2544 N N . ALA A 1 327 ? 5.900 13.918 -16.734 1.00 96.31 327 ALA A N 1
ATOM 2545 C CA . ALA A 1 327 ? 7.265 14.391 -16.529 1.00 96.31 327 ALA A CA 1
ATOM 2546 C C . ALA A 1 327 ? 7.323 15.921 -16.372 1.00 96.31 327 ALA A C 1
ATOM 2548 O O . ALA A 1 327 ? 6.592 16.658 -17.026 1.00 96.31 327 ALA A O 1
ATOM 2549 N N . ILE A 1 328 ? 8.249 16.411 -15.547 1.00 96.06 328 ILE A N 1
ATOM 2550 C CA . ILE A 1 328 ? 8.582 17.836 -15.432 1.00 96.06 328 ILE A CA 1
ATOM 2551 C C . ILE A 1 328 ? 9.845 18.098 -16.251 1.00 96.06 328 ILE A C 1
ATOM 2553 O O . ILE A 1 328 ? 10.853 17.408 -16.076 1.00 96.06 328 ILE A O 1
ATOM 2557 N N . ASN A 1 329 ? 9.822 19.107 -17.124 1.00 97.56 329 ASN A N 1
ATOM 2558 C CA . ASN A 1 329 ? 11.005 19.472 -17.896 1.00 97.56 329 ASN A CA 1
ATOM 2559 C C . ASN A 1 329 ? 11.984 20.325 -17.076 1.00 97.56 329 ASN A C 1
ATOM 2561 O O . ASN A 1 329 ? 11.654 21.423 -16.631 1.00 97.56 329 ASN A O 1
ATOM 2565 N N . VAL A 1 330 ? 13.210 19.829 -16.911 1.00 97.56 330 VAL A N 1
ATOM 2566 C CA . VAL A 1 330 ? 14.333 20.538 -16.284 1.00 97.56 330 VAL A CA 1
ATOM 2567 C C . VAL A 1 330 ? 15.528 20.455 -17.231 1.00 97.56 330 VAL A C 1
ATOM 2569 O O . VAL A 1 330 ? 16.400 19.604 -17.081 1.00 97.56 330 VAL A O 1
ATOM 2572 N N . ASP A 1 331 ? 15.547 21.317 -18.248 1.00 97.69 331 ASP A N 1
ATOM 2573 C CA . ASP A 1 331 ? 16.525 21.261 -19.342 1.00 97.69 331 ASP A CA 1
ATOM 2574 C C . ASP A 1 331 ? 17.981 21.322 -18.852 1.00 97.69 331 ASP A C 1
ATOM 2576 O O . ASP A 1 331 ? 18.427 22.321 -18.285 1.00 97.69 331 ASP A O 1
ATOM 2580 N N . TYR A 1 332 ? 18.741 20.258 -19.130 1.00 96.88 332 TYR A N 1
ATOM 2581 C CA . TYR A 1 332 ? 20.164 20.159 -18.800 1.00 96.88 332 TYR A CA 1
ATOM 2582 C C . TYR A 1 332 ? 21.030 21.194 -19.529 1.00 96.88 332 TYR A C 1
ATOM 2584 O O . TYR A 1 332 ? 22.072 21.587 -19.010 1.00 96.88 332 TYR A O 1
ATOM 2592 N N . LYS A 1 333 ? 20.629 21.633 -20.730 1.00 94.19 333 LYS A N 1
ATOM 2593 C CA . LYS A 1 333 ? 21.375 22.638 -21.505 1.00 94.19 333 LYS A CA 1
ATOM 2594 C C . LYS A 1 333 ? 21.141 24.064 -21.010 1.00 94.19 333 LYS A C 1
ATOM 2596 O O . LYS A 1 333 ? 21.860 24.969 -21.425 1.00 94.19 333 LYS A O 1
ATOM 2601 N N . ASN A 1 334 ? 20.155 24.279 -20.146 1.00 95.19 334 ASN A N 1
ATOM 2602 C CA . ASN A 1 334 ? 19.884 25.592 -19.588 1.00 95.19 334 ASN A CA 1
ATOM 2603 C C . ASN A 1 334 ? 20.980 25.975 -18.578 1.00 95.19 334 ASN A C 1
ATOM 2605 O O . ASN A 1 334 ? 21.312 25.186 -17.692 1.00 95.19 334 ASN A O 1
ATOM 2609 N N . ALA A 1 335 ? 21.496 27.206 -18.656 1.00 94.94 335 ALA A N 1
ATOM 2610 C CA . ALA A 1 335 ? 22.515 27.712 -17.728 1.00 94.94 335 ALA A CA 1
ATOM 2611 C C . ALA A 1 335 ? 22.076 27.629 -16.250 1.00 94.94 335 ALA A C 1
ATOM 2613 O O . ALA A 1 335 ? 22.896 27.427 -15.356 1.00 94.94 335 ALA A O 1
ATOM 2614 N N . ASN A 1 336 ? 20.766 27.690 -15.994 1.00 94.56 336 ASN A N 1
ATOM 2615 C CA . ASN A 1 336 ? 20.163 27.589 -14.668 1.00 94.56 336 ASN A CA 1
ATOM 2616 C C . ASN A 1 336 ? 19.797 26.152 -14.255 1.00 94.56 336 ASN A C 1
ATOM 2618 O O . ASN A 1 336 ? 19.088 25.973 -13.263 1.00 94.56 336 ASN A O 1
ATOM 2622 N N . PHE A 1 337 ? 20.260 25.115 -14.966 1.00 96.75 337 PHE A N 1
ATOM 2623 C CA . PHE A 1 337 ? 19.938 23.714 -14.663 1.00 96.75 337 PHE A CA 1
ATOM 2624 C C . PHE A 1 337 ? 20.159 23.365 -13.183 1.00 96.75 337 PHE A C 1
ATOM 2626 O O . PHE A 1 337 ? 19.252 22.855 -12.528 1.00 96.75 337 PHE A O 1
ATOM 2633 N N . LYS A 1 338 ? 21.331 23.698 -12.623 1.00 96.06 338 LYS A N 1
ATOM 2634 C CA . LYS A 1 338 ? 21.667 23.401 -11.218 1.00 96.06 338 LYS A CA 1
ATOM 2635 C C . LYS A 1 338 ? 20.713 24.093 -10.238 1.00 96.06 338 LYS A C 1
ATOM 2637 O O . LYS A 1 338 ? 20.269 23.469 -9.278 1.00 96.06 338 LYS A O 1
ATOM 2642 N N . ALA A 1 339 ? 20.369 25.356 -10.497 1.00 96.44 339 ALA A N 1
ATOM 2643 C CA . ALA A 1 339 ? 19.438 26.120 -9.669 1.00 96.44 339 ALA A CA 1
ATOM 2644 C C . ALA A 1 339 ? 18.009 25.560 -9.745 1.00 96.44 339 ALA A C 1
ATOM 2646 O O . ALA A 1 339 ? 17.318 25.488 -8.733 1.00 96.44 339 ALA A O 1
ATOM 2647 N N . ASN A 1 340 ? 17.570 25.116 -10.924 1.00 95.81 340 ASN A N 1
ATOM 2648 C CA . ASN A 1 340 ? 16.257 24.497 -11.099 1.00 95.81 340 ASN A CA 1
ATOM 2649 C C . ASN A 1 340 ? 16.190 23.101 -10.470 1.00 95.81 340 ASN A C 1
ATOM 2651 O O . ASN A 1 340 ? 15.220 22.789 -9.786 1.00 95.81 340 ASN A O 1
ATOM 2655 N N . ALA A 1 341 ? 17.243 22.295 -10.613 1.00 95.56 341 ALA A N 1
ATOM 2656 C CA . ALA A 1 341 ? 17.354 20.994 -9.965 1.00 95.56 341 ALA A CA 1
ATOM 2657 C C . ALA A 1 341 ? 17.358 21.101 -8.429 1.00 95.56 341 ALA A C 1
ATOM 2659 O O . ALA A 1 341 ? 16.775 20.259 -7.752 1.00 95.56 341 ALA A O 1
ATOM 2660 N N . ALA A 1 342 ? 17.959 22.154 -7.864 1.00 95.12 342 ALA A N 1
ATOM 2661 C CA . ALA A 1 342 ? 17.992 22.376 -6.417 1.00 95.12 342 ALA A CA 1
ATOM 2662 C C . ALA A 1 342 ? 16.608 22.643 -5.792 1.00 95.12 342 ALA A C 1
ATOM 2664 O O . ALA A 1 342 ? 16.458 22.484 -4.581 1.00 95.12 342 ALA A O 1
ATOM 2665 N N . LYS A 1 343 ? 15.607 23.022 -6.601 1.00 96.12 343 LYS A N 1
ATOM 2666 C CA . LYS A 1 343 ? 14.215 23.236 -6.166 1.00 96.12 343 LYS A CA 1
ATOM 2667 C C . LYS A 1 343 ? 13.429 21.929 -6.005 1.00 96.12 343 LYS A C 1
ATOM 2669 O O . LYS A 1 343 ? 12.322 21.959 -5.475 1.00 96.12 343 LYS A O 1
ATOM 2674 N N . LEU A 1 344 ? 13.965 20.801 -6.478 1.00 93.12 344 LEU A N 1
ATOM 2675 C CA . LEU A 1 344 ? 13.310 19.499 -6.367 1.00 93.12 344 LEU A CA 1
ATOM 2676 C C . LEU A 1 344 ? 13.228 19.041 -4.905 1.00 93.12 344 LEU A C 1
ATOM 2678 O O . LEU A 1 344 ? 14.114 19.304 -4.090 1.00 93.12 344 LEU A O 1
ATOM 2682 N N . ASP A 1 345 ? 12.166 18.305 -4.584 1.00 88.75 345 ASP A N 1
ATOM 2683 C CA . ASP A 1 345 ? 11.916 17.790 -3.239 1.00 88.75 345 ASP A CA 1
ATOM 2684 C C . ASP A 1 345 ? 12.968 16.735 -2.865 1.00 88.75 345 ASP A C 1
ATOM 2686 O O . ASP A 1 345 ? 12.924 15.600 -3.339 1.00 88.75 345 ASP A O 1
ATOM 2690 N N . LYS A 1 346 ? 13.910 17.096 -1.986 1.00 87.06 346 LYS A N 1
ATOM 2691 C CA . LYS A 1 346 ? 15.002 16.212 -1.541 1.00 87.06 346 LYS A CA 1
ATOM 2692 C C . LYS A 1 346 ? 14.526 14.978 -0.771 1.00 87.06 346 LYS A C 1
ATOM 2694 O O . LYS A 1 346 ? 15.285 14.020 -0.629 1.00 87.06 346 LYS A O 1
ATOM 2699 N N . SER A 1 347 ? 13.287 14.975 -0.271 1.00 81.19 347 SER A N 1
ATOM 2700 C CA . SER A 1 347 ? 12.706 13.808 0.401 1.00 81.19 347 SER A CA 1
ATOM 2701 C C . SER A 1 347 ? 12.224 12.734 -0.580 1.00 81.19 347 SER A C 1
ATOM 2703 O O . SER A 1 347 ? 12.015 11.586 -0.178 1.00 81.19 347 SER A O 1
ATOM 2705 N N . LYS A 1 348 ? 12.084 13.080 -1.867 1.00 79.88 348 LYS A N 1
ATOM 2706 C CA . LYS A 1 348 ? 11.603 12.187 -2.920 1.00 79.88 348 LYS A CA 1
ATOM 2707 C C . LYS A 1 348 ? 12.734 11.792 -3.871 1.00 79.88 348 LYS A C 1
ATOM 2709 O O . LYS A 1 348 ? 13.518 12.645 -4.284 1.00 79.88 348 LYS A O 1
ATOM 2714 N N . PRO A 1 349 ? 12.798 10.515 -4.281 1.00 84.50 349 PRO A N 1
ATOM 2715 C CA . PRO A 1 349 ? 13.605 10.095 -5.418 1.00 84.50 349 PRO A CA 1
ATOM 2716 C C . PRO A 1 349 ? 13.333 10.924 -6.678 1.00 84.50 349 PRO A C 1
ATOM 2718 O O . PRO A 1 349 ? 12.233 11.443 -6.860 1.00 84.50 349 PRO A O 1
ATOM 2721 N N . VAL A 1 350 ? 14.317 11.003 -7.566 1.00 93.81 350 VAL A N 1
ATOM 2722 C CA . VAL A 1 350 ? 14.223 11.624 -8.890 1.00 93.81 350 VAL A CA 1
ATOM 2723 C C . VAL A 1 350 ? 14.371 10.530 -9.942 1.00 93.81 350 VAL A C 1
ATOM 2725 O O . VAL A 1 350 ? 15.389 9.847 -9.968 1.00 93.81 350 VAL A O 1
ATOM 2728 N N . LEU A 1 351 ? 13.369 10.365 -10.801 1.00 94.50 351 LEU A N 1
ATOM 2729 C CA . LEU A 1 351 ? 13.419 9.493 -11.973 1.00 94.50 351 LEU A CA 1
ATOM 2730 C C . LEU A 1 351 ? 13.800 10.365 -13.168 1.00 94.50 351 LEU A C 1
ATOM 2732 O O . LEU A 1 351 ? 12.988 11.161 -13.625 1.00 94.50 351 LEU A O 1
ATOM 2736 N N . ILE A 1 352 ? 15.041 10.279 -13.637 1.00 97.00 352 ILE A N 1
ATOM 2737 C CA . ILE A 1 352 ? 15.585 11.170 -14.664 1.00 97.00 352 ILE A CA 1
ATOM 2738 C C . ILE A 1 352 ? 15.723 10.458 -16.006 1.00 97.00 352 ILE A C 1
ATOM 2740 O O . ILE A 1 352 ? 16.145 9.307 -16.078 1.00 97.00 352 ILE A O 1
ATOM 2744 N N . TYR A 1 353 ? 15.432 11.156 -17.096 1.00 98.06 353 TYR A N 1
ATOM 2745 C CA . TYR A 1 353 ? 15.743 10.663 -18.432 1.00 98.06 353 TYR A CA 1
ATOM 2746 C C . TYR A 1 353 ? 16.077 11.804 -19.391 1.00 98.06 353 TYR A C 1
ATOM 2748 O O . TYR A 1 353 ? 15.843 12.981 -19.122 1.00 98.06 353 TYR A O 1
ATOM 2756 N N . CYS A 1 354 ? 16.677 11.452 -20.525 1.00 96.38 354 CYS A N 1
ATOM 2757 C CA . CYS A 1 354 ? 16.834 12.357 -21.657 1.00 96.38 354 CYS A CA 1
ATOM 2758 C C . CYS A 1 354 ? 16.526 11.609 -22.962 1.00 96.38 354 CYS A C 1
ATOM 2760 O O . CYS A 1 354 ? 15.840 10.596 -22.930 1.00 96.38 354 CYS A O 1
ATOM 2762 N N . ARG A 1 355 ? 17.048 12.041 -24.120 1.00 95.56 355 ARG A N 1
ATOM 2763 C CA . ARG A 1 355 ? 16.820 11.330 -25.393 1.00 95.56 355 ARG A CA 1
ATOM 2764 C C . ARG A 1 355 ? 17.444 9.929 -25.422 1.00 95.56 355 ARG A C 1
ATOM 2766 O O . ARG A 1 355 ? 16.742 8.986 -25.742 1.00 95.56 355 ARG A O 1
ATOM 2773 N N . SER A 1 356 ? 18.733 9.807 -25.095 1.00 87.62 356 SER A N 1
ATOM 2774 C CA . SER A 1 356 ? 19.528 8.576 -25.286 1.00 87.62 356 SER A CA 1
ATOM 2775 C C . SER A 1 356 ? 20.381 8.166 -24.072 1.00 87.62 356 SER A C 1
ATOM 2777 O O . SER A 1 356 ? 21.292 7.360 -24.196 1.00 87.62 356 SER A O 1
ATOM 2779 N N . GLY A 1 357 ? 20.161 8.776 -22.903 1.00 84.50 357 GLY A N 1
ATOM 2780 C CA . GLY A 1 357 ? 20.918 8.517 -21.664 1.00 84.50 357 GLY A CA 1
ATOM 2781 C C . GLY A 1 357 ? 22.124 9.441 -21.407 1.00 84.50 357 GLY A C 1
ATOM 2782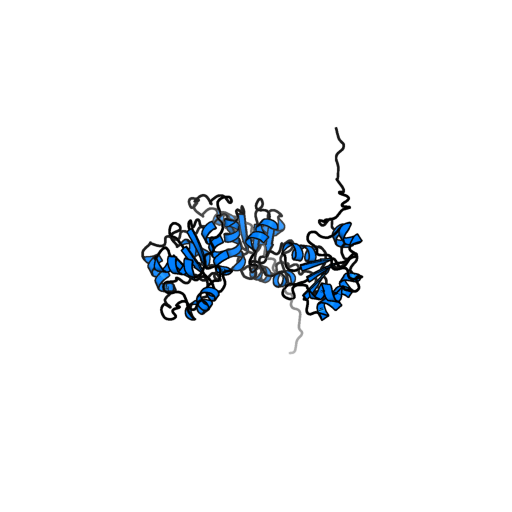 O O . GLY A 1 357 ? 22.448 9.727 -20.258 1.00 84.50 357 GLY A O 1
ATOM 2783 N N . ALA A 1 358 ? 22.755 10.014 -22.439 1.00 82.12 358 ALA A N 1
ATOM 2784 C CA . ALA A 1 358 ? 23.999 10.789 -22.273 1.00 82.12 358 ALA A CA 1
ATOM 2785 C C . ALA A 1 358 ? 23.857 12.121 -21.500 1.00 82.12 358 ALA A C 1
ATOM 2787 O O . ALA A 1 358 ? 24.789 12.565 -20.825 1.00 82.12 358 ALA A O 1
ATOM 2788 N N . ARG A 1 359 ? 22.722 12.820 -21.631 1.00 94.69 359 ARG A N 1
ATOM 2789 C CA . ARG A 1 359 ? 22.465 14.065 -20.874 1.00 94.69 359 ARG A CA 1
ATOM 2790 C C . ARG A 1 359 ? 22.010 13.760 -19.455 1.00 94.69 359 ARG A C 1
ATOM 2792 O O . ARG A 1 359 ? 22.515 14.368 -18.521 1.00 94.69 359 ARG A O 1
ATOM 2799 N N . SER A 1 360 ? 21.115 12.790 -19.294 1.00 94.00 360 SER A N 1
ATOM 2800 C CA . SER A 1 360 ? 20.589 12.396 -17.990 1.00 94.00 360 SER A CA 1
ATOM 2801 C C . SER A 1 360 ? 21.660 11.769 -17.097 1.00 94.00 360 SER A C 1
ATOM 2803 O O . SER A 1 360 ? 21.712 12.116 -15.926 1.00 94.00 360 SER A O 1
ATOM 2805 N N . GLY A 1 361 ? 22.617 11.011 -17.644 1.00 84.88 361 GLY A N 1
ATOM 2806 C CA . GLY A 1 361 ? 23.781 10.542 -16.879 1.00 84.88 361 GLY A CA 1
ATOM 2807 C C . GLY A 1 361 ? 24.697 11.668 -16.366 1.00 84.88 361 GLY A C 1
ATOM 2808 O O . GLY A 1 361 ? 25.256 11.569 -15.277 1.00 84.88 361 GLY A O 1
ATOM 2809 N N . ARG A 1 362 ? 24.832 12.781 -17.103 1.00 90.19 362 ARG A N 1
ATOM 2810 C CA . ARG A 1 362 ? 25.583 13.967 -16.636 1.00 90.19 362 ARG A CA 1
ATOM 2811 C C . ARG A 1 362 ? 24.789 14.789 -15.622 1.00 90.19 362 ARG A C 1
ATOM 2813 O O . ARG A 1 362 ? 25.329 15.192 -14.596 1.00 90.19 362 ARG A O 1
ATOM 2820 N N . ALA A 1 363 ? 23.508 15.008 -15.902 1.00 94.12 363 ALA A N 1
ATOM 2821 C CA . ALA A 1 363 ? 22.567 15.687 -15.018 1.00 94.12 363 ALA A CA 1
ATOM 2822 C C . ALA A 1 363 ? 22.447 14.983 -13.657 1.00 94.12 363 ALA A C 1
ATOM 2824 O O . ALA A 1 363 ? 22.419 15.640 -12.619 1.00 94.12 363 ALA A O 1
ATOM 2825 N N . MET A 1 364 ? 22.458 13.652 -13.671 1.00 93.00 364 MET A N 1
ATOM 2826 C CA . MET A 1 364 ? 22.436 12.798 -12.495 1.00 93.00 364 MET A CA 1
ATOM 2827 C C . MET A 1 364 ? 23.570 13.109 -11.518 1.00 93.00 364 MET A C 1
ATOM 2829 O O . MET A 1 364 ? 23.289 13.413 -10.364 1.00 93.00 364 MET A O 1
ATOM 2833 N N . LYS A 1 365 ? 24.826 13.146 -11.983 1.00 90.12 365 LYS A N 1
ATOM 2834 C CA . LYS A 1 365 ? 25.986 13.473 -11.132 1.00 90.12 365 LYS A CA 1
ATOM 2835 C C . LYS A 1 365 ? 25.839 14.833 -10.443 1.00 90.12 365 LYS A C 1
ATOM 2837 O O . LYS A 1 365 ? 26.178 14.992 -9.274 1.00 90.12 365 LYS A O 1
ATOM 2842 N N . ILE A 1 366 ? 25.306 15.824 -11.161 1.00 93.19 366 ILE A N 1
ATOM 2843 C CA . ILE A 1 366 ? 25.062 17.165 -10.612 1.00 93.19 366 ILE A CA 1
ATOM 2844 C C . ILE A 1 366 ? 23.964 17.117 -9.544 1.00 93.19 366 ILE A C 1
ATOM 2846 O O . ILE A 1 366 ? 24.134 17.685 -8.469 1.00 93.19 366 ILE A O 1
ATOM 2850 N N . MET A 1 367 ? 22.848 16.444 -9.830 1.00 94.81 367 MET A N 1
ATOM 2851 C CA . MET A 1 367 ? 21.715 16.311 -8.910 1.00 94.81 367 MET A CA 1
ATOM 2852 C C . MET A 1 367 ? 22.086 15.539 -7.636 1.00 94.81 367 MET A C 1
ATOM 2854 O O . MET A 1 367 ? 21.670 15.919 -6.543 1.00 94.81 367 MET A O 1
ATOM 2858 N N . GLU A 1 368 ? 22.924 14.515 -7.747 1.00 89.56 368 GLU A N 1
ATOM 2859 C CA . GLU A 1 368 ? 23.479 13.792 -6.599 1.00 89.56 368 GLU A CA 1
ATOM 2860 C C . GLU A 1 368 ? 24.352 14.690 -5.725 1.00 89.56 368 GLU A C 1
ATOM 2862 O O . GLU A 1 368 ? 24.209 14.682 -4.504 1.00 89.56 368 GLU A O 1
ATOM 2867 N N . GLY A 1 369 ? 25.176 15.546 -6.339 1.00 88.62 369 GLY A N 1
ATOM 2868 C CA . GLY A 1 369 ? 25.931 16.581 -5.628 1.00 88.62 369 GLY A CA 1
ATOM 2869 C C . GLY A 1 369 ? 25.050 17.605 -4.895 1.00 88.62 369 GLY A C 1
ATOM 2870 O O . GLY A 1 369 ? 25.521 18.278 -3.984 1.00 88.62 369 GLY A O 1
ATOM 2871 N N . LEU A 1 370 ? 23.762 17.711 -5.244 1.00 92.75 370 LEU A N 1
ATOM 2872 C CA . LEU A 1 370 ? 22.767 18.528 -4.533 1.00 92.75 370 LEU A CA 1
ATOM 2873 C C . LEU A 1 370 ? 22.048 17.762 -3.402 1.00 92.75 370 LEU A C 1
ATOM 2875 O O . LEU A 1 370 ? 21.181 18.329 -2.724 1.00 92.75 370 LEU A O 1
ATOM 2879 N N . GLY A 1 371 ? 22.401 16.490 -3.192 1.00 87.19 371 GLY A N 1
ATOM 2880 C CA . GLY A 1 371 ? 21.807 15.598 -2.197 1.00 87.19 371 GLY A CA 1
ATOM 2881 C C . GLY A 1 371 ? 20.537 14.884 -2.668 1.00 87.19 371 GLY A C 1
ATOM 2882 O O . GLY A 1 371 ? 19.789 14.371 -1.835 1.00 87.19 371 GLY A O 1
ATOM 2883 N N . LEU A 1 372 ? 20.256 14.860 -3.976 1.00 87.88 372 LEU A N 1
ATOM 2884 C CA . LEU A 1 372 ? 19.105 14.144 -4.531 1.00 87.88 372 LEU A CA 1
ATOM 2885 C C . LEU A 1 372 ? 19.430 12.660 -4.730 1.00 87.88 372 LEU A C 1
ATOM 2887 O O . LEU A 1 372 ? 20.534 12.292 -5.125 1.00 87.88 372 LEU A O 1
ATOM 2891 N N . LYS A 1 373 ? 18.434 11.797 -4.507 1.00 87.75 373 LYS A N 1
ATOM 2892 C CA . LYS A 1 373 ? 18.510 10.369 -4.848 1.00 87.75 373 LYS A CA 1
ATOM 2893 C C . LYS A 1 373 ? 17.980 10.179 -6.261 1.00 87.75 373 LYS A C 1
ATOM 2895 O O . LYS A 1 373 ? 16.777 10.315 -6.465 1.00 87.75 373 LYS A O 1
ATOM 2900 N N . VAL A 1 374 ? 18.855 9.886 -7.214 1.00 89.56 374 VAL A N 1
ATOM 2901 C CA . VAL A 1 374 ? 18.517 9.900 -8.642 1.00 89.56 374 VAL A CA 1
ATOM 2902 C C . VAL A 1 374 ? 18.562 8.488 -9.226 1.00 89.56 374 VAL A C 1
ATOM 2904 O O . VAL A 1 374 ? 19.453 7.711 -8.901 1.00 89.56 374 VAL A O 1
ATOM 2907 N N . TYR A 1 375 ? 17.601 8.173 -10.092 1.00 88.75 375 TYR A N 1
ATOM 2908 C CA . TYR A 1 375 ? 17.522 6.947 -10.880 1.00 88.75 375 TYR A CA 1
ATOM 2909 C C . TYR A 1 375 ? 17.313 7.327 -12.347 1.00 88.75 375 TYR A C 1
ATOM 2911 O O . TYR A 1 375 ? 16.351 8.012 -12.681 1.00 88.75 375 TYR A O 1
ATOM 2919 N N . ASN A 1 376 ? 18.221 6.919 -13.219 1.00 90.00 376 ASN A N 1
ATOM 2920 C CA . ASN A 1 376 ? 18.281 7.259 -14.629 1.00 90.00 376 ASN A CA 1
ATOM 2921 C C . ASN A 1 376 ? 17.661 6.169 -15.510 1.00 90.00 376 ASN A C 1
ATOM 2923 O O . ASN A 1 376 ? 18.009 5.004 -15.361 1.00 90.00 376 ASN A O 1
ATOM 2927 N N . LEU A 1 377 ? 16.846 6.553 -16.494 1.00 92.50 377 LEU A N 1
ATOM 2928 C CA . LEU A 1 377 ? 16.419 5.661 -17.574 1.00 92.50 377 LEU A CA 1
ATOM 2929 C C . LEU A 1 377 ? 17.582 5.388 -18.542 1.00 92.50 377 LEU A C 1
ATOM 2931 O O . LEU A 1 377 ? 18.075 6.294 -19.228 1.00 92.50 377 LEU A O 1
ATOM 2935 N N . ASN A 1 378 ? 18.006 4.133 -18.619 1.00 82.38 378 ASN A N 1
ATOM 2936 C CA . ASN A 1 378 ? 18.977 3.646 -19.589 1.00 82.38 378 ASN A CA 1
ATOM 2937 C C . ASN A 1 378 ? 18.430 3.777 -21.002 1.00 82.38 378 ASN A C 1
ATOM 2939 O O . ASN A 1 378 ? 17.236 3.622 -21.231 1.00 82.38 378 ASN A O 1
ATOM 2943 N N . ASN A 1 379 ? 19.311 4.147 -21.934 1.00 83.44 379 ASN A N 1
ATOM 2944 C CA . ASN A 1 379 ? 18.989 4.407 -23.342 1.00 83.44 379 ASN A CA 1
ATOM 2945 C C . ASN A 1 379 ? 17.931 5.509 -23.585 1.00 83.44 379 ASN A C 1
ATOM 2947 O O . ASN A 1 379 ? 17.651 5.867 -24.729 1.00 83.44 379 ASN A O 1
ATOM 2951 N N . GLY A 1 380 ? 17.420 6.136 -22.520 1.00 91.50 380 GLY A N 1
ATOM 2952 C CA . GLY A 1 380 ? 16.549 7.301 -22.548 1.00 91.50 380 GLY A CA 1
ATOM 2953 C C . GLY A 1 380 ? 15.201 7.079 -23.240 1.00 91.50 380 GLY A C 1
ATOM 2954 O O . GLY A 1 380 ? 14.693 5.973 -23.390 1.00 91.50 380 GLY A O 1
ATOM 2955 N N . PHE A 1 381 ? 14.611 8.189 -23.672 1.00 96.44 381 PHE A N 1
ATOM 2956 C CA . PHE A 1 381 ? 13.297 8.257 -24.302 1.00 96.44 381 PHE A CA 1
ATOM 2957 C C 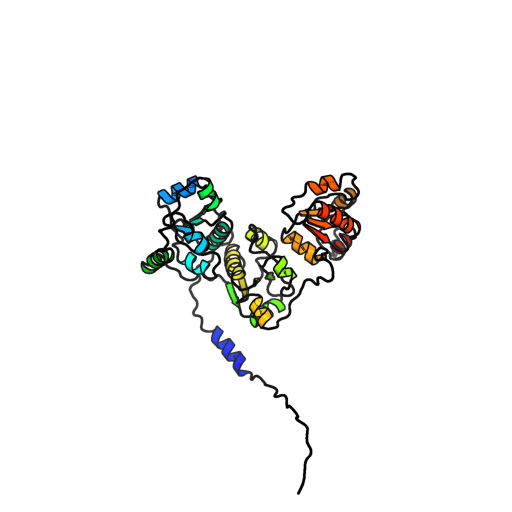. PHE A 1 381 ? 13.199 7.498 -25.635 1.00 96.44 381 PHE A C 1
ATOM 2959 O O . PHE A 1 381 ? 12.104 7.138 -26.058 1.00 96.44 381 PHE A O 1
ATOM 2966 N N . LEU A 1 382 ? 14.319 7.265 -26.328 1.00 91.50 382 LEU A N 1
ATOM 2967 C CA . LEU A 1 382 ? 14.312 6.450 -27.545 1.00 91.50 382 LEU A CA 1
ATOM 2968 C C . LEU A 1 382 ? 13.889 5.009 -27.252 1.00 91.50 382 LEU A C 1
ATOM 2970 O O . LEU A 1 382 ? 13.026 4.489 -27.950 1.00 91.50 382 LEU A O 1
ATOM 2974 N N . ASP A 1 383 ? 14.445 4.411 -26.200 1.00 90.00 383 ASP A N 1
ATOM 2975 C CA . ASP A 1 383 ? 14.134 3.040 -25.787 1.00 90.00 383 ASP A CA 1
ATOM 2976 C C . ASP A 1 383 ? 12.714 2.946 -25.206 1.00 90.00 383 ASP A C 1
ATOM 2978 O O . ASP A 1 383 ? 11.959 2.029 -25.519 1.00 90.00 383 ASP A O 1
ATOM 2982 N N . TRP A 1 384 ? 12.287 3.980 -24.466 1.00 92.56 384 TRP A N 1
ATOM 2983 C CA . TRP A 1 384 ? 10.894 4.132 -24.022 1.00 92.56 384 TRP A CA 1
ATOM 2984 C C . TRP A 1 384 ? 9.902 4.033 -25.189 1.00 92.56 384 TRP A C 1
ATOM 2986 O O . TRP A 1 384 ? 8.944 3.263 -25.137 1.00 92.56 384 TRP A O 1
ATOM 2996 N N . LYS A 1 385 ? 10.157 4.773 -26.276 1.00 92.12 385 LYS A N 1
ATOM 2997 C CA . LYS A 1 385 ? 9.322 4.722 -27.483 1.00 92.12 385 LYS A CA 1
ATOM 2998 C C . LYS A 1 385 ? 9.450 3.402 -28.236 1.00 92.12 385 LYS A C 1
ATOM 3000 O O . LYS A 1 385 ? 8.449 2.913 -28.746 1.00 92.12 385 LYS A O 1
ATOM 3005 N N . ALA A 1 386 ? 10.654 2.838 -28.323 1.00 86.56 386 ALA A N 1
ATOM 3006 C CA . ALA A 1 386 ? 10.882 1.567 -29.005 1.00 86.56 386 ALA A CA 1
ATOM 3007 C C . ALA A 1 386 ? 10.069 0.425 -28.371 1.00 86.56 386 ALA A C 1
ATOM 3009 O O . ALA A 1 386 ? 9.561 -0.428 -29.090 1.00 86.56 386 ALA A O 1
ATOM 3010 N N . LYS A 1 387 ? 9.871 0.460 -27.046 1.00 82.88 387 LYS A N 1
ATOM 3011 C CA . LYS A 1 387 ? 9.013 -0.485 -26.315 1.00 82.88 387 LYS A CA 1
ATOM 3012 C C . LYS A 1 387 ? 7.513 -0.150 -26.340 1.00 82.88 387 LYS A C 1
ATOM 3014 O O . LYS A 1 387 ? 6.747 -0.778 -25.620 1.00 82.88 387 LYS A O 1
ATOM 3019 N N . GLY A 1 388 ? 7.079 0.835 -27.130 1.00 85.94 388 GLY A N 1
ATOM 3020 C CA . GLY A 1 388 ? 5.659 1.184 -27.271 1.00 85.94 388 GLY A CA 1
ATOM 3021 C C . GLY A 1 388 ? 5.032 1.812 -26.022 1.00 85.94 388 GLY A C 1
ATOM 3022 O O . GLY A 1 388 ? 3.812 1.807 -25.873 1.00 85.94 388 GLY A O 1
ATOM 3023 N N . MET A 1 389 ? 5.844 2.350 -25.110 1.00 86.75 389 MET A N 1
ATOM 3024 C CA . MET A 1 389 ? 5.345 2.945 -23.873 1.00 86.75 389 MET A CA 1
ATOM 3025 C C . MET A 1 389 ? 4.619 4.271 -24.141 1.00 86.75 389 MET A C 1
ATOM 3027 O O . MET A 1 389 ? 4.970 5.018 -25.057 1.00 86.75 389 MET A O 1
ATOM 3031 N N . LYS A 1 390 ? 3.627 4.599 -23.302 1.00 89.56 390 LYS A N 1
ATOM 3032 C CA . LYS A 1 390 ? 2.787 5.801 -23.453 1.00 89.56 390 LYS A CA 1
ATOM 3033 C C . LYS A 1 390 ? 3.617 7.094 -23.464 1.00 89.56 390 LYS A C 1
ATOM 3035 O O . LYS A 1 390 ? 4.566 7.230 -22.690 1.00 89.56 390 LYS A O 1
ATOM 3040 N N . VAL A 1 391 ? 3.222 8.056 -24.300 1.00 92.69 391 VAL A N 1
ATOM 3041 C CA . VAL A 1 391 ? 3.837 9.390 -24.432 1.00 92.69 391 VAL A CA 1
ATOM 3042 C C . VAL A 1 391 ? 2.775 10.501 -24.454 1.00 92.69 391 VAL A C 1
ATOM 3044 O O . VAL A 1 391 ? 1.623 10.245 -24.792 1.00 92.69 391 VAL A O 1
ATOM 3047 N N . GLU A 1 392 ? 3.168 11.725 -24.105 1.00 92.19 392 GLU A N 1
ATOM 3048 C CA . GLU A 1 392 ? 2.389 12.973 -24.193 1.00 92.19 392 GLU A CA 1
ATOM 3049 C C . GLU A 1 392 ? 3.149 13.997 -25.056 1.00 92.19 392 GLU A C 1
ATOM 3051 O O . GLU A 1 392 ? 4.376 13.977 -25.070 1.00 92.19 392 GLU A O 1
ATOM 3056 N N . GLY A 1 393 ? 2.472 14.900 -25.773 1.00 85.00 393 GLY A N 1
ATOM 3057 C CA . GLY A 1 393 ? 3.121 15.948 -26.582 1.00 85.00 393 GLY A CA 1
ATOM 3058 C C . GLY A 1 393 ? 2.339 16.331 -27.839 1.00 85.00 393 GLY A C 1
ATOM 3059 O O . GLY A 1 393 ? 1.301 15.744 -28.134 1.00 85.00 393 GLY A O 1
ATOM 3060 N N . LYS A 1 394 ? 2.823 17.339 -28.574 1.00 74.44 394 LYS A N 1
ATOM 3061 C CA . LYS A 1 394 ? 2.133 17.888 -29.758 1.00 74.44 394 LYS A CA 1
ATOM 3062 C C . LYS A 1 394 ? 2.227 17.000 -31.005 1.00 74.44 394 LYS A C 1
ATOM 3064 O O . LYS A 1 394 ? 1.373 17.117 -31.872 1.00 74.44 394 LYS A O 1
ATOM 3069 N N . ASN A 1 395 ? 3.227 16.119 -31.089 1.00 61.53 395 ASN A N 1
ATOM 3070 C CA . ASN A 1 395 ? 3.478 15.261 -32.252 1.00 61.53 395 ASN A CA 1
ATOM 3071 C C . ASN A 1 395 ? 3.431 13.776 -31.862 1.00 61.53 395 ASN A C 1
ATOM 3073 O O . ASN A 1 395 ? 4.418 13.046 -31.980 1.00 61.53 395 ASN A O 1
ATOM 3077 N N . ILE A 1 396 ? 2.276 13.321 -31.375 1.00 57.28 396 ILE A N 1
ATOM 3078 C CA . ILE A 1 396 ? 1.999 11.893 -31.207 1.00 57.28 396 ILE A CA 1
ATOM 3079 C C . ILE A 1 396 ? 1.524 11.377 -32.569 1.00 57.28 396 ILE A C 1
ATOM 3081 O O . ILE A 1 396 ? 0.355 11.512 -32.909 1.00 57.28 396 ILE A O 1
ATOM 3085 N N . HIS A 1 397 ? 2.421 10.825 -33.389 1.00 46.56 397 HIS A N 1
ATOM 3086 C CA . HIS A 1 397 ? 1.972 9.977 -34.495 1.00 46.56 397 HIS A CA 1
ATOM 3087 C C . HIS A 1 397 ? 1.423 8.693 -33.882 1.00 46.56 397 HIS A C 1
ATOM 3089 O O . HIS A 1 397 ? 2.178 7.781 -33.538 1.00 46.56 397 HIS A O 1
ATOM 3095 N N . VAL A 1 398 ? 0.106 8.670 -33.687 1.00 41.91 398 VAL A N 1
ATOM 3096 C CA . VAL A 1 398 ? -0.634 7.442 -33.442 1.00 41.91 398 VAL A CA 1
ATOM 3097 C C . VAL A 1 398 ? -0.413 6.587 -34.685 1.00 41.91 398 VAL A C 1
ATOM 3099 O O . VAL A 1 398 ? -0.794 6.968 -35.789 1.00 41.91 398 VAL A O 1
ATOM 3102 N N . LYS A 1 399 ? 0.295 5.466 -34.542 1.00 38.66 399 LYS A N 1
ATOM 3103 C CA . LYS A 1 399 ? 0.164 4.395 -35.525 1.00 38.66 399 LYS A CA 1
ATOM 3104 C C . LYS A 1 399 ? -1.184 3.751 -35.237 1.00 38.66 399 LYS A C 1
ATOM 3106 O O . LYS A 1 399 ? -1.241 2.800 -34.463 1.00 38.66 399 LYS A O 1
ATOM 3111 N N . ASP A 1 400 ? -2.244 4.326 -35.793 1.00 37.75 400 ASP A N 1
ATOM 3112 C CA . ASP A 1 400 ? -3.523 3.639 -35.891 1.00 37.75 400 ASP A CA 1
ATOM 3113 C C . ASP A 1 400 ? -3.293 2.440 -36.809 1.00 37.75 400 ASP A C 1
ATOM 3115 O O . ASP A 1 400 ? -3.020 2.567 -38.004 1.00 37.75 400 ASP A O 1
ATOM 3119 N N . GLY A 1 401 ? -3.253 1.262 -36.197 1.00 38.91 401 GLY A N 1
ATOM 3120 C CA . GLY A 1 401 ? -3.260 0.004 -36.913 1.00 38.91 401 GLY A CA 1
ATOM 3121 C C . GLY A 1 401 ? -4.688 -0.314 -37.329 1.00 38.91 401 GLY A C 1
ATOM 3122 O O . GLY A 1 401 ? -5.495 -0.597 -36.457 1.00 38.91 401 GLY A O 1
ATOM 3123 N N . GLY A 1 402 ? -4.924 -0.301 -38.644 1.00 35.34 402 GLY A N 1
ATOM 3124 C CA . GLY A 1 402 ? -5.859 -1.174 -39.359 1.00 35.34 402 GLY A CA 1
ATOM 3125 C C . GLY A 1 402 ? -7.357 -0.925 -39.178 1.00 35.34 402 GLY A C 1
ATOM 3126 O O . GLY A 1 402 ? -7.895 -1.161 -38.108 1.00 35.34 402 GLY A O 1
ATOM 3127 N N . GLU A 1 403 ? -8.027 -0.548 -40.269 1.00 35.16 403 GLU A N 1
ATOM 3128 C CA . GLU A 1 403 ? -9.021 -1.379 -40.980 1.00 35.16 403 GLU A CA 1
ATOM 3129 C C . GLU A 1 403 ? -9.738 -0.507 -42.030 1.00 35.16 403 GLU A C 1
ATOM 3131 O O . GLU A 1 403 ? -10.678 0.218 -41.724 1.00 35.16 403 GLU A O 1
ATOM 3136 N N . GLU A 1 404 ? -9.289 -0.574 -43.289 1.00 42.75 404 GLU A N 1
ATOM 3137 C CA . GLU A 1 404 ? -10.158 -0.293 -44.439 1.00 42.75 404 GLU A CA 1
ATOM 3138 C C . GLU A 1 404 ? -10.589 -1.646 -45.005 1.00 42.75 404 GLU A C 1
ATOM 3140 O O . GLU A 1 404 ? -9.786 -2.392 -45.568 1.00 42.75 404 GLU A O 1
ATOM 3145 N N . GLY A 1 405 ? -11.855 -1.980 -44.772 1.00 44.47 405 GLY A N 1
ATOM 3146 C CA . GLY A 1 405 ? -12.467 -3.231 -45.190 1.00 44.47 405 GLY A CA 1
ATOM 3147 C C . GLY A 1 405 ? -13.974 -3.227 -44.959 1.00 44.47 405 GLY A C 1
ATOM 3148 O O . GLY A 1 405 ? -14.446 -3.876 -44.030 1.00 44.47 405 GLY A O 1
ATOM 3149 N N . CYS A 1 406 ? -14.703 -2.491 -45.800 1.00 37.28 406 CYS A N 1
ATOM 3150 C CA . CYS A 1 406 ? -15.988 -2.869 -46.408 1.00 37.28 406 CYS A CA 1
ATOM 3151 C C . CYS A 1 406 ? -16.342 -1.856 -47.498 1.00 37.28 406 CYS A C 1
ATOM 3153 O O . CYS A 1 406 ? -16.363 -0.646 -47.180 1.00 37.28 406 CYS A O 1
#

Solvent-accessible surface area (backbone atoms only — not comparable to full-atom values): 22874 Å² total; per-residue (Å²): 138,87,86,90,86,88,91,86,91,82,86,82,85,81,83,84,81,85,67,81,68,62,63,53,56,59,57,54,66,73,73,71,72,79,85,73,86,78,74,80,77,78,62,56,91,69,72,68,79,80,43,63,40,52,66,70,57,50,50,50,40,59,76,66,62,58,48,52,40,34,34,35,37,50,70,68,61,41,52,78,36,35,58,81,86,42,34,61,50,34,59,84,46,73,61,32,65,55,62,54,47,18,51,56,38,84,48,34,34,39,31,24,15,62,59,20,62,62,19,51,54,48,45,46,32,39,46,46,75,57,38,75,40,55,37,28,33,48,52,13,51,52,43,38,52,75,68,71,52,83,66,38,61,80,80,66,57,30,60,56,58,52,49,49,39,41,73,70,60,68,25,71,53,67,84,85,68,65,67,55,42,81,32,52,63,68,60,44,48,52,45,65,69,66,68,66,37,51,38,34,32,34,35,50,71,67,58,42,42,78,39,31,57,76,85,46,45,68,51,34,61,83,47,88,54,35,71,66,43,45,68,71,75,43,73,44,88,47,35,31,37,31,24,18,68,58,18,46,61,20,56,54,48,46,47,39,35,49,34,70,46,39,62,30,37,36,29,31,50,44,8,53,48,45,37,54,76,68,71,51,82,63,37,52,60,82,71,84,59,68,91,39,59,30,50,58,67,60,42,46,49,36,54,72,57,60,60,40,51,40,34,32,32,37,51,71,66,56,42,48,37,49,33,59,72,87,48,44,79,54,29,58,87,42,94,56,29,68,67,58,58,65,71,53,64,65,91,41,37,33,38,32,23,18,60,60,20,72,58,26,60,54,49,42,58,56,40,43,76,72,63,36,50,58,34,31,30,47,49,10,51,55,48,34,51,74,71,70,50,78,68,40,52,79,63,71,82,74,80,78,77,84,87,91,85,132

Secondary structure (DSSP, 8-state):
-------------------THHHHHHHHHTT-------PPPPPGGG-PPPEEE-HHHHHHHHHTT-SEEEE-S-HHHHHT-B-TT-EE--TTSTTHHHHHHTS-TTS-EEEE-SSSHHHHHHHHHHHHTT-S-EEEETTHHHHHHHTT---BSS---HHHHHHHHHHTTS--------SEEEE-HHHHHHHHHSSSSEEEE-S-HHHHHT-B-TTPEE--TTSTTHHHHHHHHS-SSS-EEEE-SSSHHHHHHHHHHHHTT-S-EEEETTTHHHHHHTT---B-----S-TTEE-HHHHHHHHHTT-SEEEE-S-HHHHHHSB-TTPEE--TTSTTHHHHHTTS-TTS-EEEE-SSSHHHHHHHHHHHHTT--EEEETTHHHHHHHTT---BSS------------

Sequence (406 aa):
MKYLKYLFLVISVATVVFSCKDADEIRARAKHSQPVKIVKAVAPNNLGAIKKVSVADFEKMINGNEGILVDVRTPEEYAEGHLKGAVNINFKKRTFPDYINAIDKNKPTLIYCRSGNRSGKAALIMQALGFKKVYDLGKGFKGWKAENKEIVTTDNDANKKLQELLAKGELKGQPVVGKSHQVGVDEFEQLAKGGSVTLVDVRTPKEFAEGHIDGAINVDWKNRHFADNIVKSVSNDKPVAIYCRSGNRATRAMFAMDALGFNEVYNLEHGIKSWKAANKPLKTLEVKGDIRHLDVENFNNAIVGRVGQLIDVRTPREFADAHIPGAINVDYKNANFKANAAKLDKSKPVLIYCRSGARSGRAMKIMEGLGLKVYNLNNGFLDWKAKGMKVEGKNIHVKDGGEEGC

Mean predicted aligned error: 17.03 Å

Radius of gyration: 27.13 Å; Cα contacts (8 Å, |Δi|>4): 692; chains: 1; bounding box: 74×93×80 Å